Protein AF-0000000078893117 (afdb_homodimer)

Solvent-accessible surface area (backbone atoms only — not comparable to full-atom values): 39713 Å² total; per-residue (Å²): 134,71,80,71,75,86,76,83,83,86,81,86,89,81,84,89,87,86,83,80,83,82,78,81,80,90,79,86,73,85,78,77,82,78,74,74,70,73,69,75,73,70,72,72,69,75,71,67,78,70,70,56,52,67,62,50,58,70,43,56,35,76,59,37,57,45,46,50,56,68,67,44,76,65,79,71,65,85,61,61,82,71,67,78,71,82,68,74,80,67,83,83,64,66,74,69,67,71,74,74,75,51,49,40,45,60,51,73,94,39,52,41,64,65,26,36,34,94,89,58,30,35,45,46,14,27,31,71,68,57,50,51,51,44,53,51,50,32,40,75,46,43,50,45,69,54,31,37,31,43,32,42,11,51,35,48,39,54,49,48,44,56,73,66,65,36,60,70,46,41,38,69,91,36,67,90,52,51,49,33,37,37,33,33,23,24,80,39,70,33,9,48,23,34,38,39,21,48,33,55,39,28,45,46,68,30,47,36,37,38,33,39,66,50,87,45,79,87,44,43,46,51,48,48,38,27,53,30,40,69,45,46,78,23,69,48,70,87,66,46,79,84,61,63,46,67,30,33,38,41,8,59,42,35,84,82,55,68,86,76,75,51,69,56,52,54,52,43,40,53,48,51,62,69,42,69,32,55,25,37,30,43,50,58,31,76,55,42,70,70,64,68,64,74,41,47,31,33,37,23,56,77,56,40,40,43,88,40,74,89,53,59,50,44,28,42,24,60,48,72,76,29,48,43,46,39,43,73,69,58,24,50,66,63,71,77,46,48,76,45,51,59,42,64,48,39,123,130,83,80,85,84,83,86,84,82,86,82,85,82,82,90,81,89,79,84,86,85,80,79,84,83,84,78,80,76,84,62,82,75,75,78,73,80,76,75,72,76,73,73,73,71,75,73,68,78,73,71,57,52,67,63,48,57,70,41,54,36,78,60,37,56,47,46,47,57,68,67,45,77,65,80,69,66,86,64,58,83,68,68,77,71,84,68,74,80,67,83,80,65,67,76,69,68,72,74,74,74,50,50,40,45,59,50,73,94,39,52,41,63,66,26,37,35,92,87,58,30,35,46,46,15,28,30,72,67,57,50,50,50,44,53,52,50,32,40,74,48,42,50,44,71,54,30,38,30,43,34,43,10,51,36,49,38,56,48,47,44,57,72,66,64,37,58,71,48,41,37,71,92,37,67,89,53,53,50,34,37,39,35,34,22,25,81,40,70,34,9,49,22,35,39,40,21,47,34,54,38,26,46,46,67,30,48,34,38,39,32,39,67,48,89,45,80,85,45,44,45,51,47,47,37,28,53,32,37,68,42,45,77,24,68,47,70,86,66,46,79,85,62,63,46,67,31,33,37,40,8,60,42,35,85,82,55,67,83,76,75,50,70,56,54,54,50,44,39,52,50,52,62,69,42,69,32,55,25,38,30,41,50,57,32,75,54,42,69,69,64,70,63,75,45,47,31,33,38,24,55,78,56,41,40,45,87,36,75,87,56,58,50,43,28,40,24,59,49,72,74,30,48,43,46,38,42,74,69,57,24,50,66,62,70,77,47,46,76,45,53,60,43,64,48,40,124

Organism: Nematostella vectensis (NCBI:txid45351)

Radius of gyration: 36.84 Å; Cα contacts (8 Å, |Δi|>4): 1134; chains: 2; bounding box: 142×157×94 Å

Nearest PDB structures (foldseek):
  3d3k-assembly1_B  TM=9.195E-01  e=7.632E-29  Homo sapiens
  3d3j-assembly1_A-2  TM=9.378E-01  e=1.323E-27  Homo sapiens
  1jzt-assembly1_A  TM=7.863E-01  e=6.286E-12  Saccharomyces cerevisiae
  3rss-assembly1_A  TM=7.602E-01  e=2.123E-08  Thermotoga maritima MSB8
  5g1o-assembly1_F  TM=5.836E-01  e=2.597E-02  Homo sapiens

Sequence (694 aa):
MAASPARPEKKKKSGEKSATPKKQERQKPFKTKDKECFGQAVEEIVVANDFDFEKNLALFDKKAVFEEMESSGVVTGVRKGFRESNIKPDESVLQQQVATSRKIIVPEDQKGREYSTEIGITVPAISPELRMRLIQTSEQMGLTAEQRIEAAGLCAWQMTVQLLGGPQRFTRSNAHQTPSVVVMAGPHIQGLQGICTARHLANRNVQVTLFIPRKTQDLIPQLALYMHTGGALAASVRDLPRQPVDLVIDALAGHNQKKEVMEQTLNAVEWANQNMAPILSLDPCLQTSSLGLEVKWSLALGLPLANTPKSGRLYLGDIGIPKGVFSAVDINYISPFGDKFVIPLETMAASPARPEKKKKSGEKSATPKKQERQKPFKTKDKECFGQAVEEIVVANDFDFEKNLALFDKKAVFEEMESSGVVTGVRKGFRESNIKPDESVLQQQVATSRKIIVPEDQKGREYSTEIGITVPAISPELRMRLIQTSEQMGLTAEQRIEAAGLCAWQMTVQLLGGPQRFTRSNAHQTPSVVVMAGPHIQGLQGICTARHLANRNVQVTLFIPRKTQDLIPQLALYMHTGGALAASVRDLPRQPVDLVIDALAGHNQKKEVMEQTLNAVEWANQNMAPILSLDPCLQTSSLGLEVKWSLALGLPLANTPKSGRLYLGDIGIPKGVFSAVDINYISPFGDKFVIPLET

Structure (mmCIF, N/CA/C/O backbone):
data_AF-0000000078893117-model_v1
#
loop_
_entity.id
_entity.type
_entity.pdbx_description
1 polymer 'Enhancer of mRNA-decapping protein 3'
#
loop_
_atom_site.group_PDB
_atom_site.id
_atom_site.type_symbol
_atom_site.label_atom_id
_atom_site.label_alt_id
_atom_site.label_comp_id
_atom_site.label_asym_id
_atom_site.label_entity_id
_atom_site.label_seq_id
_atom_site.pdbx_PDB_ins_code
_atom_site.Cartn_x
_atom_site.Cartn_y
_atom_site.Cartn_z
_atom_site.occupancy
_atom_site.B_iso_or_equiv
_atom_site.auth_seq_id
_atom_site.auth_comp_id
_atom_site.auth_asym_id
_atom_site.auth_atom_id
_atom_site.pdbx_PDB_model_num
ATOM 1 N N . MET A 1 1 ? -19.078 -86.5 17.984 1 18.38 1 MET A N 1
ATOM 2 C CA . MET A 1 1 ? -20.109 -87.062 18.828 1 18.38 1 MET A CA 1
ATOM 3 C C . MET A 1 1 ? -20.781 -86 19.688 1 18.38 1 MET A C 1
ATOM 5 O O . MET A 1 1 ? -22 -86 19.859 1 18.38 1 MET A O 1
ATOM 9 N N . ALA A 1 2 ? -19.875 -85.188 20.344 1 16.8 2 ALA A N 1
ATOM 10 C CA . ALA A 1 2 ? -20.203 -85.188 21.766 1 16.8 2 ALA A CA 1
ATOM 11 C C . ALA A 1 2 ? -21.266 -84.125 22.078 1 16.8 2 ALA A C 1
ATOM 13 O O . ALA A 1 2 ? -21.578 -83.875 23.25 1 16.8 2 ALA A O 1
ATOM 14 N N . ALA A 1 3 ? -21.438 -83.312 21.156 1 20.95 3 ALA A N 1
ATOM 15 C CA . ALA A 1 3 ? -21.672 -82 21.688 1 20.95 3 ALA A CA 1
ATOM 16 C C . ALA A 1 3 ? -22.969 -81.938 22.484 1 20.95 3 ALA A C 1
ATOM 18 O O . ALA A 1 3 ? -24.031 -82.25 21.953 1 20.95 3 ALA A O 1
ATOM 19 N N . SER A 1 4 ? -22.516 -81.812 23.688 1 17.64 4 SER A N 1
ATOM 20 C CA . SER A 1 4 ? -23.375 -82.062 24.859 1 17.64 4 SER A CA 1
ATOM 21 C C . SER A 1 4 ? -24.641 -81.25 24.781 1 17.64 4 SER A C 1
ATOM 23 O O . SER A 1 4 ? -24.703 -80.25 24.031 1 17.64 4 SER A O 1
ATOM 25 N N . PRO A 1 5 ? -25.109 -81.188 25.922 1 19.45 5 PRO A N 1
ATOM 26 C CA . PRO A 1 5 ? -26.469 -81.312 26.438 1 19.45 5 PRO A CA 1
ATOM 27 C C . PRO A 1 5 ? -27.25 -80 26.406 1 19.45 5 PRO A C 1
ATOM 29 O O . PRO A 1 5 ? -26.641 -78.938 26.406 1 19.45 5 PRO A O 1
ATOM 32 N N . ALA A 1 6 ? -28.328 -79.938 25.797 1 22.17 6 ALA A N 1
ATOM 33 C CA . ALA A 1 6 ? -29.469 -79.125 25.484 1 22.17 6 ALA A CA 1
ATOM 34 C C . ALA A 1 6 ? -30.016 -78.438 26.734 1 22.17 6 ALA A C 1
ATOM 36 O O . ALA A 1 6 ? -31.062 -78.812 27.25 1 22.17 6 ALA A O 1
ATOM 37 N N . ARG A 1 7 ? -28.797 -77.812 27.422 1 16.52 7 ARG A N 1
ATOM 38 C CA . ARG A 1 7 ? -29.172 -77.562 28.812 1 16.52 7 ARG A CA 1
ATOM 39 C C . ARG A 1 7 ? -30.562 -76.938 28.922 1 16.52 7 ARG A C 1
ATOM 41 O O . ARG A 1 7 ? -31.016 -76.25 28 1 16.52 7 ARG A O 1
ATOM 48 N N . PRO A 1 8 ? -30.844 -76.688 30.266 1 16.12 8 PRO A N 1
ATOM 49 C CA . PRO A 1 8 ? -31.984 -77 31.125 1 16.12 8 PRO A CA 1
ATOM 50 C C . PRO A 1 8 ? -33.062 -75.875 31.062 1 16.12 8 PRO A C 1
ATOM 52 O O . PRO A 1 8 ? -34.219 -76.188 30.797 1 16.12 8 PRO A O 1
ATOM 55 N N . GLU A 1 9 ? -32.938 -74.938 31.984 1 15.38 9 GLU A N 1
ATOM 56 C CA . GLU A 1 9 ? -33.719 -75 33.219 1 15.38 9 GLU A CA 1
ATOM 57 C C . GLU A 1 9 ? -34.906 -74.062 33.156 1 15.38 9 GLU A C 1
ATOM 59 O O . GLU A 1 9 ? -35.062 -73.25 32.188 1 15.38 9 GLU A O 1
ATOM 64 N N . LYS A 1 10 ? -34.906 -73.188 34.188 1 14.83 10 LYS A N 1
ATOM 65 C CA . LYS A 1 10 ? -35.75 -73.125 35.344 1 14.83 10 LYS A CA 1
ATOM 66 C C . LYS A 1 10 ? -36.875 -72.125 35.156 1 14.83 10 LYS A C 1
ATOM 68 O O . LYS A 1 10 ? -36.875 -71.312 34.188 1 14.83 10 LYS A O 1
ATOM 73 N N . LYS A 1 11 ? -36.938 -71.188 36.188 1 15.14 11 LYS A N 1
ATOM 74 C CA . LYS A 1 11 ? -37.938 -71.125 37.281 1 15.14 11 LYS A CA 1
ATOM 75 C C . LYS A 1 11 ? -39.031 -70.125 36.969 1 15.14 11 LYS A C 1
ATOM 77 O O . LYS A 1 11 ? -40.219 -70.438 37.062 1 1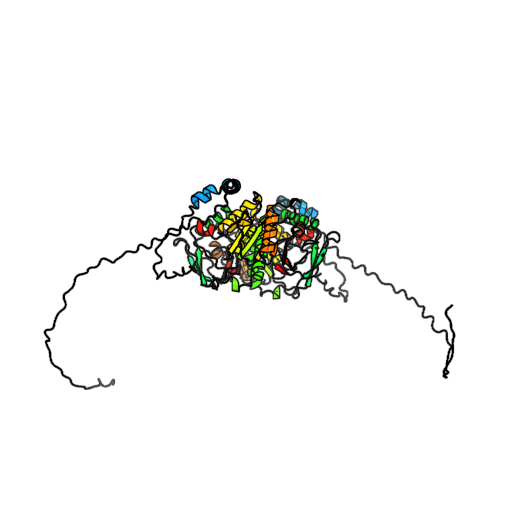5.14 11 LYS A O 1
ATOM 82 N N . LYS A 1 12 ? -38.719 -68.812 37.312 1 15 12 LYS A N 1
ATOM 83 C CA . LYS A 1 12 ? -39.312 -68.312 38.531 1 15 12 LYS A CA 1
ATOM 84 C C . LYS A 1 12 ? -40.719 -67.812 38.281 1 15 12 LYS A C 1
ATOM 86 O O . LYS A 1 12 ? -41.094 -67.5 37.125 1 15 12 LYS A O 1
ATOM 91 N N . LYS A 1 13 ? -41.062 -66.75 39.188 1 15.66 13 LYS A N 1
ATOM 92 C CA . LYS A 1 13 ? -41.969 -66.375 40.281 1 15.66 13 LYS A CA 1
ATOM 93 C C . LYS A 1 13 ? -43.219 -65.688 39.75 1 15.66 13 LYS A C 1
ATOM 95 O O . LYS A 1 13 ? -43.219 -65.188 38.625 1 15.66 13 LYS A O 1
ATOM 100 N N . SER A 1 14 ? -43.875 -65 40.688 1 14.86 14 SER A N 1
ATOM 101 C CA . SER A 1 14 ? -45.125 -64.938 41.438 1 14.86 14 SER A CA 1
ATOM 102 C C . SER A 1 14 ? -46.062 -63.906 40.875 1 14.86 14 SER A C 1
ATOM 104 O O . SER A 1 14 ? -47.219 -64.188 40.562 1 14.86 14 SER A O 1
ATOM 106 N N . GLY A 1 15 ? -46.062 -62.688 41.656 1 14.51 15 GLY A N 1
ATOM 107 C CA . GLY A 1 15 ? -47.219 -62.312 42.5 1 14.51 15 GLY A CA 1
ATOM 108 C C . GLY A 1 15 ? -48.25 -61.5 41.75 1 14.51 15 GLY A C 1
ATOM 109 O O . GLY A 1 15 ? -49.375 -62 41.531 1 14.51 15 GLY A O 1
ATOM 110 N N . GLU A 1 16 ? -48.25 -60.125 42.031 1 15.42 16 GLU A N 1
ATOM 111 C CA . GLU A 1 16 ? -49.219 -59.438 42.875 1 15.42 16 GLU A CA 1
ATOM 112 C C . GLU A 1 16 ? -50.375 -58.906 42.031 1 15.42 16 GLU A C 1
ATOM 114 O O . GLU A 1 16 ? -50.25 -58.75 40.812 1 15.42 16 GLU A O 1
ATOM 119 N N . LYS A 1 17 ? -51.156 -57.938 42.812 1 16.3 17 LYS A N 1
ATOM 120 C CA . LYS A 1 17 ? -52.531 -57.812 43.312 1 16.3 17 LYS A CA 1
ATOM 121 C C . LYS A 1 17 ? -53.406 -57.125 42.25 1 16.3 17 LYS A C 1
ATOM 123 O O . LYS A 1 17 ? -54.469 -57.656 41.906 1 16.3 17 LYS A O 1
ATOM 128 N N . SER A 1 18 ? -53.562 -55.812 42.469 1 15.27 18 SER A N 1
ATOM 129 C CA . SER A 1 18 ? -54.75 -55.156 43.031 1 15.27 18 SER A CA 1
ATOM 130 C C . SER A 1 18 ? -55.688 -54.688 41.906 1 15.27 18 SER A C 1
ATOM 132 O O . SER A 1 18 ? -55.25 -54.5 40.781 1 15.27 18 SER A O 1
ATOM 134 N N . ALA A 1 19 ? -56.812 -54.188 42.5 1 17.16 19 ALA A N 1
ATOM 135 C CA . ALA A 1 19 ? -58.281 -54.125 42.406 1 17.16 19 ALA A CA 1
ATOM 136 C C . ALA A 1 19 ? -58.688 -53.156 41.281 1 17.16 19 ALA A C 1
ATOM 138 O O . ALA A 1 19 ? -59.438 -53.531 40.375 1 17.16 19 ALA A O 1
ATOM 139 N N . THR A 1 20 ? -59.125 -52 41.812 1 16.17 20 THR A N 1
ATOM 140 C CA . THR A 1 20 ? -60.531 -51.625 41.875 1 16.17 20 THR A CA 1
ATOM 141 C C . THR A 1 20 ? -60.906 -50.719 40.719 1 16.17 20 THR A C 1
ATOM 143 O O . THR A 1 20 ? -61.875 -50.969 40 1 16.17 20 THR A O 1
ATOM 146 N N . PRO A 1 21 ? -61 -49.281 41.031 1 17.27 21 PRO A N 1
ATOM 147 C CA . PRO A 1 21 ? -62.25 -48.531 41.062 1 17.27 21 PRO A CA 1
ATOM 148 C C . PRO A 1 21 ? -62.562 -47.844 39.719 1 17.27 21 PRO A C 1
ATOM 150 O O . PRO A 1 21 ? -61.625 -47.375 39.062 1 17.27 21 PRO A O 1
ATOM 153 N N . LYS A 1 22 ? -63.625 -48.188 39.125 1 18.7 22 LYS A N 1
ATOM 154 C CA . LYS A 1 22 ? -64.375 -47.719 37.969 1 18.7 22 LYS A CA 1
ATOM 155 C C . LYS A 1 22 ? -64.625 -46.219 38.094 1 18.7 22 LYS A C 1
ATOM 157 O O . LYS A 1 22 ? -65.812 -45.812 38.281 1 18.7 22 LYS A O 1
ATOM 162 N N . LYS A 1 23 ? -63.812 -45.344 38.938 1 17.17 23 LYS A N 1
ATOM 163 C CA . LYS A 1 23 ? -64.375 -44.062 39.25 1 17.17 23 LYS A CA 1
ATOM 164 C C . LYS A 1 23 ? -64.938 -43.344 38 1 17.17 23 LYS A C 1
ATOM 166 O O . LYS A 1 23 ? -64.25 -43.375 36.969 1 17.17 23 LYS A O 1
ATOM 171 N N . GLN A 1 24 ? -66.062 -42.688 38.125 1 17.94 24 GLN A N 1
ATOM 172 C CA . GLN A 1 24 ? -67.25 -42 37.594 1 17.94 24 GLN A CA 1
ATOM 173 C C . GLN A 1 24 ? -66.812 -40.656 36.969 1 17.94 24 GLN A C 1
ATOM 175 O O . GLN A 1 24 ? -67.625 -40.031 36.312 1 17.94 24 GLN A O 1
ATOM 180 N N . GLU A 1 25 ? -65.562 -40.031 37.469 1 15.81 25 GLU A N 1
ATOM 181 C CA . GLU A 1 25 ? -65.688 -38.594 37.75 1 15.81 25 GLU A CA 1
ATOM 182 C C . GLU A 1 25 ? -66.062 -37.812 36.5 1 15.81 25 GLU A C 1
ATOM 184 O O . GLU A 1 25 ? -65.938 -38.312 35.375 1 15.81 25 GLU A O 1
ATOM 189 N N . ARG A 1 26 ? -65.688 -36.406 36.719 1 17.64 26 ARG A N 1
ATOM 190 C CA . ARG A 1 26 ? -66.25 -35.031 36.594 1 17.64 26 ARG A CA 1
ATOM 191 C C . ARG A 1 26 ? -66.188 -34.562 35.156 1 17.64 26 ARG A C 1
ATOM 193 O O . ARG A 1 26 ? -65.562 -35.188 34.312 1 17.64 26 ARG A O 1
ATOM 200 N N . GLN A 1 27 ? -65.688 -33.188 35.094 1 16.72 27 GLN A N 1
ATOM 201 C CA . GLN A 1 27 ? -66.25 -31.828 34.969 1 16.72 27 GLN A CA 1
ATOM 202 C C . GLN A 1 27 ? -66 -31.266 33.594 1 16.72 27 GLN A C 1
ATOM 204 O O . GLN A 1 27 ? -66.875 -30.75 32.938 1 16.72 27 GLN A O 1
ATOM 209 N N . LYS A 1 28 ? -64.812 -30.531 33.406 1 18.66 28 LYS A N 1
ATOM 210 C CA . LYS A 1 28 ? -64.875 -29.141 32.969 1 18.66 28 LYS A CA 1
ATOM 211 C C . LYS A 1 28 ? -65.062 -29.062 31.469 1 18.66 28 LYS A C 1
ATOM 213 O O . LYS A 1 28 ? -64.5 -29.875 30.719 1 18.66 28 LYS A O 1
ATOM 218 N N . PRO A 1 29 ? -66 -28.125 31.109 1 20.03 29 PRO A N 1
ATOM 219 C CA . PRO A 1 29 ? -66.5 -27.703 29.812 1 20.03 29 PRO A CA 1
ATOM 220 C C . PRO A 1 29 ? -65.438 -27.25 28.844 1 20.03 29 PRO A C 1
ATOM 222 O O . PRO A 1 29 ? -64.375 -26.812 29.266 1 20.03 29 PRO A O 1
ATOM 225 N N . PHE A 1 30 ? -65.375 -27.781 27.766 1 21.09 30 PHE A N 1
ATOM 226 C CA . PHE A 1 30 ? -64.562 -27.5 26.609 1 21.09 30 PHE A CA 1
ATOM 227 C C . PHE A 1 30 ? -64.688 -26.031 26.203 1 21.09 30 PHE A C 1
ATOM 229 O O . PHE A 1 30 ? -65.688 -25.641 25.578 1 21.09 30 PHE A O 1
ATOM 236 N N . LYS A 1 31 ? -64.438 -25.078 27.297 1 19.25 31 LYS A N 1
ATOM 237 C CA . LYS A 1 31 ? -64.562 -23.688 26.859 1 19.25 31 LYS A CA 1
ATOM 238 C C . LYS A 1 31 ? -64 -23.531 25.438 1 19.25 31 LYS A C 1
ATOM 240 O O . LYS A 1 31 ? -63.188 -24.344 25 1 19.25 31 LYS A O 1
ATOM 245 N N . THR A 1 32 ? -64.125 -22.172 25.047 1 18.39 32 THR A N 1
ATOM 246 C CA . THR A 1 32 ? -64.438 -21.188 24.016 1 18.39 32 THR A CA 1
ATOM 247 C C . THR A 1 32 ? -63.25 -20.922 23.141 1 18.39 32 THR A C 1
ATOM 249 O O . THR A 1 32 ? -63.344 -20.875 21.906 1 18.39 32 THR A O 1
ATOM 252 N N . LYS A 1 33 ? -62.25 -20.156 23.734 1 19.66 33 LYS A N 1
ATOM 253 C CA . LYS A 1 33 ? -61.75 -18.953 23.062 1 19.66 33 LYS A CA 1
ATOM 254 C C . LYS A 1 33 ? -60.719 -19.328 22 1 19.66 33 LYS A C 1
ATOM 256 O O . LYS A 1 33 ? -59.656 -19.859 22.312 1 19.66 33 LYS A O 1
ATOM 261 N N . ASP A 1 34 ? -61.125 -19.844 20.922 1 21.91 34 ASP A N 1
ATOM 262 C CA . ASP A 1 34 ? -60.344 -19.938 19.688 1 21.91 34 ASP A CA 1
ATOM 263 C C . ASP A 1 34 ? -59.531 -18.656 19.453 1 21.91 34 ASP A C 1
ATOM 265 O O . ASP A 1 34 ? -59.969 -17.781 18.688 1 21.91 34 ASP A O 1
ATOM 269 N N . LYS A 1 35 ? -59.219 -17.875 20.625 1 20.48 35 LYS A N 1
ATOM 270 C CA . LYS A 1 35 ? -58.625 -16.562 20.375 1 20.48 35 LYS A CA 1
ATOM 271 C C . LYS A 1 35 ? -57.625 -16.641 19.219 1 20.48 35 LYS A C 1
ATOM 273 O O . LYS A 1 35 ? -57 -17.672 18.984 1 20.48 35 LYS A O 1
ATOM 278 N N . GLU A 1 36 ? -57.531 -15.453 18.516 1 22.72 36 GLU A N 1
ATOM 279 C CA . GLU A 1 36 ? -57.188 -14.547 17.422 1 22.72 36 GLU A CA 1
ATOM 280 C C . GLU A 1 36 ? -55.688 -14.406 17.281 1 22.72 36 GLU A C 1
ATOM 282 O O . GLU A 1 36 ? -55.188 -13.852 16.281 1 22.72 36 GLU A O 1
ATOM 287 N N . CYS A 1 37 ? -55 -14.766 18.391 1 21.91 37 CYS A N 1
ATOM 288 C CA . CYS A 1 37 ? -53.906 -13.812 18.5 1 21.91 37 CYS A CA 1
ATOM 289 C C . CYS A 1 37 ? -52.844 -14.039 17.406 1 21.91 37 CYS A C 1
ATOM 291 O O . CYS A 1 37 ? -51.719 -14.375 17.703 1 21.91 37 CYS A O 1
ATOM 293 N N . PHE A 1 38 ? -53.094 -14.977 16.469 1 22.33 38 PHE A N 1
ATOM 294 C CA . PHE A 1 38 ? -51.844 -15.188 15.766 1 22.33 38 PHE A CA 1
ATOM 295 C C . PHE A 1 38 ? -51.281 -13.859 15.258 1 22.33 38 PHE A C 1
ATOM 297 O O . PHE A 1 38 ? -51.719 -13.344 14.234 1 22.33 38 PHE A O 1
ATOM 304 N N . GLY A 1 39 ? -51.312 -12.844 16.094 1 22.36 39 GLY A N 1
ATOM 305 C CA . GLY A 1 39 ? -50.812 -11.586 15.57 1 22.36 39 GLY A CA 1
ATOM 306 C C . GLY A 1 39 ? -49.531 -11.734 14.758 1 22.36 39 GLY A C 1
ATOM 307 O O . GLY A 1 39 ? -48.531 -12.242 15.258 1 22.36 39 GLY A O 1
ATOM 308 N N . GLN A 1 40 ? -49.688 -12.062 13.477 1 22.27 40 GLN A N 1
ATOM 309 C CA . GLN A 1 40 ? -48.625 -12.07 12.461 1 22.27 40 GLN A CA 1
ATOM 310 C C . GLN A 1 40 ? -47.781 -10.82 12.547 1 22.27 40 GLN A C 1
ATOM 312 O O . GLN A 1 40 ? -48.219 -9.727 12.188 1 22.27 40 GLN A O 1
ATOM 317 N N . ALA A 1 41 ? -47.156 -10.5 13.648 1 25.03 41 ALA A N 1
ATOM 318 C CA . ALA A 1 41 ? -46.312 -9.32 13.609 1 25.03 41 ALA A CA 1
ATOM 319 C C . ALA A 1 41 ? -45.375 -9.359 12.406 1 25.03 41 ALA A C 1
ATOM 321 O O . ALA A 1 41 ? -44.5 -10.242 12.297 1 25.03 41 ALA A O 1
ATOM 322 N N . VAL A 1 42 ? -45.875 -9.156 11.234 1 23.11 42 VAL A N 1
ATOM 323 C CA . VAL A 1 42 ? -45.062 -8.867 10.062 1 23.11 42 VAL A CA 1
ATOM 324 C C . VAL A 1 42 ? -43.969 -7.883 10.438 1 23.11 42 VAL A C 1
ATOM 326 O O . VAL A 1 42 ? -44.25 -6.754 10.844 1 23.11 42 VAL A O 1
ATOM 329 N N . GLU A 1 43 ? -42.906 -8.398 11.078 1 25.53 43 GLU A N 1
ATOM 330 C CA . GLU A 1 43 ? -41.688 -7.629 11.273 1 25.53 43 GLU A CA 1
ATOM 331 C C . GLU A 1 43 ? -41.375 -6.754 10.055 1 25.53 43 GLU A C 1
ATOM 333 O O . GLU A 1 43 ? -41.281 -7.258 8.938 1 25.53 43 GLU A O 1
ATOM 338 N N . GLU A 1 44 ? -42.062 -5.676 10 1 23.92 44 GLU A N 1
ATOM 339 C CA . GLU A 1 44 ? -41.688 -4.684 8.984 1 23.92 44 GLU A CA 1
ATOM 340 C C . GLU A 1 44 ? -40.188 -4.543 8.859 1 23.92 44 GLU A C 1
ATOM 342 O O . GLU A 1 44 ? -39.5 -4.176 9.82 1 23.92 44 GLU A O 1
ATOM 347 N N . ILE A 1 45 ? -39.594 -5.504 8.125 1 23.02 45 ILE A N 1
ATOM 348 C CA . ILE A 1 45 ? -38.25 -5.301 7.594 1 23.02 45 ILE A CA 1
ATOM 349 C C . ILE A 1 45 ? -38.062 -3.834 7.215 1 23.02 45 ILE A C 1
ATOM 351 O O . ILE A 1 45 ? -38.781 -3.303 6.375 1 23.02 45 ILE A O 1
ATOM 355 N N . VAL A 1 46 ? -37.875 -3.062 8.188 1 25.39 46 VAL A N 1
ATOM 356 C CA . VAL A 1 46 ? -37.406 -1.717 7.859 1 25.39 46 VAL A CA 1
ATOM 357 C C . VAL A 1 46 ? -36.531 -1.758 6.613 1 25.39 46 VAL A C 1
ATOM 359 O O . VAL A 1 46 ? -35.469 -2.402 6.609 1 25.39 46 VAL A O 1
ATOM 362 N N . VAL A 1 47 ? -37.125 -1.794 5.477 1 23.27 47 VAL A N 1
ATOM 363 C CA . VAL A 1 47 ? -36.531 -1.535 4.18 1 23.27 47 VAL A CA 1
ATOM 364 C C . VAL A 1 47 ? -35.531 -0.39 4.305 1 23.27 47 VAL A C 1
ATOM 366 O O . VAL A 1 47 ? -35.875 0.705 4.746 1 23.27 47 VAL A O 1
ATOM 369 N N . ALA A 1 48 ? -34.25 -0.731 4.469 1 26.16 48 ALA A N 1
ATOM 370 C CA . ALA A 1 48 ? -33.094 0.079 4.203 1 26.16 48 ALA A CA 1
ATOM 371 C C . ALA A 1 48 ? -33.312 1.051 3.053 1 26.16 48 ALA A C 1
ATOM 373 O O . ALA A 1 48 ? -33.969 0.702 2.068 1 26.16 48 ALA A O 1
ATOM 374 N N . ASN A 1 49 ? -33.594 2.268 3.363 1 29.41 49 ASN A N 1
ATOM 375 C CA . ASN A 1 49 ? -33.594 3.264 2.297 1 29.41 49 ASN A CA 1
ATOM 376 C C . ASN A 1 49 ? -32.656 2.854 1.149 1 29.41 49 ASN A C 1
ATOM 378 O O . ASN A 1 49 ? -31.484 2.562 1.363 1 29.41 49 ASN A O 1
ATOM 382 N N . ASP A 1 50 ? -33.25 2.152 0.193 1 29.7 50 ASP A N 1
ATOM 383 C CA . ASP A 1 50 ? -32.656 1.883 -1.112 1 29.7 50 ASP A CA 1
ATOM 384 C C . ASP A 1 50 ? -31.844 3.082 -1.608 1 29.7 50 ASP A C 1
ATOM 386 O O . ASP A 1 50 ? -32.406 4.125 -1.938 1 29.7 50 ASP A O 1
ATOM 390 N N . PHE A 1 51 ? -30.797 3.443 -0.971 1 30.19 51 PHE A N 1
ATOM 391 C CA . PHE A 1 51 ? -29.891 4.266 -1.763 1 30.19 51 PHE A CA 1
ATOM 392 C C . PHE A 1 51 ? -29.891 3.83 -3.223 1 30.19 51 PHE A C 1
ATOM 394 O O . PHE A 1 51 ? -29.438 2.736 -3.555 1 30.19 51 PHE A O 1
ATOM 401 N N . ASP A 1 52 ? -30.984 4.168 -3.891 1 33.31 52 ASP A N 1
ATOM 402 C CA . ASP A 1 52 ? -31.047 3.889 -5.32 1 33.31 52 ASP A CA 1
ATOM 403 C C . ASP A 1 52 ? -29.703 4.188 -6.004 1 33.31 52 ASP A C 1
ATOM 405 O O . ASP A 1 52 ? -29.438 5.328 -6.379 1 33.31 52 ASP A O 1
ATOM 409 N N . PHE A 1 53 ? -28.766 3.43 -5.629 1 32.72 53 PHE A N 1
ATOM 410 C CA . PHE A 1 53 ? -27.422 3.408 -6.195 1 32.72 53 PHE A CA 1
ATOM 411 C C . PHE A 1 53 ? -27.484 3.543 -7.715 1 32.72 53 PHE A C 1
ATOM 413 O O . PHE A 1 53 ? -26.594 4.145 -8.32 1 32.72 53 PHE A O 1
ATOM 420 N N . GLU A 1 54 ? -28.516 2.959 -8.328 1 35.41 54 GLU A N 1
ATOM 421 C CA . GLU A 1 54 ? -28.656 3.117 -9.773 1 35.41 54 GLU A CA 1
ATOM 422 C C . GLU A 1 54 ? -28.828 4.586 -10.156 1 35.41 54 GLU A C 1
ATOM 424 O O . GLU A 1 54 ? -28.219 5.059 -11.117 1 35.41 54 GLU A O 1
ATOM 429 N N . LYS A 1 55 ? -29.703 5.309 -9.516 1 35.81 55 LYS A N 1
ATOM 430 C CA . LYS A 1 55 ? -29.859 6.727 -9.828 1 35.81 55 LYS A CA 1
ATOM 431 C C . LYS A 1 55 ? -28.609 7.516 -9.445 1 35.81 55 LYS A C 1
ATOM 433 O O . LYS A 1 55 ? -28.219 8.445 -10.148 1 35.81 55 LYS A O 1
ATOM 438 N N . ASN A 1 56 ? -27.906 7.141 -8.336 1 37.09 56 ASN A N 1
ATOM 439 C CA . ASN A 1 56 ? -26.688 7.844 -7.973 1 37.09 56 ASN A CA 1
ATOM 440 C C . ASN A 1 56 ? -25.5 7.391 -8.828 1 37.09 56 ASN A C 1
ATOM 442 O O . ASN A 1 56 ? -24.594 8.172 -9.094 1 37.09 56 ASN A O 1
ATOM 446 N N . LEU A 1 57 ? -25.438 6.238 -9.234 1 37.69 57 LEU A N 1
ATOM 447 C CA . LEU A 1 57 ? -24.438 5.812 -10.211 1 37.69 57 LEU A CA 1
ATOM 448 C C . LEU A 1 57 ? -24.625 6.551 -11.531 1 37.69 57 LEU A C 1
ATOM 450 O O . LEU A 1 57 ? -23.641 6.934 -12.172 1 37.69 57 LEU A O 1
ATOM 454 N N . ALA A 1 58 ? -25.844 6.625 -12.125 1 36.97 58 ALA A N 1
ATOM 455 C CA . ALA A 1 58 ? -26.094 7.41 -13.328 1 36.97 58 ALA A CA 1
ATOM 456 C C . ALA A 1 58 ? -25.766 8.883 -13.109 1 36.97 58 ALA A C 1
ATOM 458 O O . ALA A 1 58 ? -25.391 9.586 -14.047 1 36.97 58 ALA A O 1
ATOM 459 N N . LEU A 1 59 ? -26 9.414 -11.953 1 36.53 59 LEU A N 1
ATOM 460 C CA . LEU A 1 59 ? -25.734 10.812 -11.641 1 36.53 59 LEU A CA 1
ATOM 461 C C . LEU A 1 59 ? -24.266 11.023 -11.305 1 36.53 59 LEU A C 1
ATOM 463 O O . LEU A 1 59 ? -23.828 12.156 -11.078 1 36.53 59 LEU A O 1
ATOM 467 N N . PHE A 1 60 ? -23.578 10.047 -10.945 1 38.47 60 PHE A N 1
ATOM 468 C CA . PHE A 1 60 ? -22.156 10.289 -10.719 1 38.47 60 PHE A CA 1
ATOM 469 C C . PHE A 1 60 ? -21.469 10.695 -12.016 1 38.47 60 PHE A C 1
ATOM 471 O O . PHE A 1 60 ? -20.609 9.977 -12.523 1 38.47 60 PHE A O 1
ATOM 478 N N . ASP A 1 61 ? -22.125 11.117 -12.844 1 37.91 61 ASP A N 1
ATOM 479 C CA . ASP A 1 61 ? -21.359 11.922 -13.797 1 37.91 61 ASP A CA 1
ATOM 480 C C . ASP A 1 61 ? -20.438 12.898 -13.078 1 37.91 61 ASP A C 1
ATOM 482 O O . ASP A 1 61 ? -20.828 13.547 -12.109 1 37.91 61 ASP A O 1
ATOM 486 N N . LYS A 1 62 ? -19.109 12.688 -13.375 1 42.28 62 LYS A N 1
ATOM 487 C CA . LYS A 1 62 ? -18.125 13.672 -12.945 1 42.28 62 LYS A CA 1
ATOM 488 C C . LYS A 1 62 ? -18.766 15.023 -12.688 1 42.28 62 LYS A C 1
ATOM 490 O O . LYS A 1 62 ? -18.453 15.695 -11.703 1 42.28 62 LYS A O 1
ATOM 495 N N . LYS A 1 63 ? -19.703 15.297 -13.523 1 42.91 63 LYS A N 1
ATOM 496 C CA . LYS A 1 63 ? -20.422 16.578 -13.492 1 42.91 63 LYS A CA 1
ATOM 497 C C . LYS A 1 63 ? -21.375 16.641 -12.297 1 42.91 63 LYS A C 1
ATOM 499 O O . LYS A 1 63 ? -21.516 17.688 -11.672 1 42.91 63 LYS A O 1
ATOM 504 N N . ALA A 1 64 ? -21.844 15.516 -11.898 1 42.47 64 ALA A N 1
ATOM 505 C CA . ALA A 1 64 ? -22.828 15.547 -10.82 1 42.47 64 ALA A CA 1
ATOM 506 C C . ALA A 1 64 ? -22.141 15.695 -9.461 1 42.47 64 ALA A C 1
ATOM 508 O O . ALA A 1 64 ? -22.625 16.438 -8.602 1 42.47 64 ALA A O 1
ATOM 509 N N . VAL A 1 65 ? -21.031 15.047 -9.289 1 44.78 65 VAL A N 1
ATOM 510 C CA . VAL A 1 65 ? -20.281 15.281 -8.062 1 44.78 65 VAL A CA 1
ATOM 511 C C . VAL A 1 65 ? -19.828 16.734 -8.008 1 44.78 65 VAL A C 1
ATOM 513 O O . VAL A 1 65 ? -19.938 17.391 -6.961 1 44.78 65 VAL A O 1
ATOM 516 N N . PHE A 1 66 ? -19.453 17.297 -9.133 1 44.66 66 PHE A N 1
ATOM 517 C CA . PHE A 1 66 ? -19.078 18.703 -9.203 1 44.66 66 PHE A CA 1
ATOM 518 C C . PHE A 1 66 ? -20.297 19.594 -9.008 1 44.66 66 PHE A C 1
ATOM 520 O O . PHE A 1 66 ? -20.219 20.625 -8.312 1 44.66 66 PHE A O 1
ATOM 527 N N . GLU A 1 67 ? -21.312 19.297 -9.68 1 46 67 GLU A N 1
ATOM 528 C CA . GLU A 1 67 ? -22.516 20.109 -9.547 1 46 67 GLU A CA 1
ATOM 529 C C . GLU A 1 67 ? -23.094 20.016 -8.133 1 46 67 GLU A C 1
ATOM 531 O O . GLU A 1 67 ? -23.578 21.016 -7.59 1 46 67 GLU A O 1
ATOM 536 N N . GLU A 1 68 ? -23.031 18.859 -7.57 1 44.88 68 GLU A N 1
ATOM 537 C CA . GLU A 1 68 ? -23.438 18.766 -6.172 1 44.88 68 GLU A CA 1
ATOM 538 C C . GLU A 1 68 ? -22.484 19.531 -5.258 1 44.88 68 GLU A C 1
ATOM 540 O O . GLU A 1 68 ? -22.922 20.156 -4.293 1 44.88 68 GLU A O 1
ATOM 545 N N . MET A 1 69 ? -21.266 19.5 -5.621 1 42.53 69 MET A N 1
ATOM 546 C CA . MET A 1 69 ? -20.281 20.25 -4.84 1 42.53 69 MET A CA 1
ATOM 547 C C . MET A 1 69 ? -20.453 21.75 -5.055 1 42.53 69 MET A C 1
ATOM 549 O O . MET A 1 69 ? -20.297 22.531 -4.117 1 42.53 69 MET A O 1
ATOM 553 N N . GLU A 1 70 ? -20.609 22.219 -6.254 1 44.06 70 GLU A N 1
ATOM 554 C CA . GLU A 1 70 ? -20.828 23.641 -6.496 1 44.06 70 GLU A CA 1
ATOM 555 C C . GLU A 1 70 ? -22.172 24.094 -5.938 1 44.06 70 GLU A C 1
ATOM 557 O O . GLU A 1 70 ? -22.312 25.219 -5.465 1 44.06 70 GLU A O 1
ATOM 562 N N . SER A 1 71 ? -23.25 23.406 -6.27 1 38.25 71 SER A N 1
ATOM 563 C CA . SER A 1 71 ? -24.562 23.828 -5.805 1 38.25 71 SER A CA 1
ATOM 564 C C . SER A 1 71 ? -24.703 23.656 -4.297 1 38.25 71 SER A C 1
ATOM 566 O O . SER A 1 71 ? -25.578 24.25 -3.674 1 38.25 71 SER A O 1
ATOM 568 N N . SER A 1 72 ? -24.203 22.547 -3.756 1 35.06 72 SER A N 1
ATOM 569 C CA . SER A 1 72 ? -24.469 22.328 -2.34 1 35.06 72 SER A CA 1
ATOM 570 C C . SER A 1 72 ? -23.734 23.328 -1.467 1 35.06 72 SER A C 1
ATOM 572 O O . SER A 1 72 ? -22.531 23.188 -1.244 1 35.06 72 SER A O 1
ATOM 574 N N . GLY A 1 73 ? -23.734 24.516 -1.633 1 31.81 73 GLY A N 1
ATOM 575 C CA . GLY A 1 73 ? -23.562 25.344 -0.447 1 31.81 73 GLY A CA 1
ATOM 576 C C . GLY A 1 73 ? -24.094 24.688 0.816 1 31.81 73 GLY A C 1
ATOM 577 O O . GLY A 1 73 ? -23.984 25.25 1.907 1 31.81 73 GLY A O 1
ATOM 578 N N . VAL A 1 74 ? -25.406 24.156 0.783 1 29.36 74 VAL A N 1
ATOM 579 C CA . VAL A 1 74 ? -26.188 23.609 1.887 1 29.36 74 VAL A CA 1
ATOM 580 C C . VAL A 1 74 ? -25.547 22.328 2.402 1 29.36 74 VAL A C 1
ATOM 582 O O . VAL A 1 74 ? -25.375 21.375 1.651 1 29.36 74 VAL A O 1
ATOM 585 N N . VAL A 1 75 ? -24.688 22.406 3.338 1 30.61 75 VAL A N 1
ATOM 586 C CA . VAL A 1 75 ? -24.25 21.344 4.246 1 30.61 75 VAL A CA 1
ATOM 587 C C . VAL A 1 75 ? -25.469 20.531 4.695 1 30.61 75 VAL A C 1
ATOM 589 O O . VAL A 1 75 ? -26.203 20.953 5.602 1 30.61 75 VAL A O 1
ATOM 592 N N . THR A 1 76 ? -26.562 20.312 3.975 1 28.61 76 THR A N 1
ATOM 593 C CA . THR A 1 76 ? -27.641 19.516 4.539 1 28.61 76 THR A CA 1
ATOM 594 C C . THR A 1 76 ? -27.094 18.25 5.18 1 28.61 76 THR A C 1
ATOM 596 O O . THR A 1 76 ? -26.234 17.562 4.602 1 28.61 76 THR A O 1
ATOM 599 N N . GLY A 1 77 ? -27 18.234 6.535 1 27.91 77 GLY A N 1
ATOM 600 C CA . GLY A 1 77 ? -26.891 17.109 7.461 1 27.91 77 GLY A CA 1
ATOM 601 C C . GLY A 1 77 ? -27.672 15.891 7.004 1 27.91 77 GLY A C 1
ATOM 602 O O . GLY A 1 77 ? -28.891 15.961 6.809 1 27.91 77 GLY A O 1
ATOM 603 N N . VAL A 1 78 ? -27.234 15.211 6.137 1 27.84 78 VAL A N 1
ATOM 604 C CA . VAL A 1 78 ? -27.859 13.922 5.848 1 27.84 78 VAL A CA 1
ATOM 605 C C . VAL A 1 78 ? -28.312 13.266 7.148 1 27.84 78 VAL A C 1
ATOM 607 O O . VAL A 1 78 ? -27.703 12.289 7.605 1 27.84 78 VAL A O 1
ATOM 610 N N . ARG A 1 79 ? -28.328 14.008 8.312 1 26.22 79 ARG A N 1
ATOM 611 C CA . ARG A 1 79 ? -29 13.367 9.445 1 26.22 79 ARG A CA 1
ATOM 612 C C . ARG A 1 79 ? -30.484 13.195 9.18 1 26.22 79 ARG A C 1
ATOM 614 O O . ARG A 1 79 ? -31.234 12.812 10.078 1 26.22 79 ARG A O 1
ATOM 621 N N . LYS A 1 80 ? -31.094 13.906 8.336 1 27.08 80 LYS A N 1
ATOM 622 C CA . LYS A 1 80 ? -32.531 14.078 8.586 1 27.08 80 LYS A CA 1
ATOM 623 C C . LYS A 1 80 ? -33.25 12.742 8.539 1 27.08 80 LYS A C 1
ATOM 625 O O . LYS A 1 80 ? -34.438 12.672 8.844 1 27.08 80 LYS A O 1
ATOM 630 N N . GLY A 1 81 ? -32.906 11.859 7.738 1 26.38 81 GLY A N 1
ATOM 631 C CA . GLY A 1 81 ? -34.062 10.992 7.48 1 26.38 81 GLY A CA 1
ATOM 632 C C . GLY A 1 81 ? -34.469 10.156 8.68 1 26.38 81 GLY A C 1
ATOM 633 O O . GLY A 1 81 ? -35.25 9.227 8.555 1 26.38 81 GLY A O 1
ATOM 634 N N . PHE A 1 82 ? -33.656 10.094 9.844 1 23.67 82 PHE A N 1
ATOM 635 C CA . PHE A 1 82 ? -34.25 9.227 10.859 1 23.67 82 PHE A CA 1
ATOM 636 C C . PHE A 1 82 ? -35.406 9.945 11.586 1 23.67 82 PHE A C 1
ATOM 638 O O . PHE A 1 82 ? -35.156 10.852 12.391 1 23.67 82 PHE A O 1
ATOM 645 N N . ARG A 1 83 ? -36.438 10.242 10.977 1 24.3 83 ARG A N 1
ATOM 646 C CA . ARG A 1 83 ? -37.594 10.672 11.758 1 24.3 83 ARG A CA 1
ATOM 647 C C . ARG A 1 83 ? -37.781 9.781 12.984 1 24.3 83 ARG A C 1
ATOM 649 O O . ARG A 1 83 ? -37.781 8.555 12.875 1 24.3 83 ARG A O 1
ATOM 656 N N . GLU A 1 84 ? -37.531 10.281 14.148 1 25.42 84 GLU A N 1
ATOM 657 C CA . GLU A 1 84 ? -37.969 9.727 15.43 1 25.42 84 GLU A CA 1
ATOM 658 C C . GLU A 1 84 ? -39.438 9.398 15.414 1 25.42 84 GLU A C 1
ATOM 660 O O . GLU A 1 84 ? -40.281 10.297 15.289 1 25.42 84 GLU A O 1
ATOM 665 N N . SER A 1 85 ? -39.906 8.344 14.758 1 24.98 85 SER A N 1
ATOM 666 C CA . SER A 1 85 ? -41.281 7.926 15.023 1 24.98 85 SER A CA 1
ATOM 667 C C . SER A 1 85 ? -41.562 7.945 16.516 1 24.98 85 SER A C 1
ATOM 669 O O . SER A 1 85 ? -40.688 7.645 17.344 1 24.98 85 SER A O 1
ATOM 671 N N . ASN A 1 86 ? -42.438 8.758 16.969 1 28.86 86 ASN A N 1
ATOM 672 C CA . ASN A 1 86 ? -43.094 8.852 18.266 1 28.86 86 ASN A CA 1
ATOM 673 C C . ASN A 1 86 ? -43.5 7.48 18.797 1 28.86 86 ASN A C 1
ATOM 675 O O . ASN A 1 86 ? -44.625 7.043 18.562 1 28.86 86 ASN A O 1
ATOM 679 N N . ILE A 1 87 ? -42.781 6.375 18.578 1 26.3 87 ILE A N 1
ATOM 680 C CA . ILE A 1 87 ? -43.281 5.168 19.234 1 26.3 87 ILE A CA 1
ATOM 681 C C . ILE A 1 87 ? -43.281 5.383 20.75 1 26.3 87 ILE A C 1
ATOM 683 O O . ILE A 1 87 ? -42.344 5.941 21.328 1 26.3 87 ILE A O 1
ATOM 687 N N . LYS A 1 88 ? -44.406 5.168 21.359 1 30.98 88 LYS A N 1
ATOM 688 C CA . LYS A 1 88 ? -44.719 5.164 22.781 1 30.98 88 LYS A CA 1
ATOM 689 C C . LYS A 1 88 ? -43.625 4.484 23.594 1 30.98 88 LYS A C 1
ATOM 691 O O . LYS A 1 88 ? -43.062 3.486 23.172 1 30.98 88 LYS A O 1
ATOM 696 N N . PRO A 1 89 ? -43.031 5.176 24.641 1 32.44 89 PRO A N 1
ATOM 697 C CA . PRO A 1 89 ? -42 4.664 25.562 1 32.44 89 PRO A CA 1
ATOM 698 C C . PRO A 1 89 ? -42.344 3.252 26.062 1 32.44 89 PRO A C 1
ATOM 700 O O . PRO A 1 89 ? -41.812 2.824 27.094 1 32.44 89 PRO A O 1
ATOM 703 N N . ASP A 1 90 ? -43.125 2.424 25.391 1 31.56 90 ASP A N 1
ATOM 704 C CA . ASP A 1 90 ? -43.344 1.203 26.156 1 31.56 90 ASP A CA 1
ATOM 705 C C . ASP A 1 90 ? -42.031 0.616 26.656 1 31.56 90 ASP A C 1
ATOM 707 O O . ASP A 1 90 ? -40.969 0.802 26.047 1 31.56 90 ASP A O 1
ATOM 711 N N . GLU A 1 91 ? -41.906 0.112 27.953 1 34.03 91 GLU A N 1
ATOM 712 C CA . GLU A 1 91 ? -40.875 -0.385 28.875 1 34.03 91 GLU A CA 1
ATOM 713 C C . GLU A 1 91 ? -39.844 -1.253 28.156 1 34.03 91 GLU A C 1
ATOM 715 O O . GLU A 1 91 ? -38.656 -1.186 28.438 1 34.03 91 GLU A O 1
ATOM 720 N N . SER A 1 92 ? -40.312 -2.445 27.641 1 32.34 92 SER A N 1
ATOM 721 C CA . SER A 1 92 ? -39.469 -3.566 27.281 1 32.34 92 SER A CA 1
ATOM 722 C C . SER A 1 92 ? -38.625 -3.266 26.031 1 32.34 92 SER A C 1
ATOM 724 O O . SER A 1 92 ? -38.844 -3.879 24.984 1 32.34 92 SER A O 1
ATOM 726 N N . VAL A 1 93 ? -38.375 -2.057 25.641 1 32.84 93 VAL A N 1
ATOM 727 C CA . VAL A 1 93 ? -37.5 -1.925 24.469 1 32.84 93 VAL A CA 1
ATOM 728 C C . VAL A 1 93 ? -36.219 -2.723 24.688 1 32.84 93 VAL A C 1
ATOM 730 O O . VAL A 1 93 ? -35.375 -2.359 25.516 1 32.84 93 VAL A O 1
ATOM 733 N N . LEU A 1 94 ? -36.344 -4.09 24.703 1 31.5 94 LEU A N 1
ATOM 734 C CA . LEU A 1 94 ? -35.125 -4.902 24.578 1 31.5 94 LEU A CA 1
ATOM 735 C C . LEU A 1 94 ? -34.125 -4.246 23.641 1 31.5 94 LEU A C 1
ATOM 737 O O . LEU A 1 94 ? -34.469 -3.895 22.5 1 31.5 94 LEU A O 1
ATOM 741 N N . GLN A 1 95 ? -33.312 -3.447 24.109 1 32.56 95 GLN A N 1
ATOM 742 C CA . GLN A 1 95 ? -32.094 -3.086 23.375 1 32.56 95 GLN A CA 1
ATOM 743 C C . GLN A 1 95 ? -31.703 -4.18 22.391 1 32.56 95 GLN A C 1
ATOM 745 O O . GLN A 1 95 ? -31.234 -5.246 22.781 1 32.56 95 GLN A O 1
ATOM 750 N N . GLN A 1 96 ? -32.625 -4.586 21.516 1 31.72 96 GLN A N 1
ATOM 751 C CA . GLN A 1 96 ? -32.125 -5.473 20.469 1 31.72 96 GLN A CA 1
ATOM 752 C C . GLN A 1 96 ? -30.656 -5.172 20.156 1 31.72 96 GLN A C 1
ATOM 754 O O . GLN A 1 96 ? -30.344 -4.086 19.672 1 31.72 96 GLN A O 1
ATOM 759 N N . GLN A 1 97 ? -29.734 -5.465 20.969 1 35.81 97 GLN A N 1
ATOM 760 C CA . GLN A 1 97 ? -28.344 -5.574 20.516 1 35.81 97 GLN A CA 1
ATOM 761 C C . GLN A 1 97 ? -28.266 -5.973 19.047 1 35.81 97 GLN A C 1
ATOM 763 O O . GLN A 1 97 ? -28.719 -7.059 18.672 1 35.81 97 GLN A O 1
ATOM 768 N N . VAL A 1 98 ? -28.656 -5.25 18.109 1 36.56 98 VAL A N 1
ATOM 769 C CA . VAL A 1 98 ? -28.359 -5.602 16.719 1 36.56 98 VAL A CA 1
ATOM 770 C C . VAL A 1 98 ? -27.141 -6.523 16.688 1 36.56 98 VAL A C 1
ATOM 772 O O . VAL A 1 98 ? -26.031 -6.109 17.031 1 36.56 98 VAL A O 1
ATOM 775 N N . ALA A 1 99 ? -27.203 -7.66 17.062 1 40.22 99 ALA A N 1
ATOM 776 C CA . ALA A 1 99 ? -26.125 -8.633 16.891 1 40.22 99 ALA A CA 1
ATOM 777 C C . ALA A 1 99 ? -25.344 -8.367 15.609 1 40.22 99 ALA A C 1
ATOM 779 O O . ALA A 1 99 ? -25.891 -8.477 14.508 1 40.22 99 ALA A O 1
ATOM 780 N N . THR A 1 100 ? -24.5 -7.297 15.516 1 55.31 100 THR A N 1
ATOM 781 C CA . THR A 1 100 ? -23.641 -6.973 14.383 1 55.31 100 THR A CA 1
ATOM 782 C C . THR A 1 100 ? -23.156 -8.242 13.695 1 55.31 100 THR A C 1
ATOM 784 O O . THR A 1 100 ? -22.641 -9.156 14.344 1 55.31 100 THR A O 1
ATOM 787 N N . SER A 1 101 ? -23.781 -8.656 12.57 1 66.62 101 SER A N 1
ATOM 788 C CA . SER A 1 101 ? -23.422 -9.836 11.781 1 66.62 101 SER A CA 1
ATOM 789 C C . SER A 1 101 ? -21.922 -9.961 11.625 1 66.62 101 SER A C 1
ATOM 791 O O . SER A 1 101 ? -21.219 -8.961 11.422 1 66.62 101 SER A O 1
ATOM 793 N N . ARG A 1 102 ? -21.328 -10.953 12.133 1 86.25 102 ARG A N 1
ATOM 794 C CA . ARG A 1 102 ? -19.922 -11.312 11.984 1 86.25 102 ARG A CA 1
ATOM 795 C C . ARG A 1 102 ? -19.688 -12.125 10.719 1 86.25 102 ARG A C 1
ATOM 797 O O . ARG A 1 102 ? -18.922 -13.094 10.727 1 86.25 102 ARG A O 1
ATOM 804 N N . LYS A 1 103 ? -20.625 -11.734 9.664 1 93.56 103 LYS A N 1
ATOM 805 C CA . LYS A 1 103 ? -20.516 -12.492 8.422 1 93.56 103 LYS A CA 1
ATOM 806 C C . LYS A 1 103 ? -20.625 -11.586 7.207 1 93.56 103 LYS A C 1
ATOM 808 O O . LYS A 1 103 ? -21.469 -10.688 7.168 1 93.56 103 LYS A O 1
ATOM 813 N N . ILE A 1 104 ? -19.781 -11.805 6.281 1 97.69 104 ILE A N 1
ATOM 814 C CA . ILE A 1 104 ? -19.969 -11.227 4.957 1 97.69 104 ILE A CA 1
ATOM 815 C C . ILE A 1 104 ? -21 -12.039 4.176 1 97.69 104 ILE A C 1
ATOM 817 O O . ILE A 1 104 ? -20.922 -13.266 4.113 1 97.69 104 ILE A O 1
ATOM 821 N N . ILE A 1 105 ? -21.984 -11.383 3.604 1 97.94 105 ILE A N 1
ATOM 822 C CA . ILE A 1 105 ? -23.078 -12.07 2.908 1 97.94 105 ILE A CA 1
ATOM 823 C C . ILE A 1 105 ? -22.984 -11.781 1.412 1 97.94 105 ILE A C 1
ATOM 825 O O . ILE A 1 105 ? -22.891 -10.617 1.002 1 97.94 105 ILE A O 1
ATOM 829 N N . VAL A 1 106 ? -23.047 -12.805 0.691 1 98.06 106 VAL A N 1
ATOM 830 C CA . VAL A 1 106 ? -23.016 -12.695 -0.764 1 98.06 106 VAL A CA 1
ATOM 831 C C . VAL A 1 106 ? -24.25 -13.375 -1.361 1 98.06 106 VAL A C 1
ATOM 833 O O . VAL A 1 106 ? -24.906 -14.18 -0.695 1 98.06 106 VAL A O 1
ATOM 836 N N . PRO A 1 107 ? -24.578 -12.961 -2.598 1 97.75 107 PRO A N 1
ATOM 837 C CA . PRO A 1 107 ? -25.703 -13.672 -3.229 1 97.75 107 PRO A CA 1
ATOM 838 C C . PRO A 1 107 ? -25.5 -15.18 -3.264 1 97.75 107 PRO A C 1
ATOM 840 O O . PRO A 1 107 ? -24.406 -15.656 -3.594 1 97.75 107 PRO A O 1
ATOM 843 N N . GLU A 1 108 ? -26.547 -15.938 -2.98 1 96.56 108 GLU A N 1
ATOM 844 C CA . GLU A 1 108 ? -26.453 -17.375 -2.781 1 96.56 108 GLU A CA 1
ATOM 845 C C . GLU A 1 108 ? -25.953 -18.078 -4.039 1 96.56 108 GLU A C 1
ATOM 847 O O . GLU A 1 108 ? -25.203 -19.062 -3.955 1 96.56 108 GLU A O 1
ATOM 852 N N . ASP A 1 109 ? -26.391 -17.625 -5.121 1 96.62 109 ASP A N 1
ATOM 853 C CA . ASP A 1 109 ? -26.016 -18.281 -6.375 1 96.62 109 ASP A CA 1
ATOM 854 C C . ASP A 1 109 ? -24.562 -17.984 -6.738 1 96.62 109 ASP A C 1
ATOM 856 O O . ASP A 1 109 ? -24.031 -18.578 -7.676 1 96.62 109 ASP A O 1
ATOM 860 N N . GLN A 1 110 ? -23.938 -17.109 -5.965 1 96.56 110 GLN A N 1
ATOM 861 C CA . GLN A 1 110 ? -22.562 -16.688 -6.23 1 96.56 110 GLN A CA 1
ATOM 862 C C . GLN A 1 110 ? -21.625 -17.094 -5.09 1 96.56 110 GLN A C 1
ATOM 864 O O . GLN A 1 110 ? -20.453 -16.703 -5.074 1 96.56 110 GLN A O 1
ATOM 869 N N . LYS A 1 111 ? -22.141 -17.797 -4.184 1 95.75 111 LYS A N 1
ATOM 870 C CA . LYS A 1 111 ? -21.438 -18.094 -2.939 1 95.75 111 LYS A CA 1
ATOM 871 C C . LYS A 1 111 ? -20.672 -19.422 -3.045 1 95.75 111 LYS A C 1
ATOM 873 O O . LYS A 1 111 ? -21.188 -20.391 -3.592 1 95.75 111 LYS A O 1
ATOM 878 N N . GLY A 1 112 ? -19.406 -19.359 -2.58 1 94.38 112 GLY A N 1
ATOM 879 C CA . GLY A 1 112 ? -18.625 -20.578 -2.416 1 94.38 112 GLY A CA 1
ATOM 880 C C . GLY A 1 112 ? -18.422 -20.969 -0.964 1 94.38 112 GLY A C 1
ATOM 881 O O . GLY A 1 112 ? -19.281 -20.703 -0.121 1 94.38 112 GLY A O 1
ATOM 882 N N . ARG A 1 113 ? -17.359 -21.672 -0.742 1 93.06 113 ARG A N 1
ATOM 883 C CA . ARG A 1 113 ? -17.016 -22.125 0.604 1 93.06 113 ARG A CA 1
ATOM 884 C C . ARG A 1 113 ? -16.859 -20.938 1.548 1 93.06 113 ARG A C 1
ATOM 886 O O . ARG A 1 113 ? -16.375 -19.875 1.142 1 93.06 113 ARG A O 1
ATOM 893 N N . GLU A 1 114 ? -17.172 -21.156 2.805 1 94.81 114 GLU A N 1
ATOM 894 C CA . GLU A 1 114 ? -17 -20.125 3.82 1 94.81 114 GLU A CA 1
ATOM 895 C C . GLU A 1 114 ? -15.75 -20.359 4.652 1 94.81 114 GLU A C 1
ATOM 897 O O . GLU A 1 114 ? -15.422 -21.5 4.977 1 94.81 114 GLU A O 1
ATOM 902 N N . TYR A 1 115 ? -15.109 -19.297 4.91 1 95.88 115 TYR A N 1
ATOM 903 C CA . TYR A 1 115 ? -13.922 -19.328 5.762 1 95.88 115 TYR A CA 1
ATOM 904 C C . TYR A 1 115 ? -14.148 -18.516 7.031 1 95.88 115 TYR A C 1
ATOM 906 O O . TYR A 1 115 ? -15.07 -17.688 7.094 1 95.88 115 TYR A O 1
ATOM 914 N N . SER A 1 116 ? -13.32 -18.781 8.008 1 95.12 116 SER A N 1
ATOM 915 C CA . SER A 1 116 ? -13.367 -18.016 9.25 1 95.12 116 SER A CA 1
ATOM 916 C C . SER A 1 116 ? -12.055 -17.281 9.5 1 95.12 116 SER A C 1
ATOM 918 O O . SER A 1 116 ? -10.992 -17.719 9.039 1 95.12 116 SER A O 1
ATOM 920 N N . THR A 1 117 ? -12.164 -16.141 10.117 1 94.38 117 THR A N 1
ATOM 921 C CA . THR A 1 117 ? -10.984 -15.367 10.484 1 94.38 117 THR A CA 1
ATOM 922 C C . THR A 1 117 ? -10.703 -15.477 11.977 1 94.38 117 THR A C 1
ATOM 924 O O . THR A 1 117 ? -11.531 -16 12.734 1 94.38 117 THR A O 1
ATOM 927 N N . GLU A 1 118 ? -9.562 -15.031 12.375 1 88.75 118 GLU A N 1
ATOM 928 C CA . GLU A 1 118 ? -9.148 -15.078 13.773 1 88.75 118 GLU A CA 1
ATOM 929 C C . GLU A 1 118 ? -10.086 -14.258 14.656 1 88.75 118 GLU A C 1
ATOM 931 O O . GLU A 1 118 ? -10.305 -14.594 15.82 1 88.75 118 GLU A O 1
ATOM 936 N N . ILE A 1 119 ? -10.664 -13.211 14.07 1 85.94 119 ILE A N 1
ATOM 937 C CA . ILE A 1 119 ? -11.516 -12.344 14.883 1 85.94 119 ILE A CA 1
ATOM 938 C C . ILE A 1 119 ? -12.969 -12.789 14.766 1 85.94 119 ILE A C 1
ATOM 940 O O . ILE A 1 119 ? -13.875 -12.078 15.203 1 85.94 119 ILE A O 1
ATOM 944 N N . GLY A 1 120 ? -13.25 -13.891 14.062 1 89.31 120 GLY A N 1
ATOM 945 C CA . GLY A 1 120 ? -14.555 -14.523 14.086 1 89.31 120 GLY A CA 1
ATOM 946 C C . GLY A 1 120 ? -15.469 -14.062 12.961 1 89.31 120 GLY A C 1
ATOM 947 O O . GLY A 1 120 ? -16.688 -14.234 13.039 1 89.31 120 GLY A O 1
ATOM 948 N N . ILE A 1 121 ? -14.938 -13.461 12.016 1 93.62 121 ILE A N 1
ATOM 949 C CA . ILE A 1 121 ? -15.742 -13.047 10.867 1 93.62 121 ILE A CA 1
ATOM 950 C C . ILE A 1 121 ? -15.75 -14.156 9.82 1 93.62 121 ILE A C 1
ATOM 952 O O . ILE A 1 121 ? -14.711 -14.75 9.531 1 93.62 121 ILE A O 1
ATOM 956 N N . THR A 1 122 ? -16.922 -14.461 9.312 1 97.12 122 THR A N 1
ATOM 957 C CA . THR A 1 122 ? -17.062 -15.445 8.25 1 97.12 122 THR A CA 1
ATOM 958 C C . THR A 1 122 ? -16.891 -14.789 6.883 1 97.12 122 THR A C 1
ATOM 960 O O . THR A 1 122 ? -17.562 -13.805 6.578 1 97.12 122 THR A O 1
ATOM 963 N N . VAL A 1 123 ? -16.031 -15.359 6.113 1 97.56 123 VAL A N 1
ATOM 964 C CA . VAL A 1 123 ? -15.695 -14.82 4.793 1 97.56 123 VAL A CA 1
ATOM 965 C C . VAL A 1 123 ? -16.047 -15.844 3.719 1 97.56 123 VAL A C 1
ATOM 967 O O . VAL A 1 123 ? -15.414 -16.891 3.621 1 97.56 123 VAL A O 1
ATOM 970 N N . PRO A 1 124 ? -17 -15.539 2.875 1 97.38 124 PRO A N 1
ATOM 971 C CA . PRO A 1 124 ? -17.344 -16.453 1.791 1 97.38 124 PRO A CA 1
ATOM 972 C C . PRO A 1 124 ? -16.453 -16.281 0.563 1 97.38 124 PRO A C 1
ATOM 974 O O . PRO A 1 124 ? -16.047 -15.164 0.244 1 97.38 124 PRO A O 1
ATOM 977 N N . ALA A 1 125 ? -16.172 -17.406 -0.045 1 96.75 125 ALA A N 1
ATOM 978 C CA . ALA A 1 125 ? -15.648 -17.312 -1.407 1 96.75 125 ALA A CA 1
ATOM 979 C C . ALA A 1 125 ? -16.734 -16.891 -2.383 1 96.75 125 ALA A C 1
ATOM 981 O O . ALA A 1 125 ? -17.938 -17.062 -2.105 1 96.75 125 ALA A O 1
ATOM 982 N N . ILE A 1 126 ? -16.328 -16.297 -3.473 1 97.19 126 ILE A N 1
ATOM 983 C CA . ILE A 1 126 ? -17.312 -15.82 -4.438 1 97.19 126 ILE A CA 1
ATOM 984 C C . ILE A 1 126 ? -16.984 -16.359 -5.824 1 97.19 126 ILE A C 1
ATOM 986 O O . ILE A 1 126 ? -15.859 -16.797 -6.078 1 97.19 126 ILE A O 1
ATOM 990 N N . SER A 1 127 ? -17.953 -16.359 -6.703 1 95.5 127 SER A N 1
ATOM 991 C CA . SER A 1 127 ? -17.766 -16.812 -8.078 1 95.5 127 SER A CA 1
ATOM 992 C C . SER A 1 127 ? -16.859 -15.867 -8.859 1 95.5 127 SER A C 1
ATOM 994 O O . SER A 1 127 ? -16.75 -14.688 -8.523 1 95.5 127 SER A O 1
ATOM 996 N N . PRO A 1 128 ? -16.219 -16.406 -9.922 1 93.25 128 PRO A N 1
ATOM 997 C CA . PRO A 1 128 ? -15.414 -15.531 -10.789 1 93.25 128 PRO A CA 1
ATOM 998 C C . PRO A 1 128 ? -16.234 -14.391 -11.383 1 93.25 128 PRO A C 1
ATOM 1000 O O . PRO A 1 128 ? -15.719 -13.289 -11.562 1 93.25 128 PRO A O 1
ATOM 1003 N N . GLU A 1 129 ? -17.484 -14.633 -11.672 1 94.06 129 GLU A N 1
ATOM 1004 C CA . GLU A 1 129 ? -18.344 -13.609 -12.25 1 94.06 129 GLU A CA 1
ATOM 1005 C C . GLU A 1 129 ? -18.578 -12.461 -11.273 1 94.06 129 GLU A C 1
ATOM 1007 O O . GLU A 1 129 ? -18.484 -11.289 -11.656 1 94.06 129 GLU A O 1
ATOM 1012 N N . LEU A 1 130 ? -18.859 -12.812 -10.047 1 97.25 130 LEU A N 1
ATOM 1013 C CA . LEU A 1 130 ? -19.078 -11.781 -9.039 1 97.25 130 LEU A CA 1
ATOM 1014 C C . LEU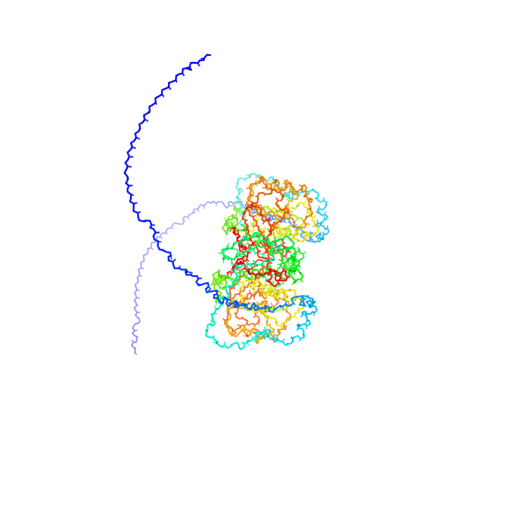 A 1 130 ? -17.797 -11.016 -8.758 1 97.25 130 LEU A C 1
ATOM 1016 O O . LEU A 1 130 ? -17.828 -9.797 -8.562 1 97.25 130 LEU A O 1
ATOM 1020 N N . ARG A 1 131 ? -16.703 -11.688 -8.75 1 95.88 131 ARG A N 1
ATOM 1021 C CA . ARG A 1 131 ? -15.406 -11.055 -8.562 1 95.88 131 ARG A CA 1
ATOM 1022 C C . ARG A 1 131 ? -15.125 -10.039 -9.664 1 95.88 131 ARG A C 1
ATOM 1024 O O . ARG A 1 131 ? -14.641 -8.938 -9.391 1 95.88 131 ARG A O 1
ATOM 1031 N N . MET A 1 132 ? -15.391 -10.438 -10.836 1 94.31 132 MET A N 1
ATOM 1032 C CA . MET A 1 132 ? -15.195 -9.531 -11.969 1 94.31 132 MET A CA 1
ATOM 1033 C C . MET A 1 132 ? -16.078 -8.289 -11.828 1 94.31 132 MET A C 1
ATOM 1035 O O . MET A 1 132 ? -15.602 -7.172 -12.047 1 94.31 132 MET A O 1
ATOM 1039 N N . ARG A 1 133 ? -17.266 -8.461 -11.453 1 97.31 133 ARG A N 1
ATOM 1040 C CA . ARG A 1 133 ? -18.188 -7.34 -11.258 1 97.31 133 ARG A CA 1
ATOM 1041 C C . ARG A 1 133 ? -17.688 -6.422 -10.141 1 97.31 133 ARG A C 1
ATOM 1043 O O . ARG A 1 133 ? -17.766 -5.199 -10.258 1 97.31 133 ARG A O 1
ATOM 1050 N N . LEU A 1 134 ? -17.234 -7.043 -9.086 1 97.75 134 LEU A N 1
ATOM 1051 C CA . LEU A 1 134 ? -16.719 -6.285 -7.945 1 97.75 134 LEU A CA 1
ATOM 1052 C C . LEU A 1 134 ? -15.555 -5.395 -8.367 1 97.75 134 LEU A C 1
ATOM 1054 O O . LEU A 1 134 ? -15.547 -4.199 -8.062 1 97.75 134 LEU A O 1
ATOM 1058 N N . ILE A 1 135 ? -14.625 -5.93 -9.141 1 96.38 135 ILE A N 1
ATOM 1059 C CA . ILE A 1 135 ? -13.43 -5.199 -9.555 1 96.38 135 ILE A CA 1
ATOM 1060 C C . ILE A 1 135 ? -13.805 -4.121 -10.562 1 96.38 135 ILE A C 1
ATOM 1062 O O . ILE A 1 135 ? -13.32 -2.988 -10.484 1 96.38 135 ILE A O 1
ATOM 1066 N N . GLN A 1 136 ? -14.664 -4.449 -11.461 1 96.19 136 GLN A N 1
ATOM 1067 C CA . GLN A 1 136 ? -15.109 -3.477 -12.453 1 96.19 136 GLN A CA 1
ATOM 1068 C C . GLN A 1 136 ? -15.82 -2.301 -11.789 1 96.19 136 GLN A C 1
ATOM 1070 O O . GLN A 1 136 ? -15.578 -1.144 -12.133 1 96.19 136 GLN A O 1
ATOM 1075 N N . THR A 1 137 ? -16.688 -2.607 -10.867 1 97.19 137 THR A N 1
ATOM 1076 C CA . THR A 1 137 ? -17.422 -1.573 -10.141 1 97.19 137 THR A CA 1
ATOM 1077 C C . THR A 1 137 ? -16.453 -0.691 -9.352 1 97.19 137 THR A C 1
ATOM 1079 O O . THR A 1 137 ? -16.625 0.529 -9.297 1 97.19 137 THR A O 1
ATOM 1082 N N . SER A 1 138 ? -15.453 -1.319 -8.727 1 96.25 138 SER A N 1
ATOM 1083 C CA . SER A 1 138 ? -14.461 -0.545 -7.988 1 96.25 138 SER A CA 1
ATOM 1084 C C . SER A 1 138 ? -13.742 0.446 -8.898 1 96.25 138 SER A C 1
ATOM 1086 O O . SER A 1 138 ? -13.508 1.592 -8.516 1 96.25 138 SER A O 1
ATOM 1088 N N . GLU A 1 139 ? -13.422 0.034 -10.086 1 93.75 139 GLU A N 1
ATOM 1089 C CA . GLU A 1 139 ? -12.758 0.913 -11.039 1 93.75 139 GLU A CA 1
ATOM 1090 C C . GLU A 1 139 ? -13.68 2.055 -11.469 1 93.75 139 GLU A C 1
ATOM 1092 O O . GLU A 1 139 ? -13.242 3.207 -11.555 1 93.75 139 GLU 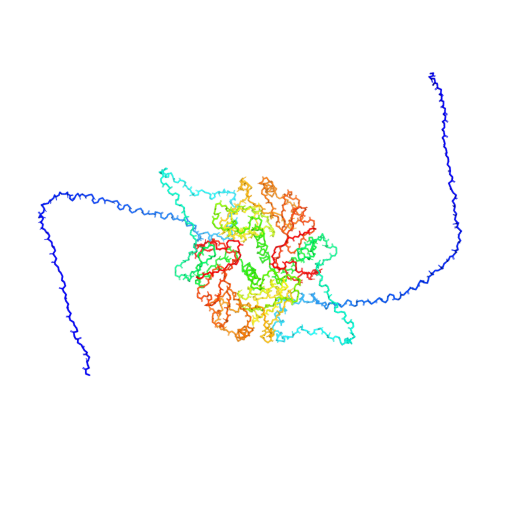A O 1
ATOM 1097 N N . GLN A 1 140 ? -14.875 1.719 -11.711 1 93.38 140 GLN A N 1
ATOM 1098 C CA . GLN A 1 140 ? -15.859 2.727 -12.109 1 93.38 140 GLN A CA 1
ATOM 1099 C C . GLN A 1 140 ? -16.047 3.771 -11.016 1 93.38 140 GLN A C 1
ATOM 1101 O O . GLN A 1 140 ? -16.328 4.938 -11.305 1 93.38 140 GLN A O 1
ATOM 1106 N N . MET A 1 141 ? -15.789 3.355 -9.844 1 92.81 141 MET A N 1
ATOM 1107 C CA . MET A 1 141 ? -16.016 4.246 -8.703 1 92.81 141 MET A CA 1
ATOM 1108 C C . MET A 1 141 ? -14.719 4.949 -8.297 1 92.81 141 MET A C 1
ATOM 1110 O O . MET A 1 141 ? -14.68 5.645 -7.285 1 92.81 141 MET A O 1
ATOM 1114 N N . GLY A 1 142 ? -13.672 4.676 -9 1 92.06 142 GLY A N 1
ATOM 1115 C CA . GLY A 1 142 ? -12.508 5.535 -8.836 1 92.06 142 GLY A CA 1
ATOM 1116 C C . GLY A 1 142 ? -11.273 4.781 -8.383 1 92.06 142 GLY A C 1
ATOM 1117 O O . GLY A 1 142 ? -10.18 5.344 -8.344 1 92.06 142 GLY A O 1
ATOM 1118 N N . LEU A 1 143 ? -11.398 3.52 -7.969 1 96.56 143 LEU A N 1
ATOM 1119 C CA . LEU A 1 143 ? -10.227 2.748 -7.559 1 96.56 143 LEU A CA 1
ATOM 1120 C C . LEU A 1 143 ? -9.461 2.234 -8.773 1 96.56 143 LEU A C 1
ATOM 1122 O O . LEU A 1 143 ? -9.844 1.229 -9.375 1 96.56 143 LEU A O 1
ATOM 1126 N N . THR A 1 144 ? -8.352 2.869 -9.062 1 96.06 144 THR A N 1
ATOM 1127 C CA . THR A 1 144 ? -7.637 2.58 -10.305 1 96.06 144 THR A CA 1
ATOM 1128 C C . THR A 1 144 ? -6.918 1.237 -10.211 1 96.06 144 THR A C 1
ATOM 1130 O O . THR A 1 144 ? -6.672 0.73 -9.117 1 96.06 144 THR A O 1
ATOM 1133 N N . ALA A 1 145 ? -6.609 0.699 -11.398 1 96.19 145 ALA A N 1
ATOM 1134 C CA . ALA A 1 145 ? -5.82 -0.527 -11.445 1 96.19 145 ALA A CA 1
ATOM 1135 C C . ALA A 1 145 ? -4.453 -0.326 -10.797 1 96.19 145 ALA A C 1
ATOM 1137 O O . ALA A 1 145 ? -3.947 -1.219 -10.109 1 96.19 145 ALA A O 1
ATOM 1138 N N . GLU A 1 146 ? -3.873 0.862 -10.961 1 96.31 146 GLU A N 1
ATOM 1139 C CA . GLU A 1 146 ? -2.566 1.168 -10.391 1 96.31 146 GLU A CA 1
ATOM 1140 C C . GLU A 1 146 ? -2.607 1.111 -8.867 1 96.31 146 GLU A C 1
ATOM 1142 O O . GLU A 1 146 ? -1.695 0.573 -8.234 1 96.31 146 GLU A O 1
ATOM 1147 N N . GLN A 1 147 ? -3.648 1.665 -8.289 1 97.62 147 GLN A N 1
ATOM 1148 C CA . GLN A 1 147 ? -3.807 1.622 -6.844 1 97.62 147 GLN A CA 1
ATOM 1149 C C . GLN A 1 147 ? -3.982 0.188 -6.352 1 97.62 147 GLN A C 1
ATOM 1151 O O . GLN A 1 147 ? -3.385 -0.208 -5.348 1 97.62 147 GLN A O 1
ATOM 1156 N N . ARG A 1 148 ? -4.75 -0.582 -7.098 1 97.5 148 ARG A N 1
ATOM 1157 C CA . ARG A 1 148 ? -4.977 -1.971 -6.711 1 97.5 148 ARG A CA 1
ATOM 1158 C C . ARG A 1 148 ? -3.695 -2.789 -6.828 1 97.5 148 ARG A C 1
ATOM 1160 O O . ARG A 1 148 ? -3.402 -3.621 -5.969 1 97.5 148 ARG A O 1
ATOM 1167 N N . ILE A 1 149 ? -2.938 -2.557 -7.871 1 97.88 149 ILE A N 1
ATOM 1168 C CA . ILE A 1 149 ? -1.678 -3.258 -8.094 1 97.88 149 ILE A CA 1
ATOM 1169 C C . ILE A 1 149 ? -0.704 -2.936 -6.961 1 97.88 149 ILE A C 1
ATOM 1171 O O . ILE A 1 149 ? -0.051 -3.83 -6.418 1 97.88 149 ILE A O 1
ATOM 1175 N N . GLU A 1 150 ? -0.682 -1.668 -6.617 1 98.31 150 GLU A N 1
ATOM 1176 C CA . GLU A 1 150 ? 0.226 -1.251 -5.555 1 98.31 150 GLU A CA 1
ATOM 1177 C C . GLU A 1 150 ? -0.166 -1.875 -4.219 1 98.31 150 GLU A C 1
ATOM 1179 O O . GLU A 1 150 ? 0.688 -2.391 -3.492 1 98.31 150 GLU A O 1
ATOM 1184 N N . ALA A 1 151 ? -1.445 -1.859 -3.9 1 98.06 151 ALA A N 1
ATOM 1185 C CA . ALA A 1 151 ? -1.927 -2.465 -2.662 1 98.06 151 ALA A CA 1
ATOM 1186 C C . ALA A 1 151 ? -1.651 -3.965 -2.641 1 98.06 151 ALA A C 1
ATOM 1188 O O . ALA A 1 151 ? -1.228 -4.512 -1.618 1 98.06 151 ALA A O 1
ATOM 1189 N N . ALA A 1 152 ? -1.866 -4.617 -3.756 1 98.31 152 ALA A N 1
ATOM 1190 C CA . ALA A 1 152 ? -1.608 -6.051 -3.869 1 98.31 152 ALA A CA 1
ATOM 1191 C C . ALA A 1 152 ? -0.131 -6.359 -3.641 1 98.31 152 ALA A C 1
ATOM 1193 O O . ALA A 1 152 ? 0.207 -7.312 -2.932 1 98.31 152 ALA A O 1
ATOM 1194 N N . GLY A 1 153 ? 0.719 -5.559 -4.285 1 98.06 153 GLY A N 1
ATOM 1195 C CA . GLY A 1 153 ? 2.15 -5.73 -4.098 1 98.06 153 GLY A CA 1
ATOM 1196 C C . GLY A 1 153 ? 2.586 -5.594 -2.652 1 98.06 153 GLY A C 1
ATOM 1197 O O . GLY A 1 153 ? 3.408 -6.371 -2.168 1 98.06 153 GLY A O 1
ATOM 1198 N N . LEU A 1 154 ? 2.012 -4.66 -1.958 1 96.94 154 LEU A N 1
ATOM 1199 C CA . LEU A 1 154 ? 2.357 -4.426 -0.561 1 96.94 154 LEU A CA 1
ATOM 1200 C C . LEU A 1 154 ? 1.828 -5.547 0.328 1 96.94 154 LEU A C 1
ATOM 1202 O O . LEU A 1 154 ? 2.502 -5.969 1.27 1 96.94 154 LEU A O 1
ATOM 1206 N N . CYS A 1 155 ? 0.625 -6.062 0.047 1 97.38 155 CYS A N 1
ATOM 1207 C CA . CYS A 1 155 ? 0.099 -7.215 0.766 1 97.38 155 CYS A CA 1
ATOM 1208 C C . CYS A 1 155 ? 1.008 -8.43 0.592 1 97.38 155 CYS A C 1
ATOM 1210 O O . CYS A 1 155 ? 1.354 -9.094 1.569 1 97.38 155 CYS A O 1
ATOM 1212 N N . ALA A 1 156 ? 1.389 -8.648 -0.641 1 98.12 156 ALA A N 1
ATOM 1213 C CA . ALA A 1 156 ? 2.234 -9.797 -0.943 1 98.12 156 ALA A CA 1
ATOM 1214 C C . ALA A 1 156 ? 3.609 -9.648 -0.301 1 98.12 156 ALA A C 1
ATOM 1216 O O . ALA A 1 156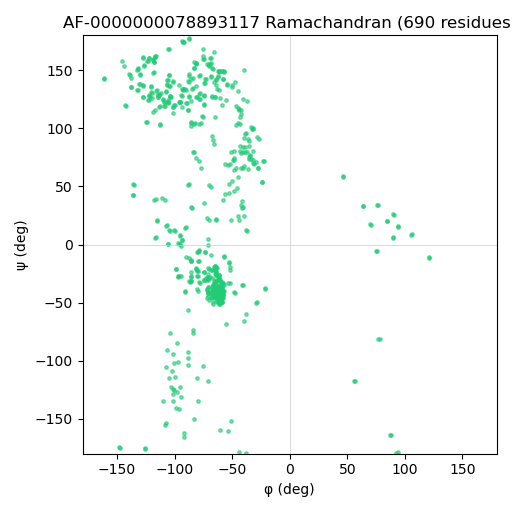 ? 4.18 -10.633 0.192 1 98.12 156 ALA A O 1
ATOM 1217 N N . TRP A 1 157 ? 4.145 -8.461 -0.329 1 96.19 157 TRP A N 1
ATOM 1218 C CA . TRP A 1 157 ? 5.418 -8.195 0.332 1 96.19 157 TRP A CA 1
ATOM 1219 C C . TRP A 1 157 ? 5.332 -8.5 1.823 1 96.19 157 TRP A C 1
ATOM 1221 O O . TRP A 1 157 ? 6.188 -9.195 2.373 1 96.19 157 TRP A O 1
ATOM 1231 N N . GLN A 1 158 ? 4.293 -7.977 2.461 1 93.19 158 GLN A N 1
ATOM 1232 C CA . GLN A 1 158 ? 4.113 -8.203 3.893 1 93.19 158 GLN A CA 1
ATOM 1233 C C . GLN A 1 158 ? 4.02 -9.688 4.211 1 93.19 158 GLN A C 1
ATOM 1235 O O . GLN A 1 158 ? 4.633 -10.164 5.168 1 93.19 158 GLN A O 1
ATOM 1240 N N . MET A 1 159 ? 3.301 -10.32 3.41 1 94.75 159 MET A N 1
ATOM 1241 C CA . MET A 1 159 ? 3.164 -11.766 3.609 1 94.75 159 MET A CA 1
ATOM 1242 C C . MET A 1 159 ? 4.504 -12.469 3.424 1 94.75 159 MET A C 1
ATOM 1244 O O . MET A 1 159 ? 4.863 -13.344 4.211 1 94.75 159 MET A O 1
ATOM 1248 N N . THR A 1 160 ? 5.234 -12.133 2.406 1 95.31 160 THR A N 1
ATOM 1249 C CA . THR A 1 160 ? 6.523 -12.742 2.107 1 95.31 160 THR A CA 1
ATOM 1250 C C . THR A 1 160 ? 7.5 -12.547 3.264 1 95.31 160 THR A C 1
ATOM 1252 O O . THR A 1 160 ? 8.227 -13.469 3.633 1 95.31 160 THR A O 1
ATOM 1255 N N . VAL A 1 161 ? 7.492 -11.367 3.869 1 90.06 161 VAL A N 1
ATOM 1256 C CA . VAL A 1 161 ? 8.359 -11.078 5.008 1 90.06 161 VAL A CA 1
ATOM 1257 C C . VAL A 1 161 ? 8.039 -12.031 6.156 1 90.06 161 VAL A C 1
ATOM 1259 O O . VAL A 1 161 ? 8.945 -12.57 6.793 1 90.06 161 VAL A O 1
ATOM 1262 N N . GLN A 1 162 ? 6.773 -12.266 6.328 1 88.69 162 GLN A N 1
ATOM 1263 C CA . GLN A 1 162 ? 6.348 -13.188 7.375 1 88.69 162 GLN A CA 1
ATOM 1264 C C . GLN A 1 162 ? 6.781 -14.617 7.062 1 88.69 162 GLN A C 1
ATOM 1266 O O . GLN A 1 162 ? 7.266 -15.328 7.945 1 88.69 162 GLN A O 1
ATOM 1271 N N . LEU A 1 163 ? 6.703 -14.977 5.828 1 91.5 163 LEU A N 1
ATOM 1272 C CA . LEU A 1 163 ? 6.996 -16.344 5.414 1 91.5 163 LEU A CA 1
ATOM 1273 C C . LEU A 1 163 ? 8.492 -16.625 5.48 1 91.5 163 LEU A C 1
ATOM 1275 O O . LEU A 1 163 ? 8.906 -17.766 5.711 1 91.5 163 LEU A O 1
ATOM 1279 N N . LEU A 1 164 ? 9.336 -15.633 5.277 1 90.12 164 LEU A N 1
ATOM 1280 C CA . LEU A 1 164 ? 10.773 -15.812 5.18 1 90.12 164 LEU A CA 1
ATOM 1281 C C . LEU A 1 164 ? 11.43 -15.68 6.551 1 90.12 164 LEU A C 1
ATOM 1283 O O . LEU A 1 164 ? 12.664 -15.625 6.652 1 90.12 164 LEU A O 1
ATOM 1287 N N . GLY A 1 165 ? 10.766 -15.719 7.605 1 80.56 165 GLY A N 1
ATOM 1288 C CA . GLY A 1 165 ? 11.336 -15.805 8.945 1 80.56 165 GLY A CA 1
ATOM 1289 C C . GLY A 1 165 ? 11.258 -14.492 9.703 1 80.56 165 GLY A C 1
ATOM 1290 O O . GLY A 1 165 ? 11.867 -14.352 10.766 1 80.56 165 GLY A O 1
ATOM 1291 N N . GLY A 1 166 ? 10.641 -13.578 9.242 1 73.31 166 GLY A N 1
ATOM 1292 C CA . GLY A 1 166 ? 10.352 -12.391 10.031 1 73.31 166 GLY A CA 1
ATOM 1293 C C . GLY A 1 166 ? 11.445 -11.344 9.945 1 73.31 166 GLY A C 1
ATOM 1294 O O . GLY A 1 166 ? 12.344 -11.438 9.109 1 73.31 166 GLY A O 1
ATOM 1295 N N . PRO A 1 167 ? 11.445 -10.383 10.852 1 70.5 167 PRO A N 1
ATOM 1296 C CA . PRO A 1 167 ? 12.305 -9.195 10.836 1 70.5 167 PRO A CA 1
ATOM 1297 C C . PRO A 1 167 ? 13.781 -9.539 10.961 1 70.5 167 PRO A C 1
ATOM 1299 O O . PRO A 1 167 ? 14.633 -8.828 10.414 1 70.5 167 PRO A O 1
ATOM 1302 N N . GLN A 1 168 ? 14.07 -10.633 11.5 1 72.75 168 GLN A N 1
ATOM 1303 C CA . GLN A 1 168 ? 15.469 -10.953 11.773 1 72.75 168 GLN A CA 1
ATOM 1304 C C . GLN A 1 168 ? 16.234 -11.227 10.484 1 72.75 168 GLN A C 1
ATOM 1306 O O . GLN A 1 168 ? 17.438 -10.953 10.398 1 72.75 168 GLN A O 1
ATOM 1311 N N . ARG A 1 169 ? 15.57 -11.719 9.547 1 76.06 169 ARG A N 1
ATOM 1312 C CA . ARG A 1 169 ? 16.219 -12.062 8.281 1 76.06 169 ARG A CA 1
ATOM 1313 C C . ARG A 1 169 ? 16.438 -10.82 7.422 1 76.06 169 ARG A C 1
ATOM 1315 O O . ARG A 1 169 ? 17.188 -10.852 6.453 1 76.06 169 ARG A O 1
ATOM 1322 N N . PHE A 1 170 ? 15.805 -9.797 7.777 1 73.38 170 PHE A N 1
ATOM 1323 C CA . PHE A 1 170 ? 15.844 -8.602 6.938 1 73.38 170 PHE A CA 1
ATOM 1324 C C . PHE A 1 170 ? 16.734 -7.535 7.551 1 73.38 170 PHE A C 1
ATOM 1326 O O . PHE A 1 170 ? 16.844 -6.43 7.016 1 73.38 170 PHE A O 1
ATOM 1333 N N . THR A 1 171 ? 17.266 -7.91 8.68 1 63.16 171 THR A N 1
ATOM 1334 C CA . THR A 1 171 ? 18.234 -6.984 9.266 1 63.16 171 THR A CA 1
ATOM 1335 C C . THR A 1 171 ? 19.625 -7.195 8.672 1 63.16 171 THR A C 1
ATOM 1337 O O . THR A 1 171 ? 19.984 -8.312 8.297 1 63.16 171 THR A O 1
ATOM 1340 N N . ARG A 1 172 ? 20.344 -6.125 8.305 1 59.84 172 ARG A N 1
ATOM 1341 C CA . ARG A 1 172 ? 21.594 -6.023 7.562 1 59.84 172 ARG A CA 1
ATOM 1342 C C . ARG A 1 172 ? 22.672 -6.891 8.195 1 59.84 172 ARG A C 1
ATOM 1344 O O . ARG A 1 172 ? 23.594 -7.355 7.512 1 59.84 172 ARG A O 1
ATOM 1351 N N . SER A 1 173 ? 22.562 -6.961 9.461 1 56.56 173 SER A N 1
ATOM 1352 C CA . SER A 1 173 ? 23.672 -7.672 10.094 1 56.56 173 SER A CA 1
ATOM 1353 C C . SER A 1 173 ? 23.812 -9.086 9.531 1 56.56 173 SER A C 1
ATOM 1355 O O . SER A 1 173 ? 24.844 -9.719 9.695 1 56.56 173 SER A O 1
ATOM 1357 N N . ASN A 1 174 ? 22.781 -9.438 8.758 1 54.72 174 ASN A N 1
ATOM 1358 C CA . ASN A 1 174 ? 22.828 -10.805 8.242 1 54.72 174 ASN A CA 1
ATOM 1359 C C . ASN A 1 174 ? 23.062 -10.828 6.734 1 54.72 174 ASN A C 1
ATOM 1361 O O . ASN A 1 174 ? 22.406 -11.57 6.004 1 54.72 174 ASN A O 1
ATOM 1365 N N . ALA A 1 175 ? 23.938 -9.938 6.285 1 55.25 175 ALA A N 1
ATOM 1366 C CA . ALA A 1 175 ? 24.188 -9.82 4.848 1 55.25 175 ALA A CA 1
ATOM 1367 C C . ALA A 1 175 ? 24.516 -11.18 4.234 1 55.25 175 ALA A C 1
ATOM 1369 O O . ALA A 1 175 ? 24.281 -11.398 3.045 1 55.25 175 ALA A O 1
ATOM 1370 N N . HIS A 1 176 ? 24.938 -12.039 5.082 1 57.88 176 HIS A N 1
ATOM 1371 C CA . HIS A 1 176 ? 25.344 -13.336 4.562 1 57.88 176 HIS A CA 1
ATOM 1372 C C . HIS A 1 176 ? 24.141 -14.227 4.293 1 57.88 176 HIS A C 1
ATOM 1374 O O . HIS A 1 176 ? 24.25 -15.242 3.596 1 57.88 176 HIS A O 1
ATOM 1380 N N . GLN A 1 177 ? 23 -13.672 4.719 1 76.19 177 GLN A N 1
ATOM 1381 C CA . GLN A 1 177 ? 21.875 -14.57 4.5 1 76.19 177 GLN A CA 1
ATOM 1382 C C . GLN A 1 177 ? 20.688 -13.82 3.916 1 76.19 177 GLN A C 1
ATOM 1384 O O . GLN A 1 177 ? 19.562 -13.977 4.387 1 76.19 177 GLN A O 1
ATOM 1389 N N . THR A 1 178 ? 20.938 -13.094 2.869 1 85.88 178 THR A N 1
ATOM 1390 C CA . THR A 1 178 ? 19.875 -12.383 2.184 1 85.88 178 THR A CA 1
ATOM 1391 C C . THR A 1 178 ? 18.875 -13.367 1.574 1 85.88 178 THR A C 1
ATOM 1393 O O . THR A 1 178 ? 19.266 -14.305 0.878 1 85.88 178 THR A O 1
ATOM 1396 N N . PRO A 1 179 ? 17.641 -13.188 1.871 1 92.56 179 PRO A N 1
ATOM 1397 C CA . PRO A 1 179 ? 16.656 -14.094 1.284 1 92.56 179 PRO A CA 1
ATOM 1398 C C . PRO A 1 179 ? 16.609 -14.016 -0.24 1 92.56 179 PRO A C 1
ATOM 1400 O O . PRO A 1 179 ? 16.828 -12.945 -0.812 1 92.56 179 PRO A O 1
ATOM 1403 N N . SER A 1 180 ? 16.375 -15.156 -0.852 1 95.62 180 SER A N 1
ATOM 1404 C CA . SER A 1 180 ? 16.25 -15.25 -2.303 1 95.62 180 SER A CA 1
ATOM 1405 C C . SER A 1 180 ? 14.844 -15.633 -2.725 1 95.62 180 SER A C 1
ATOM 1407 O O . SER A 1 180 ? 14.281 -16.609 -2.219 1 95.62 180 SER A O 1
ATOM 1409 N N . VAL A 1 181 ? 14.266 -14.82 -3.668 1 97.81 181 VAL A N 1
ATOM 1410 C CA . VAL A 1 181 ? 12.891 -15.031 -4.102 1 97.81 181 VAL A CA 1
ATOM 1411 C C . VAL A 1 181 ? 12.82 -15 -5.625 1 97.81 181 VAL A C 1
ATOM 1413 O O . VAL A 1 181 ? 13.438 -14.156 -6.266 1 97.81 181 VAL A O 1
ATOM 1416 N N . VAL A 1 182 ? 12.133 -15.977 -6.223 1 98.69 182 VAL A N 1
ATOM 1417 C CA . VAL A 1 182 ? 11.789 -15.93 -7.641 1 98.69 182 VAL A CA 1
ATOM 1418 C C . VAL A 1 182 ? 10.32 -15.57 -7.801 1 98.69 182 VAL A C 1
ATOM 1420 O O . VAL A 1 182 ? 9.453 -16.172 -7.16 1 98.69 182 VAL A O 1
ATOM 1423 N N . VAL A 1 183 ? 10.055 -14.57 -8.586 1 98.81 183 VAL A N 1
ATOM 1424 C CA . VAL A 1 183 ? 8.695 -14.172 -8.922 1 98.81 183 VAL A CA 1
ATOM 1425 C C . VAL A 1 183 ? 8.406 -14.5 -10.383 1 98.81 183 VAL A C 1
ATOM 1427 O O . VAL A 1 183 ? 9.148 -14.102 -11.273 1 98.81 183 VAL A O 1
ATOM 1430 N N . MET A 1 184 ? 7.355 -15.258 -10.633 1 98.06 184 MET A N 1
ATOM 1431 C CA . MET A 1 184 ? 6.953 -15.617 -11.984 1 98.06 184 MET A CA 1
ATOM 1432 C C . MET A 1 184 ? 5.672 -14.883 -12.383 1 98.06 184 MET A C 1
ATOM 1434 O O . MET A 1 184 ? 4.625 -15.086 -11.766 1 98.06 184 MET A O 1
ATOM 1438 N N . ALA A 1 185 ? 5.777 -14.07 -13.438 1 96.75 185 ALA A N 1
ATOM 1439 C CA . ALA A 1 185 ? 4.691 -13.141 -13.75 1 96.75 185 ALA A CA 1
ATOM 1440 C C . ALA A 1 185 ? 4.184 -13.359 -15.172 1 96.75 185 ALA A C 1
ATOM 1442 O O . ALA A 1 185 ? 4.961 -13.32 -16.125 1 96.75 185 ALA A O 1
ATOM 1443 N N . GLY A 1 186 ? 2.854 -13.602 -15.32 1 93.88 186 GLY A N 1
ATOM 1444 C CA . GLY A 1 186 ? 2.209 -13.711 -16.609 1 93.88 186 GLY A CA 1
ATOM 1445 C C . GLY A 1 186 ? 1.734 -12.375 -17.156 1 93.88 186 GLY A C 1
ATOM 1446 O O . GLY A 1 186 ? 1.865 -11.352 -16.5 1 93.88 186 GLY A O 1
ATOM 1447 N N . PRO A 1 187 ? 1.162 -12.344 -18.375 1 92.31 187 PRO A N 1
ATOM 1448 C CA . PRO A 1 187 ? 0.794 -11.102 -19.078 1 92.31 187 PRO A CA 1
ATOM 1449 C C . PRO A 1 187 ? -0.619 -10.633 -18.734 1 92.31 187 PRO A C 1
ATOM 1451 O O . PRO A 1 187 ? -1.435 -10.422 -19.641 1 92.31 187 PRO A O 1
ATOM 1454 N N . HIS A 1 188 ? -0.957 -10.523 -17.531 1 93.06 188 HIS A N 1
ATOM 1455 C CA . HIS A 1 188 ? -2.256 -10.109 -17.016 1 93.06 188 HIS A CA 1
ATOM 1456 C C . HIS A 1 188 ? -2.113 -9.352 -15.703 1 93.06 188 HIS A C 1
ATOM 1458 O O . HIS A 1 188 ? -0.997 -9.062 -15.266 1 93.06 188 HIS A O 1
ATOM 1464 N N . ILE A 1 189 ? -3.211 -9.016 -15.078 1 94.5 189 ILE A N 1
ATOM 1465 C CA . ILE A 1 189 ? -3.215 -8.18 -13.883 1 94.5 189 ILE A CA 1
ATOM 1466 C C . ILE A 1 189 ? -2.459 -8.883 -12.758 1 94.5 189 ILE A C 1
ATOM 1468 O O . ILE A 1 189 ? -1.773 -8.234 -11.961 1 94.5 189 ILE A O 1
ATOM 1472 N N . GLN A 1 190 ? -2.6 -10.234 -12.648 1 95.12 190 GLN A N 1
ATOM 1473 C CA . GLN A 1 190 ? -1.849 -10.969 -11.641 1 95.12 190 GLN A CA 1
ATOM 1474 C C . GLN A 1 190 ? -0.345 -10.828 -11.867 1 95.12 190 GLN A C 1
ATOM 1476 O O . GLN A 1 190 ? 0.42 -10.719 -10.906 1 95.12 190 GLN A O 1
ATOM 1481 N N . GLY A 1 191 ? -0.005 -10.875 -13.117 1 96.38 191 GLY A N 1
ATOM 1482 C CA . GLY A 1 191 ? 1.394 -10.633 -13.43 1 96.38 191 GLY A CA 1
ATOM 1483 C C . GLY A 1 191 ? 1.872 -9.258 -13 1 96.38 191 GLY A C 1
ATOM 1484 O O . GLY A 1 191 ? 2.971 -9.125 -12.453 1 96.38 191 GLY A O 1
ATOM 1485 N N . LEU A 1 192 ? 1.062 -8.227 -13.242 1 97.25 192 LEU A N 1
ATOM 1486 C CA . LEU A 1 192 ? 1.392 -6.871 -12.812 1 97.25 192 LEU A CA 1
ATOM 1487 C C . LEU A 1 192 ? 1.539 -6.805 -11.289 1 97.25 192 LEU A C 1
ATOM 1489 O O . LEU A 1 192 ? 2.449 -6.148 -10.781 1 97.25 192 LEU A O 1
ATOM 1493 N N . GLN A 1 193 ? 0.695 -7.52 -10.578 1 98.12 193 GLN A N 1
ATOM 1494 C CA . GLN A 1 193 ? 0.803 -7.621 -9.125 1 98.12 193 GLN A CA 1
ATOM 1495 C C . GLN A 1 193 ? 2.113 -8.289 -8.719 1 98.12 193 GLN A C 1
ATOM 1497 O O . GLN A 1 193 ? 2.77 -7.852 -7.77 1 98.12 193 GLN A O 1
ATOM 1502 N N . GLY A 1 194 ? 2.447 -9.328 -9.414 1 98.56 194 GLY A N 1
ATOM 1503 C CA . GLY A 1 194 ? 3.713 -10 -9.172 1 98.56 194 GLY A CA 1
ATOM 1504 C C . GLY A 1 194 ? 4.918 -9.102 -9.375 1 98.56 194 GLY A C 1
ATOM 1505 O O . GLY A 1 194 ? 5.84 -9.094 -8.562 1 98.56 194 GLY A O 1
ATOM 1506 N N . ILE A 1 195 ? 4.938 -8.367 -10.453 1 98.56 195 ILE A N 1
ATOM 1507 C CA . ILE A 1 195 ? 6.043 -7.465 -10.75 1 98.56 195 ILE A CA 1
ATOM 1508 C C . ILE A 1 195 ? 6.141 -6.395 -9.664 1 98.56 195 ILE A C 1
ATOM 1510 O O . ILE A 1 195 ? 7.238 -6.055 -9.219 1 98.56 195 ILE A O 1
ATOM 1514 N N . CYS A 1 196 ? 5.004 -5.875 -9.289 1 98.44 196 CYS A N 1
ATOM 1515 C CA . CYS A 1 196 ? 4.969 -4.898 -8.203 1 98.44 196 CYS A CA 1
ATOM 1516 C C . CYS A 1 196 ? 5.539 -5.484 -6.922 1 98.44 196 CYS A C 1
ATOM 1518 O O . CYS A 1 196 ? 6.316 -4.832 -6.223 1 98.44 196 CYS A O 1
ATOM 1520 N N . THR A 1 197 ? 5.16 -6.715 -6.617 1 98.56 197 THR A N 1
ATOM 1521 C CA . THR A 1 197 ? 5.695 -7.418 -5.457 1 98.56 197 THR A CA 1
ATOM 1522 C C . THR A 1 197 ? 7.211 -7.551 -5.559 1 98.56 197 THR A C 1
ATOM 1524 O O . THR A 1 197 ? 7.926 -7.266 -4.594 1 98.56 197 THR A O 1
ATOM 1527 N N . ALA A 1 198 ? 7.688 -7.949 -6.727 1 98.56 198 ALA A N 1
ATOM 1528 C CA . ALA A 1 198 ? 9.125 -8.094 -6.965 1 98.56 198 ALA A CA 1
ATOM 1529 C C . ALA A 1 198 ? 9.859 -6.785 -6.707 1 98.56 198 ALA A C 1
ATOM 1531 O O . ALA A 1 198 ? 10.938 -6.777 -6.113 1 98.56 198 ALA A O 1
ATOM 1532 N N . ARG A 1 199 ? 9.258 -5.695 -7.121 1 97.94 199 ARG A N 1
ATOM 1533 C CA . ARG A 1 199 ? 9.859 -4.383 -6.902 1 97.94 199 ARG A CA 1
ATOM 1534 C C . ARG A 1 199 ? 10.023 -4.094 -5.414 1 97.94 199 ARG A C 1
ATOM 1536 O O . ARG A 1 199 ? 11.102 -3.709 -4.969 1 97.94 199 ARG A O 1
ATOM 1543 N N . HIS A 1 200 ? 8.969 -4.285 -4.676 1 97.5 200 HIS A N 1
ATOM 1544 C CA . HIS A 1 200 ? 9 -4 -3.244 1 97.5 200 HIS A CA 1
ATOM 1545 C C . HIS A 1 200 ? 10.016 -4.895 -2.531 1 97.5 200 HIS A C 1
ATOM 1547 O O . HIS A 1 200 ? 10.703 -4.449 -1.611 1 97.5 200 HIS A O 1
ATOM 1553 N N . LEU A 1 201 ? 10.109 -6.121 -2.941 1 96.44 201 LEU A N 1
ATOM 1554 C CA . LEU A 1 201 ? 11.07 -7.043 -2.338 1 96.44 201 LEU A CA 1
ATOM 1555 C C . LEU A 1 201 ? 12.5 -6.629 -2.666 1 96.44 201 LEU A C 1
ATOM 1557 O O . LEU A 1 201 ? 13.352 -6.578 -1.778 1 96.44 201 LEU A O 1
ATOM 1561 N N . ALA A 1 202 ? 12.711 -6.305 -3.914 1 96.06 202 ALA A N 1
ATOM 1562 C CA . ALA A 1 202 ? 14.047 -5.918 -4.359 1 96.06 202 ALA A CA 1
ATOM 1563 C C . ALA A 1 202 ? 14.492 -4.617 -3.695 1 96.06 202 ALA A C 1
ATOM 1565 O O . ALA A 1 202 ? 15.68 -4.434 -3.412 1 96.06 202 ALA A O 1
ATOM 1566 N N . ASN A 1 203 ? 13.562 -3.77 -3.441 1 94.5 203 ASN A N 1
ATOM 1567 C CA . ASN A 1 203 ? 13.852 -2.506 -2.771 1 94.5 203 ASN A CA 1
ATOM 1568 C C . ASN A 1 203 ? 14.359 -2.729 -1.351 1 94.5 203 ASN A C 1
ATOM 1570 O O . ASN A 1 203 ? 14.977 -1.837 -0.761 1 94.5 203 ASN A O 1
ATOM 1574 N N . ARG A 1 204 ? 14.141 -3.832 -0.737 1 88.69 204 ARG A N 1
ATOM 1575 C CA . ARG A 1 204 ? 14.438 -4.066 0.671 1 88.69 204 ARG A CA 1
ATOM 1576 C C . ARG A 1 204 ? 15.469 -5.18 0.832 1 88.69 204 ARG A C 1
ATOM 1578 O O . ARG A 1 204 ? 15.328 -6.039 1.703 1 88.69 204 ARG A O 1
ATOM 1585 N N . ASN A 1 205 ? 16.359 -5.25 0.062 1 80.75 205 ASN A N 1
ATOM 1586 C CA . ASN A 1 205 ? 17.547 -6.094 0.1 1 80.75 205 ASN A CA 1
ATOM 1587 C C . ASN A 1 205 ? 17.188 -7.574 0.026 1 80.75 205 ASN A C 1
ATOM 1589 O O . ASN A 1 205 ? 17.734 -8.383 0.782 1 80.75 205 ASN A O 1
ATOM 1593 N N . VAL A 1 206 ? 16.219 -7.941 -0.619 1 92.12 206 VAL A N 1
ATOM 1594 C CA . VAL A 1 206 ? 15.914 -9.312 -1.021 1 92.12 206 VAL A CA 1
ATOM 1595 C C . VAL A 1 206 ? 16.484 -9.578 -2.412 1 92.12 206 VAL A C 1
ATOM 1597 O O . VAL A 1 206 ? 16.375 -8.734 -3.305 1 92.12 206 VAL A O 1
ATOM 1600 N N . GLN A 1 207 ? 17.141 -10.688 -2.547 1 94.69 207 GLN A N 1
ATOM 1601 C CA . GLN A 1 207 ? 17.578 -11.094 -3.875 1 94.69 207 GLN A CA 1
ATOM 1602 C C . GLN A 1 207 ? 16.422 -11.625 -4.707 1 94.69 207 GLN A C 1
ATOM 1604 O O . GLN A 1 207 ? 15.922 -12.727 -4.465 1 94.69 207 GLN A O 1
ATOM 1609 N N . VAL A 1 208 ? 16.047 -10.836 -5.719 1 97.62 208 VAL A N 1
ATOM 1610 C CA . VAL A 1 208 ? 14.859 -11.188 -6.484 1 97.62 208 VAL A CA 1
ATOM 1611 C C . VAL A 1 208 ? 15.25 -11.508 -7.93 1 97.62 208 VAL A C 1
ATOM 1613 O O . VAL A 1 208 ? 16.047 -10.789 -8.539 1 97.62 208 VAL A O 1
ATOM 1616 N N . THR A 1 209 ? 14.734 -12.617 -8.438 1 98.5 209 THR A N 1
ATOM 1617 C CA . THR A 1 209 ? 14.719 -12.891 -9.875 1 98.5 209 THR A CA 1
ATOM 1618 C C . THR A 1 209 ? 13.289 -12.898 -10.406 1 98.5 209 THR A C 1
ATOM 1620 O O . THR A 1 209 ? 12.445 -13.664 -9.938 1 98.5 209 THR A O 1
ATOM 1623 N N . LEU A 1 210 ? 13.062 -11.984 -11.305 1 98.62 210 LEU A N 1
ATOM 1624 C CA . LEU A 1 210 ? 11.758 -11.898 -11.945 1 98.62 210 LEU A CA 1
ATOM 1625 C C . LEU A 1 210 ? 11.742 -12.648 -13.266 1 98.62 210 LEU A C 1
ATOM 1627 O O . LEU A 1 210 ? 12.562 -12.391 -14.148 1 98.62 210 LEU A O 1
ATOM 1631 N N . PHE A 1 211 ? 10.82 -13.617 -13.406 1 98.06 211 PHE A N 1
ATOM 1632 C CA . PHE A 1 211 ? 10.625 -14.383 -14.633 1 98.06 211 PHE A CA 1
ATOM 1633 C C . PHE A 1 211 ? 9.352 -13.938 -15.352 1 98.06 211 PHE A C 1
ATOM 1635 O O . PHE A 1 211 ? 8.273 -13.93 -14.766 1 98.06 211 PHE A O 1
ATOM 1642 N N . ILE A 1 212 ? 9.492 -13.562 -16.562 1 94.81 212 ILE A N 1
ATOM 1643 C CA . ILE A 1 212 ? 8.383 -13.148 -17.406 1 94.81 212 ILE A CA 1
ATOM 1644 C C . ILE A 1 212 ? 8.375 -13.977 -18.688 1 94.81 212 ILE A C 1
ATOM 1646 O O . ILE A 1 212 ? 9.141 -13.695 -19.625 1 94.81 212 ILE A O 1
ATOM 1650 N N . PRO A 1 213 ? 7.465 -14.898 -18.797 1 91.19 213 PRO A N 1
ATOM 1651 C CA . PRO A 1 213 ? 7.457 -15.758 -19.984 1 91.19 213 PRO A CA 1
ATOM 1652 C C . PRO A 1 213 ? 7.02 -15.023 -21.25 1 91.19 213 PRO A C 1
ATOM 1654 O O . PRO A 1 213 ? 7.387 -15.422 -22.359 1 91.19 213 PRO A O 1
ATOM 1657 N N . ARG A 1 214 ? 6.191 -13.992 -21.078 1 88.56 214 ARG A N 1
ATOM 1658 C CA . ARG A 1 214 ? 5.703 -13.203 -22.203 1 88.56 214 ARG A CA 1
AT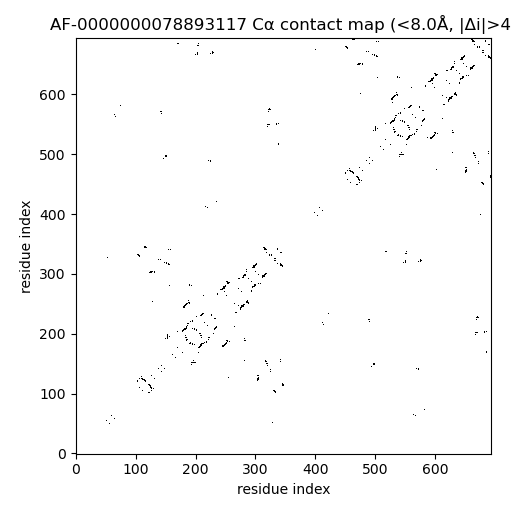OM 1659 C C . ARG A 1 214 ? 5.59 -11.727 -21.828 1 88.56 214 ARG A C 1
ATOM 1661 O O . ARG A 1 214 ? 4.797 -11.359 -20.969 1 88.56 214 ARG A O 1
ATOM 1668 N N . LYS A 1 215 ? 6.309 -10.992 -22.547 1 86.69 215 LYS A N 1
ATOM 1669 C CA . LYS A 1 215 ? 6.266 -9.547 -22.328 1 86.69 215 LYS A CA 1
ATOM 1670 C C . LYS A 1 215 ? 5.195 -8.891 -23.188 1 86.69 215 LYS A C 1
ATOM 1672 O O . LYS A 1 215 ? 5.152 -9.102 -24.406 1 86.69 215 LYS A O 1
ATOM 1677 N N . THR A 1 216 ? 4.312 -8.258 -22.562 1 89.31 216 THR A N 1
ATOM 1678 C CA . THR A 1 216 ? 3.305 -7.48 -23.266 1 89.31 216 THR A CA 1
ATOM 1679 C C . THR A 1 216 ? 3.434 -5.996 -22.922 1 89.31 216 THR A C 1
ATOM 1681 O O . THR A 1 216 ? 4.074 -5.633 -21.938 1 89.31 216 THR A O 1
ATOM 1684 N N . GLN A 1 217 ? 2.838 -5.117 -23.734 1 89.94 217 GLN A N 1
ATOM 1685 C CA . GLN A 1 217 ? 2.92 -3.672 -23.547 1 89.94 217 GLN A CA 1
ATOM 1686 C C . GLN A 1 217 ? 2.377 -3.252 -22.188 1 89.94 217 GLN A C 1
ATOM 1688 O O . GLN A 1 217 ? 2.893 -2.318 -21.578 1 89.94 217 GLN A O 1
ATOM 1693 N N . ASP A 1 218 ? 1.398 -3.955 -21.688 1 90 218 ASP A N 1
ATOM 1694 C CA . ASP A 1 218 ? 0.741 -3.607 -20.438 1 90 218 ASP A CA 1
ATOM 1695 C C . ASP A 1 218 ? 1.686 -3.795 -19.25 1 90 218 ASP A C 1
ATOM 1697 O O . ASP A 1 218 ? 1.502 -3.178 -18.203 1 90 218 ASP A O 1
ATOM 1701 N N . LEU A 1 219 ? 2.699 -4.625 -19.469 1 93.19 219 LEU A N 1
ATOM 1702 C CA . LEU A 1 219 ? 3.602 -4.941 -18.359 1 93.19 219 LEU A CA 1
ATOM 1703 C C . LEU A 1 219 ? 4.711 -3.9 -18.25 1 93.19 219 LEU A C 1
ATOM 1705 O O . LEU A 1 219 ? 5.395 -3.818 -17.234 1 93.19 219 LEU A O 1
ATOM 1709 N N . ILE A 1 220 ? 4.898 -3.096 -19.219 1 90.88 220 ILE A N 1
ATOM 1710 C CA . ILE A 1 220 ? 6.098 -2.293 -19.422 1 90.88 220 ILE A CA 1
ATOM 1711 C C . ILE A 1 220 ? 6.27 -1.312 -18.266 1 90.88 220 ILE A C 1
ATOM 1713 O O . ILE A 1 220 ? 7.352 -1.208 -17.688 1 90.88 220 ILE A O 1
ATOM 1717 N N . PRO A 1 221 ? 5.242 -0.641 -17.859 1 89.12 221 PRO A N 1
ATOM 1718 C CA . PRO A 1 221 ? 5.461 0.344 -16.797 1 89.12 221 PRO A CA 1
ATOM 1719 C C . PRO A 1 221 ? 5.945 -0.291 -15.5 1 89.12 221 PRO A C 1
ATOM 1721 O O . PRO A 1 221 ? 6.895 0.201 -14.883 1 89.12 221 PRO A O 1
ATOM 1724 N N . GLN A 1 222 ? 5.344 -1.393 -15.109 1 95.06 222 GLN A N 1
ATOM 1725 C CA . GLN A 1 222 ? 5.77 -2.072 -13.891 1 95.06 222 GLN A CA 1
ATOM 1726 C C . GLN A 1 222 ? 7.133 -2.732 -14.07 1 95.06 222 GLN A C 1
ATOM 1728 O O . GLN A 1 222 ? 7.945 -2.762 -13.148 1 95.06 222 GLN A O 1
ATOM 1733 N N . LEU A 1 223 ? 7.324 -3.236 -15.25 1 95.12 223 LEU A N 1
ATOM 1734 C CA . LEU A 1 223 ? 8.602 -3.877 -15.555 1 95.12 223 LEU A CA 1
ATOM 1735 C C . LEU A 1 223 ? 9.742 -2.867 -15.508 1 95.12 223 LEU A C 1
ATOM 1737 O O . LEU A 1 223 ? 10.805 -3.15 -14.953 1 95.12 223 LEU A O 1
ATOM 1741 N N . ALA A 1 224 ? 9.523 -1.723 -16.047 1 92.88 224 ALA A N 1
ATOM 1742 C CA . ALA A 1 224 ? 10.523 -0.662 -16.031 1 92.88 224 ALA A CA 1
ATOM 1743 C C . ALA A 1 224 ? 10.898 -0.292 -14.602 1 92.88 224 ALA A C 1
ATOM 1745 O O . ALA A 1 224 ? 12.086 -0.156 -14.281 1 92.88 224 ALA A O 1
ATOM 1746 N N . LEU A 1 225 ? 9.938 -0.166 -13.805 1 95.06 225 LEU A N 1
ATOM 1747 C CA . LEU A 1 225 ? 10.18 0.156 -12.398 1 95.06 225 LEU A CA 1
ATOM 1748 C C . LEU A 1 225 ? 11.023 -0.923 -11.734 1 95.06 225 LEU A C 1
ATOM 1750 O O . LEU A 1 225 ? 11.977 -0.614 -11.016 1 95.06 225 LEU A O 1
ATOM 1754 N N . TYR A 1 226 ? 10.648 -2.139 -11.992 1 97.31 226 TYR A N 1
ATOM 1755 C CA . TYR A 1 226 ? 11.398 -3.244 -11.414 1 97.31 226 TYR A CA 1
ATOM 1756 C C . TYR A 1 226 ? 12.859 -3.201 -11.859 1 97.31 226 TYR A C 1
ATOM 1758 O O . TYR A 1 226 ? 13.766 -3.42 -11.055 1 97.31 226 TYR A O 1
ATOM 1766 N N . MET A 1 227 ? 13.039 -2.924 -13.039 1 95.69 227 MET A N 1
ATOM 1767 C CA . MET A 1 227 ? 14.398 -2.906 -13.578 1 95.69 227 MET A CA 1
ATOM 1768 C C . MET A 1 227 ? 15.25 -1.862 -12.867 1 95.69 227 MET A C 1
ATOM 1770 O O . MET A 1 227 ? 16.453 -2.061 -12.68 1 95.69 227 MET A O 1
ATOM 1774 N N . HIS A 1 228 ? 14.641 -0.847 -12.391 1 96.19 228 HIS A N 1
ATOM 1775 C CA . HIS A 1 228 ? 15.367 0.221 -11.711 1 96.19 228 HIS A CA 1
ATOM 1776 C C . HIS A 1 228 ? 15.719 -0.173 -10.281 1 96.19 228 HIS A C 1
ATOM 1778 O O . HIS A 1 228 ? 16.422 0.558 -9.586 1 96.19 228 HIS A O 1
ATOM 1784 N N . THR A 1 229 ? 15.289 -1.284 -9.805 1 96.06 229 THR A N 1
ATOM 1785 C CA . THR A 1 229 ? 15.711 -1.788 -8.5 1 96.06 229 THR A CA 1
ATOM 1786 C C . THR A 1 229 ? 17.078 -2.471 -8.602 1 96.06 229 THR A C 1
ATOM 1788 O O . THR A 1 229 ? 17.75 -2.674 -7.59 1 96.06 229 THR A O 1
ATOM 1791 N N . GLY A 1 230 ? 17.438 -2.926 -9.797 1 93.88 230 GLY A N 1
ATOM 1792 C CA . GLY A 1 230 ? 18.656 -3.701 -9.984 1 93.88 230 GLY A CA 1
ATOM 1793 C C . GLY A 1 230 ? 18.453 -5.195 -9.82 1 93.88 230 GLY A C 1
ATOM 1794 O O . GLY A 1 230 ? 19.406 -5.973 -9.852 1 93.88 230 GLY A O 1
ATOM 1795 N N . GLY A 1 231 ? 17.156 -5.629 -9.648 1 95.56 231 GLY A N 1
ATOM 1796 C CA . GLY A 1 231 ? 16.875 -7.051 -9.555 1 95.56 231 GLY A CA 1
ATOM 1797 C C . GLY A 1 231 ? 17.094 -7.797 -10.859 1 95.56 231 GLY A C 1
ATOM 1798 O O . GLY A 1 231 ? 17.125 -7.191 -11.93 1 95.56 231 GLY A O 1
ATOM 1799 N N . ALA A 1 232 ? 17.234 -9.055 -10.719 1 97 232 ALA A N 1
ATOM 1800 C CA . ALA A 1 232 ? 17.516 -9.898 -11.883 1 97 232 ALA A CA 1
ATOM 1801 C C . ALA A 1 232 ? 16.25 -10.164 -12.68 1 97 232 ALA A C 1
ATOM 1803 O O . ALA A 1 232 ? 15.156 -10.25 -12.109 1 97 232 ALA A O 1
ATOM 1804 N N . LEU A 1 233 ? 16.422 -10.234 -13.953 1 96.81 233 LEU A N 1
ATOM 1805 C CA . LEU A 1 233 ? 15.336 -10.562 -14.875 1 96.81 233 LEU A CA 1
ATOM 1806 C C . LEU A 1 233 ? 15.656 -11.828 -15.664 1 96.81 233 LEU A C 1
ATOM 1808 O O . LEU A 1 233 ? 16.766 -11.984 -16.172 1 96.81 233 LEU A O 1
ATOM 1812 N N . ALA A 1 234 ? 14.711 -12.773 -15.703 1 95.38 234 ALA A N 1
ATOM 1813 C CA . ALA A 1 234 ? 14.852 -14.016 -16.453 1 95.38 234 ALA A CA 1
ATOM 1814 C C . ALA A 1 234 ? 13.758 -14.141 -17.516 1 95.38 234 ALA A C 1
ATOM 1816 O O . ALA A 1 234 ? 12.57 -14.055 -17.203 1 95.38 234 ALA A O 1
ATOM 1817 N N . ALA A 1 235 ? 14.117 -14.352 -18.719 1 87.5 235 ALA A N 1
ATOM 1818 C CA . ALA A 1 235 ? 13.156 -14.539 -19.797 1 87.5 235 ALA A CA 1
ATOM 1819 C C . ALA A 1 235 ? 12.961 -16.016 -20.109 1 87.5 235 ALA A C 1
ATOM 1821 O O . ALA A 1 235 ? 11.992 -16.406 -20.766 1 87.5 235 ALA A O 1
ATOM 1822 N N . SER A 1 236 ? 13.969 -16.812 -19.703 1 91.06 236 SER A N 1
ATOM 1823 C CA . SER A 1 236 ? 13.891 -18.25 -19.875 1 91.06 236 SER A CA 1
ATOM 1824 C C . SER A 1 236 ? 14.141 -18.984 -18.562 1 91.06 236 SER A C 1
ATOM 1826 O O . SER A 1 236 ? 14.797 -18.453 -17.672 1 91.06 236 SER A O 1
ATOM 1828 N N . VAL A 1 237 ? 13.609 -20.156 -18.469 1 93.88 237 VAL A N 1
ATOM 1829 C CA . VAL A 1 237 ? 13.766 -20.953 -17.25 1 93.88 237 VAL A CA 1
ATOM 1830 C C . VAL A 1 237 ? 15.234 -21.312 -17.062 1 93.88 237 VAL A C 1
ATOM 1832 O O . VAL A 1 237 ? 15.688 -21.516 -15.93 1 93.88 237 VAL A O 1
ATOM 1835 N N . ARG A 1 238 ? 16.016 -21.359 -18.109 1 93.06 238 ARG A N 1
ATOM 1836 C CA . ARG A 1 238 ? 17.438 -21.688 -18.047 1 93.06 238 ARG A CA 1
ATOM 1837 C C . ARG A 1 238 ? 18.219 -20.625 -17.266 1 93.06 238 ARG A C 1
ATOM 1839 O O . ARG A 1 238 ? 19.297 -20.906 -16.734 1 93.06 238 ARG A O 1
ATOM 1846 N N . ASP A 1 239 ? 17.578 -19.406 -17.125 1 94.5 239 ASP A N 1
ATOM 1847 C CA . ASP A 1 239 ? 18.234 -18.297 -16.453 1 94.5 239 ASP A CA 1
ATOM 1848 C C . ASP A 1 239 ? 17.828 -18.219 -14.977 1 94.5 239 ASP A C 1
ATOM 1850 O O . ASP A 1 239 ? 18.312 -17.359 -14.234 1 94.5 239 ASP A O 1
ATOM 1854 N N . LEU A 1 240 ? 16.984 -19.141 -14.586 1 97 240 LEU A N 1
ATOM 1855 C CA . LEU A 1 240 ? 16.562 -19.188 -13.188 1 97 240 LEU A CA 1
ATOM 1856 C C . LEU A 1 240 ? 17.594 -19.891 -12.32 1 97 240 LEU A C 1
ATOM 1858 O O . LEU A 1 240 ? 18.391 -20.688 -12.82 1 97 240 LEU A O 1
ATOM 1862 N N . PRO A 1 241 ? 17.547 -19.547 -11.047 1 96 241 PRO A N 1
ATOM 1863 C CA . PRO A 1 241 ? 18.516 -20.188 -10.148 1 96 241 PRO A CA 1
ATOM 1864 C C . PRO A 1 241 ? 18.406 -21.719 -10.156 1 96 241 PRO A C 1
ATOM 1866 O O . PRO A 1 241 ? 17.297 -22.25 -10.211 1 96 241 PRO A O 1
ATOM 1869 N N . ARG A 1 242 ? 19.562 -22.391 -10.07 1 92.56 242 ARG A N 1
ATOM 1870 C CA . ARG A 1 242 ? 19.594 -23.844 -10.031 1 92.56 242 ARG A CA 1
ATOM 1871 C C . ARG A 1 242 ? 19.453 -24.359 -8.602 1 92.56 242 ARG A C 1
ATOM 1873 O O . ARG A 1 242 ? 18.906 -25.438 -8.375 1 92.56 242 ARG A O 1
ATOM 1880 N N . GLN A 1 243 ? 19.984 -23.531 -7.746 1 93.94 243 GLN A N 1
ATOM 1881 C CA . GLN A 1 243 ? 19.859 -23.875 -6.332 1 93.94 243 GLN A CA 1
ATOM 1882 C C . GLN A 1 243 ? 18.5 -23.484 -5.781 1 93.94 243 GLN A C 1
ATOM 1884 O O . GLN A 1 243 ? 17.859 -22.562 -6.301 1 93.94 243 GLN A O 1
ATOM 1889 N N . PRO A 1 244 ? 18.125 -24.141 -4.766 1 95.5 244 PRO A N 1
ATOM 1890 C CA . PRO A 1 244 ? 16.844 -23.781 -4.16 1 95.5 244 PRO A CA 1
ATOM 1891 C C . PRO A 1 244 ? 16.828 -22.344 -3.633 1 95.5 244 PRO A C 1
ATOM 1893 O O . PRO A 1 244 ? 17.812 -21.891 -3.029 1 95.5 244 PRO A O 1
ATOM 1896 N N . VAL A 1 245 ? 15.805 -21.656 -3.945 1 97.25 245 VAL A N 1
ATOM 1897 C CA . VAL A 1 245 ? 15.578 -20.328 -3.393 1 97.25 245 VAL A CA 1
ATOM 1898 C C . VAL A 1 245 ? 14.734 -20.422 -2.127 1 97.25 245 VAL A C 1
ATOM 1900 O O . VAL A 1 245 ? 14.281 -21.516 -1.757 1 97.25 245 VAL A O 1
ATOM 1903 N N . ASP A 1 246 ? 14.531 -19.312 -1.439 1 96.38 246 ASP A N 1
ATOM 1904 C CA . ASP A 1 246 ? 13.789 -19.344 -0.181 1 96.38 246 ASP A CA 1
ATOM 1905 C C . ASP A 1 246 ? 12.281 -19.375 -0.43 1 96.38 246 ASP A C 1
ATOM 1907 O O . ASP A 1 246 ? 11.523 -19.875 0.398 1 96.38 246 ASP A O 1
ATOM 1911 N N . LEU A 1 247 ? 11.867 -18.828 -1.566 1 97.81 247 LEU A N 1
ATOM 1912 C CA . LEU A 1 247 ? 10.445 -18.734 -1.877 1 97.81 247 LEU A CA 1
ATOM 1913 C C . LEU A 1 247 ? 10.227 -18.5 -3.371 1 97.81 247 LEU A C 1
ATOM 1915 O O . LEU A 1 247 ? 11 -17.781 -4.012 1 97.81 247 LEU A O 1
ATOM 1919 N N . VAL A 1 248 ? 9.195 -19.094 -3.904 1 98.31 248 VAL A N 1
ATOM 1920 C CA . VAL A 1 248 ? 8.711 -18.797 -5.25 1 98.31 248 VAL A CA 1
ATOM 1921 C C . VAL A 1 248 ? 7.324 -18.172 -5.172 1 98.31 248 VAL A C 1
ATOM 1923 O O . VAL A 1 248 ? 6.438 -18.672 -4.48 1 98.31 248 VAL A O 1
ATOM 1926 N N . ILE A 1 249 ? 7.172 -17.047 -5.84 1 98.44 249 ILE A N 1
ATOM 1927 C CA . ILE A 1 249 ? 5.867 -16.391 -5.941 1 98.44 249 ILE A CA 1
ATOM 1928 C C . ILE A 1 249 ? 5.301 -16.609 -7.344 1 98.44 249 ILE A C 1
ATOM 1930 O O . ILE A 1 249 ? 5.926 -16.219 -8.336 1 98.44 249 ILE A O 1
ATOM 1934 N N . ASP A 1 250 ? 4.113 -17.203 -7.352 1 96.62 250 ASP A N 1
ATOM 1935 C CA . ASP A 1 250 ? 3.461 -17.531 -8.617 1 96.62 250 ASP A CA 1
ATOM 1936 C C . ASP A 1 250 ? 2.393 -16.5 -8.969 1 96.62 250 ASP A C 1
ATOM 1938 O O . ASP A 1 250 ? 1.45 -16.281 -8.203 1 96.62 250 ASP A O 1
ATOM 1942 N N . ALA A 1 251 ? 2.543 -15.883 -10.047 1 96.5 251 ALA A N 1
ATOM 1943 C CA . ALA A 1 251 ? 1.557 -15.008 -10.688 1 96.5 251 ALA A CA 1
ATOM 1944 C C . ALA A 1 251 ? 1.482 -15.273 -12.188 1 96.5 251 ALA A C 1
ATOM 1946 O O . ALA A 1 251 ? 1.355 -14.336 -12.977 1 96.5 251 ALA A O 1
ATOM 1947 N N . LEU A 1 252 ? 1.489 -16.516 -12.625 1 94.56 252 LEU A N 1
ATOM 1948 C CA . LEU A 1 252 ? 1.599 -16.922 -14.023 1 94.56 252 LEU A CA 1
ATOM 1949 C C . LEU A 1 252 ? 0.229 -16.938 -14.695 1 94.56 252 LEU A C 1
ATOM 1951 O O . LEU A 1 252 ? 0.12 -16.703 -15.898 1 94.56 252 LEU A O 1
ATOM 1955 N N . ALA A 1 253 ? -0.769 -17.25 -13.875 1 90.06 253 ALA A N 1
ATOM 1956 C CA . ALA A 1 253 ? -2.104 -17.375 -14.453 1 90.06 253 ALA A CA 1
ATOM 1957 C C . ALA A 1 253 ? -2.971 -16.172 -14.102 1 90.06 253 ALA A C 1
ATOM 1959 O O . ALA A 1 253 ? -2.869 -15.633 -13 1 90.06 253 ALA A O 1
ATOM 1960 N N . GLY A 1 254 ? -3.859 -15.805 -15.078 1 88.12 254 GLY A N 1
ATOM 1961 C CA . GLY A 1 254 ? -4.762 -14.68 -14.883 1 88.12 254 GLY A CA 1
ATOM 1962 C C . GLY A 1 254 ? -6.223 -15.055 -15.023 1 88.12 254 GLY A C 1
ATOM 1963 O O . GLY A 1 254 ? -6.551 -16.062 -15.656 1 88.12 254 GLY A O 1
ATOM 1964 N N . HIS A 1 255 ? -7.051 -14.258 -14.508 1 77.5 255 HIS A N 1
ATOM 1965 C CA . HIS A 1 255 ? -8.492 -14.477 -14.5 1 77.5 255 HIS A CA 1
ATOM 1966 C C . HIS A 1 255 ? -9.047 -14.5 -15.922 1 77.5 255 HIS A C 1
ATOM 1968 O O . HIS A 1 255 ? -10 -15.234 -16.203 1 77.5 255 HIS A O 1
ATOM 1974 N N . ASN A 1 256 ? -8.484 -13.664 -16.812 1 70.25 256 ASN A N 1
ATOM 1975 C CA . ASN A 1 256 ? -9.062 -13.547 -18.156 1 70.25 256 ASN A CA 1
ATOM 1976 C C . ASN A 1 256 ? -8.195 -14.227 -19.203 1 70.25 256 ASN A C 1
ATOM 1978 O O . ASN A 1 256 ? -8.312 -13.945 -20.391 1 70.25 256 ASN A O 1
ATOM 1982 N N . GLN A 1 257 ? -7.367 -15.023 -18.641 1 65.44 257 GLN A N 1
ATOM 1983 C CA . GLN A 1 257 ? -6.449 -15.633 -19.594 1 65.44 257 GLN A CA 1
ATOM 1984 C C . GLN A 1 257 ? -7.148 -16.703 -20.422 1 65.44 257 GLN A C 1
ATOM 1986 O O . GLN A 1 257 ? -7.969 -17.469 -19.906 1 65.44 257 GLN A O 1
ATOM 1991 N N . LYS A 1 258 ? -6.914 -16.422 -21.734 1 60.16 258 LYS A N 1
ATOM 1992 C CA . LYS A 1 258 ? -7.379 -17.484 -22.609 1 60.16 258 LYS A CA 1
ATOM 1993 C C . LYS A 1 258 ? -6.656 -18.797 -22.328 1 60.16 258 LYS A C 1
ATOM 1995 O O . LYS A 1 258 ? -5.562 -18.797 -21.766 1 60.16 258 LYS A O 1
ATOM 2000 N N . LYS A 1 259 ? -7.285 -19.969 -22.516 1 61.19 259 LYS A N 1
ATOM 2001 C CA . LYS A 1 259 ? -6.945 -21.344 -22.188 1 61.19 259 LYS A CA 1
ATOM 2002 C C . LYS A 1 259 ? -5.566 -21.719 -22.719 1 61.19 259 LYS A C 1
ATOM 2004 O O . LYS A 1 259 ? -4.914 -22.625 -22.203 1 61.19 259 LYS A O 1
ATOM 2009 N N . GLU A 1 260 ? -5.074 -20.953 -23.562 1 61.44 260 GLU A N 1
ATOM 2010 C CA . GLU A 1 260 ? -3.844 -21.531 -24.109 1 61.44 260 GLU A CA 1
ATOM 2011 C C . GLU A 1 260 ? -2.645 -21.188 -23.219 1 61.44 260 GLU A C 1
ATOM 2013 O O . GLU A 1 260 ? -2.316 -20 -23.047 1 61.44 260 GLU A O 1
ATOM 2018 N N . VAL A 1 261 ? -2.262 -22.25 -22.484 1 63.59 261 VAL A N 1
ATOM 2019 C CA . VAL A 1 261 ? -1.068 -22.141 -21.656 1 63.59 261 VAL A CA 1
ATOM 2020 C C . VAL A 1 261 ? 0.18 -22.188 -22.531 1 63.59 261 VAL A C 1
ATOM 2022 O O . VAL A 1 261 ? 0.38 -23.156 -23.266 1 63.59 261 VAL A O 1
ATOM 2025 N N . MET A 1 262 ? 0.908 -21.172 -22.453 1 71.75 262 MET A N 1
ATOM 2026 C CA . MET A 1 262 ? 2.135 -21.078 -23.234 1 71.75 262 MET A CA 1
ATOM 2027 C C . MET A 1 262 ? 3.176 -22.078 -22.734 1 71.75 262 MET A C 1
ATOM 2029 O O . MET A 1 262 ? 3.168 -22.438 -21.547 1 71.75 262 MET A O 1
ATOM 2033 N N . GLU A 1 263 ? 3.969 -22.641 -23.719 1 79.06 263 GLU A N 1
ATOM 2034 C CA . GLU A 1 263 ? 5.066 -23.547 -23.406 1 79.06 263 GLU A CA 1
ATOM 2035 C C . GLU A 1 263 ? 5.949 -22.984 -22.297 1 79.06 263 GLU A C 1
ATOM 2037 O O . GLU A 1 263 ? 6.34 -23.703 -21.375 1 79.06 263 GLU A O 1
ATOM 2042 N N . GLN A 1 264 ? 6.219 -21.734 -22.344 1 82.56 264 GLN A N 1
ATOM 2043 C CA . GLN A 1 264 ? 7.09 -21.094 -21.359 1 82.56 264 GLN A CA 1
ATOM 2044 C C . GLN A 1 264 ? 6.465 -21.141 -19.953 1 82.56 264 GLN A C 1
ATOM 2046 O O . GLN A 1 264 ? 7.176 -21.266 -18.953 1 82.56 264 GLN A O 1
ATOM 2051 N N . THR A 1 265 ? 5.25 -21.109 -19.938 1 87.81 265 THR A N 1
ATOM 2052 C CA . THR A 1 265 ? 4.543 -21.219 -18.656 1 87.81 265 THR A CA 1
ATOM 2053 C C . THR A 1 265 ? 4.684 -22.609 -18.078 1 87.81 265 THR A C 1
ATOM 2055 O O . THR A 1 265 ? 4.941 -22.766 -16.875 1 87.81 265 THR A O 1
ATOM 2058 N N . LEU A 1 266 ? 4.574 -23.609 -18.953 1 88.94 266 LEU A N 1
ATOM 2059 C CA . LEU A 1 266 ? 4.699 -24.984 -18.5 1 88.94 266 LEU A CA 1
ATOM 2060 C C . LEU A 1 266 ? 6.117 -25.266 -18 1 88.94 266 LEU A C 1
ATOM 2062 O O . LEU A 1 266 ? 6.301 -25.953 -17 1 88.94 266 LEU A O 1
ATOM 2066 N N . ASN A 1 267 ? 7.082 -24.75 -18.703 1 92.81 267 ASN A N 1
ATOM 2067 C CA . ASN A 1 267 ? 8.469 -24.891 -18.281 1 92.81 267 ASN A CA 1
ATOM 2068 C C . ASN A 1 267 ? 8.711 -24.234 -16.922 1 92.81 267 ASN A C 1
ATOM 2070 O O . ASN A 1 267 ? 9.453 -24.766 -16.094 1 92.81 267 ASN A O 1
ATOM 2074 N N . ALA A 1 268 ? 8.109 -23.109 -16.719 1 94.69 268 ALA A N 1
ATOM 2075 C CA . ALA A 1 268 ? 8.242 -22.406 -15.453 1 94.69 268 ALA A CA 1
ATOM 2076 C C . ALA A 1 268 ? 7.633 -23.203 -14.305 1 94.69 268 ALA A C 1
ATOM 2078 O O . ALA A 1 268 ? 8.195 -23.266 -13.211 1 94.69 268 ALA A O 1
ATOM 2079 N N . VAL A 1 269 ? 6.512 -23.812 -14.617 1 94.25 269 VAL A N 1
ATOM 2080 C CA . VAL A 1 269 ? 5.828 -24.625 -13.625 1 94.25 269 VAL A CA 1
ATOM 2081 C C . VAL A 1 269 ? 6.719 -25.812 -13.227 1 94.25 269 VAL A C 1
ATOM 2083 O O . VAL A 1 269 ? 6.867 -26.109 -12.039 1 94.25 269 VAL A O 1
ATOM 2086 N N . GLU A 1 270 ? 7.285 -26.453 -14.211 1 95.12 270 GLU A N 1
ATOM 2087 C CA . GLU A 1 270 ? 8.188 -27.562 -13.945 1 95.12 270 GLU A CA 1
ATOM 2088 C C . GLU A 1 270 ? 9.391 -27.125 -13.109 1 95.12 270 GLU A C 1
ATOM 2090 O O . GLU A 1 270 ? 9.758 -27.781 -12.141 1 95.12 270 GLU A O 1
ATOM 2095 N N . TRP A 1 271 ? 9.938 -26.031 -13.438 1 97.19 271 TRP A N 1
ATOM 2096 C CA . TRP A 1 271 ? 11.07 -25.5 -12.688 1 97.19 271 TRP A CA 1
ATOM 2097 C C . TRP A 1 271 ? 10.68 -25.266 -11.227 1 97.19 271 TRP A C 1
ATOM 2099 O O . TRP A 1 271 ? 11.414 -25.641 -10.312 1 97.19 271 TRP A O 1
ATOM 2109 N N . ALA A 1 272 ? 9.57 -24.594 -11.023 1 96.81 272 ALA A N 1
ATOM 2110 C CA . ALA A 1 272 ? 9.117 -24.25 -9.68 1 96.81 272 ALA A CA 1
ATOM 2111 C C . ALA A 1 272 ? 8.922 -25.484 -8.82 1 96.81 272 ALA A C 1
ATOM 2113 O O . ALA A 1 272 ? 9.328 -25.516 -7.656 1 96.81 272 ALA A O 1
ATOM 2114 N N . ASN A 1 273 ? 8.328 -26.531 -9.422 1 94.81 273 ASN A N 1
ATOM 2115 C CA . ASN A 1 273 ? 8.086 -27.766 -8.688 1 94.81 273 ASN A CA 1
ATOM 2116 C C . ASN A 1 273 ? 9.383 -28.5 -8.375 1 94.81 273 ASN A C 1
ATOM 2118 O O . ASN A 1 273 ? 9.5 -29.156 -7.336 1 94.81 273 ASN A O 1
ATOM 2122 N N . GLN A 1 274 ? 10.398 -28.359 -9.156 1 95.5 274 GLN A N 1
ATOM 2123 C CA . GLN A 1 274 ? 11.672 -29.047 -8.984 1 95.5 274 GLN A CA 1
ATOM 2124 C C . GLN A 1 274 ? 12.586 -28.281 -8.031 1 95.5 274 GLN A C 1
ATOM 2126 O O . GLN A 1 274 ? 13.469 -28.875 -7.41 1 95.5 274 GLN A O 1
ATOM 2131 N N . ASN A 1 275 ? 12.453 -26.938 -7.906 1 94.88 275 ASN A N 1
ATOM 2132 C CA . ASN A 1 275 ? 13.281 -26.109 -7.055 1 94.88 275 ASN A CA 1
ATOM 2133 C C . ASN A 1 275 ? 13.109 -26.453 -5.578 1 94.88 275 ASN A C 1
ATOM 2135 O O . ASN A 1 275 ? 14.023 -26.25 -4.777 1 94.88 275 ASN A O 1
ATOM 2139 N N . MET A 1 276 ? 11.992 -27 -5.121 1 91.44 276 MET A N 1
ATOM 2140 C CA . MET A 1 276 ? 11.648 -27.469 -3.785 1 91.44 276 MET A CA 1
ATOM 2141 C C . MET A 1 276 ? 11.367 -26.297 -2.848 1 91.44 276 MET A C 1
ATOM 2143 O O . MET A 1 276 ? 11.039 -26.5 -1.678 1 91.44 276 MET A O 1
ATOM 2147 N N . ALA A 1 277 ? 11.562 -25.047 -3.256 1 96.38 277 ALA A N 1
ATOM 2148 C CA . ALA A 1 277 ? 11.133 -23.906 -2.459 1 96.38 277 ALA A CA 1
ATOM 2149 C C . ALA A 1 277 ? 9.617 -23.875 -2.305 1 96.38 277 ALA A C 1
ATOM 2151 O O . ALA A 1 277 ? 8.891 -24.281 -3.211 1 96.38 277 ALA A O 1
ATOM 2152 N N . PRO A 1 278 ? 9.141 -23.469 -1.092 1 96.69 278 PRO A N 1
ATOM 2153 C CA . PRO A 1 278 ? 7.688 -23.281 -0.996 1 96.69 278 PRO A CA 1
ATOM 2154 C C . PRO A 1 278 ? 7.16 -22.25 -1.992 1 96.69 278 PRO A C 1
ATOM 2156 O O . PRO A 1 278 ? 7.871 -21.297 -2.34 1 96.69 278 PRO A O 1
ATOM 2159 N N . ILE A 1 279 ? 5.926 -22.453 -2.418 1 96.75 279 ILE A N 1
ATOM 2160 C CA . ILE A 1 279 ? 5.332 -21.594 -3.441 1 96.75 279 ILE A CA 1
ATOM 2161 C C . ILE A 1 279 ? 4.168 -20.812 -2.846 1 96.75 279 ILE A C 1
ATOM 2163 O O . ILE A 1 279 ? 3.287 -21.391 -2.201 1 96.75 279 ILE A O 1
ATOM 2167 N N . LEU A 1 280 ? 4.195 -19.5 -3.008 1 97.12 280 LEU A N 1
ATOM 2168 C CA . LEU A 1 280 ? 3.082 -18.594 -2.736 1 97.12 280 LEU A CA 1
ATOM 2169 C C . LEU A 1 280 ? 2.379 -18.188 -4.027 1 97.12 280 LEU A C 1
ATOM 2171 O O . LEU A 1 280 ? 2.994 -17.594 -4.914 1 97.12 280 LEU A O 1
ATOM 2175 N N . SER A 1 281 ? 1.137 -18.516 -4.137 1 96.44 281 SER A N 1
ATOM 2176 C CA . SER A 1 281 ? 0.361 -18.125 -5.309 1 96.44 281 SER A CA 1
ATOM 2177 C C . SER A 1 281 ? -0.39 -16.812 -5.055 1 96.44 281 SER A C 1
ATOM 2179 O O . SER A 1 281 ? -1.124 -16.703 -4.07 1 96.44 281 SER A O 1
ATOM 2181 N N . LEU A 1 282 ? -0.213 -15.875 -5.984 1 96.56 282 LEU A N 1
ATOM 2182 C CA . LEU A 1 282 ? -0.823 -14.555 -5.84 1 96.56 282 LEU A CA 1
ATOM 2183 C C . LEU A 1 282 ? -2.139 -14.477 -6.609 1 96.56 282 LEU A C 1
ATOM 2185 O O . LEU A 1 282 ? -2.162 -14.664 -7.828 1 96.56 282 LEU A O 1
ATOM 2189 N N . ASP A 1 283 ? -3.207 -14.164 -5.902 1 95.25 283 ASP A N 1
ATOM 2190 C CA . ASP A 1 283 ? -4.551 -13.984 -6.441 1 95.25 283 ASP A CA 1
ATOM 2191 C C . ASP A 1 283 ? -4.914 -15.117 -7.398 1 95.25 283 ASP A C 1
ATOM 2193 O O . ASP A 1 283 ? -5.305 -14.867 -8.539 1 95.25 283 ASP A O 1
ATOM 2197 N N . PRO A 1 284 ? -4.867 -16.312 -6.898 1 93.31 284 PRO A N 1
ATOM 2198 C CA . PRO A 1 284 ? -5.105 -17.453 -7.777 1 93.31 284 PRO A CA 1
ATOM 2199 C C . PRO A 1 284 ? -6.5 -17.438 -8.398 1 93.31 284 PRO A C 1
ATOM 2201 O O . PRO A 1 284 ? -7.445 -16.938 -7.793 1 93.31 284 PRO A O 1
ATOM 2204 N N . CYS A 1 285 ? -6.551 -17.969 -9.547 1 88.81 285 CYS A N 1
ATOM 2205 C CA . CYS A 1 285 ? -7.797 -18.109 -10.289 1 88.81 285 CYS A CA 1
ATOM 2206 C C . CYS A 1 285 ? -8.023 -19.562 -10.711 1 88.81 285 CYS A C 1
ATOM 2208 O O . CYS A 1 285 ? -7.312 -20.453 -10.258 1 88.81 285 CYS A O 1
ATOM 2210 N N . LEU A 1 286 ? -9.086 -19.828 -11.484 1 83.19 286 LEU A N 1
ATOM 2211 C CA . LEU A 1 286 ? -9.422 -21.172 -11.914 1 83.19 286 LEU A CA 1
ATOM 2212 C C . LEU A 1 286 ? -8.297 -21.781 -12.734 1 83.19 286 LEU A C 1
ATOM 2214 O O . LEU A 1 286 ? -8.008 -22.984 -12.617 1 83.19 286 LEU A O 1
ATOM 2218 N N . GLN A 1 287 ? -7.605 -20.984 -13.422 1 84.31 287 GLN A N 1
ATOM 2219 C CA . GLN A 1 287 ? -6.516 -21.438 -14.281 1 84.31 287 GLN A CA 1
ATOM 2220 C C . GLN A 1 287 ? -5.293 -21.828 -13.453 1 84.31 287 GLN A C 1
ATOM 2222 O O . GLN A 1 287 ? -4.523 -22.703 -13.852 1 84.31 287 GLN A O 1
ATOM 2227 N N . THR A 1 288 ? -5.094 -21.219 -12.336 1 85.56 288 THR A N 1
ATOM 2228 C CA . THR A 1 288 ? -3.961 -21.516 -11.461 1 85.56 288 THR A CA 1
ATOM 2229 C C . THR A 1 288 ? -3.975 -22.969 -11.031 1 85.56 288 THR A C 1
ATOM 2231 O O . THR A 1 288 ? -2.93 -23.625 -11 1 85.56 288 THR A O 1
ATOM 2234 N N . SER A 1 289 ? -5.133 -23.469 -10.797 1 81 289 SER A N 1
ATOM 2235 C CA . SER A 1 289 ? -5.273 -24.844 -10.32 1 81 289 SER A CA 1
ATOM 2236 C C . SER A 1 289 ? -4.922 -25.844 -11.414 1 81 289 SER A C 1
ATOM 2238 O O . SER A 1 289 ? -4.543 -26.984 -11.125 1 81 289 SER A O 1
ATOM 2240 N N . SER A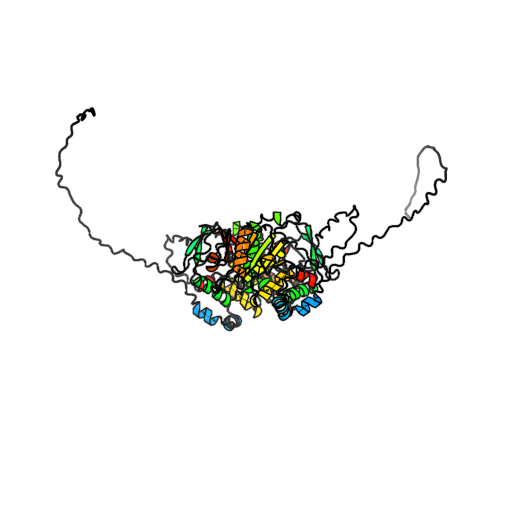 1 290 ? -4.992 -25.391 -12.602 1 82.5 290 SER A N 1
ATOM 2241 C CA . SER A 1 290 ? -4.746 -26.297 -13.719 1 82.5 290 SER A CA 1
ATOM 2242 C C . SER A 1 290 ? -3.262 -26.359 -14.07 1 82.5 290 SER A C 1
ATOM 2244 O O . SER A 1 290 ? -2.824 -27.234 -14.812 1 82.5 290 SER A O 1
ATOM 2246 N N . LEU A 1 291 ? -2.49 -25.484 -13.539 1 86.81 291 LEU A N 1
ATOM 2247 C CA . LEU A 1 291 ? -1.081 -25.391 -13.898 1 86.81 291 LEU A CA 1
ATOM 2248 C C . LEU A 1 291 ? -0.288 -26.531 -13.281 1 86.81 291 LEU A C 1
ATOM 2250 O O . LEU A 1 291 ? 0.79 -26.891 -13.773 1 86.81 291 LEU A O 1
ATOM 2254 N N . GLY A 1 292 ? -0.808 -27.109 -12.172 1 87.69 292 GLY A N 1
ATOM 2255 C CA . GLY A 1 292 ? -0.118 -28.219 -11.539 1 87.69 292 GLY A CA 1
ATOM 2256 C C . GLY A 1 292 ? 0.971 -27.781 -10.578 1 87.69 292 GLY A C 1
ATOM 2257 O O . GLY A 1 292 ? 1.897 -28.531 -10.289 1 87.69 292 GLY A O 1
ATOM 2258 N N . LEU A 1 293 ? 0.928 -26.531 -10.086 1 91.88 293 LEU A N 1
ATOM 2259 C CA . LEU A 1 293 ? 1.89 -26.031 -9.102 1 91.88 293 LEU A CA 1
ATOM 2260 C C . LEU A 1 293 ? 1.613 -26.609 -7.723 1 91.88 293 LEU A C 1
ATOM 2262 O O . LEU A 1 293 ? 0.455 -26.75 -7.324 1 91.88 293 LEU A O 1
ATOM 2266 N N . GLU A 1 294 ? 2.625 -26.984 -6.996 1 92.12 294 GLU A N 1
ATOM 2267 C CA . GLU A 1 294 ? 2.498 -27.406 -5.605 1 92.12 294 GLU A CA 1
ATOM 2268 C C . GLU A 1 294 ? 2.477 -26.203 -4.664 1 92.12 294 GLU A C 1
ATOM 2270 O O . GLU A 1 294 ? 3.424 -25.984 -3.904 1 92.12 294 GLU A O 1
ATOM 2275 N N . VAL A 1 295 ? 1.372 -25.625 -4.586 1 94.38 295 VAL A N 1
ATOM 2276 C CA . VAL A 1 295 ? 1.22 -24.359 -3.877 1 94.38 295 VAL A CA 1
ATOM 2277 C C . VAL A 1 295 ? 1.096 -24.609 -2.377 1 94.38 295 VAL A C 1
ATOM 2279 O O . VAL A 1 295 ? 0.277 -25.438 -1.948 1 94.38 295 VAL A O 1
ATOM 2282 N N . LYS A 1 296 ? 1.916 -23.953 -1.62 1 95.19 296 LYS A N 1
ATOM 2283 C CA . LYS A 1 296 ? 1.864 -24.078 -0.165 1 95.19 296 LYS A CA 1
ATOM 2284 C C . LYS A 1 296 ? 0.939 -23.016 0.438 1 95.19 296 LYS A C 1
ATOM 2286 O O . LYS A 1 296 ? 0.238 -23.297 1.416 1 95.19 296 LYS A O 1
ATOM 2291 N N . TRP A 1 297 ? 1.018 -21.797 -0.116 1 95.88 297 TRP A N 1
ATOM 2292 C CA . TRP A 1 297 ? 0.182 -20.688 0.34 1 95.88 297 TRP A CA 1
ATOM 2293 C C . TRP A 1 297 ? -0.481 -19.984 -0.84 1 95.88 297 TRP A C 1
ATOM 2295 O O . TRP A 1 297 ? 0.077 -19.938 -1.938 1 95.88 297 TRP A O 1
ATOM 2305 N N . SER A 1 298 ? -1.61 -19.422 -0.583 1 96.25 298 SER A N 1
ATOM 2306 C CA . SER A 1 298 ? -2.307 -18.562 -1.54 1 96.25 298 SER A CA 1
ATOM 2307 C C . SER A 1 298 ? -2.736 -17.25 -0.898 1 96.25 298 SER A C 1
ATOM 2309 O O . SER A 1 298 ? -3.166 -17.234 0.257 1 96.25 298 SER A O 1
ATOM 2311 N N . LEU A 1 299 ? -2.555 -16.203 -1.638 1 96.88 299 LEU A N 1
ATOM 2312 C CA . LEU A 1 299 ? -3.039 -14.898 -1.224 1 96.88 299 LEU A CA 1
ATOM 2313 C C . LEU A 1 299 ? -4.16 -14.422 -2.139 1 96.88 299 LEU A C 1
ATOM 2315 O O . LEU A 1 299 ? -3.912 -14.039 -3.285 1 96.88 299 LEU A O 1
ATOM 2319 N N . ALA A 1 300 ? -5.344 -14.523 -1.625 1 96.38 300 ALA A N 1
ATOM 2320 C CA . ALA A 1 300 ? -6.488 -13.961 -2.342 1 96.38 300 ALA A CA 1
ATOM 2321 C C . ALA A 1 300 ? -6.633 -12.469 -2.057 1 96.38 300 ALA A C 1
ATOM 2323 O O . ALA A 1 300 ? -6.223 -11.992 -0.997 1 96.38 300 ALA A O 1
ATOM 2324 N N . LEU A 1 301 ? -7.195 -11.758 -2.99 1 96.56 301 LEU A N 1
ATOM 2325 C CA . LEU A 1 301 ? -7.359 -10.312 -2.855 1 96.56 301 LEU A CA 1
ATOM 2326 C C . LEU A 1 301 ? -8.828 -9.922 -2.93 1 96.56 301 LEU A C 1
ATOM 2328 O O . LEU A 1 301 ? -9.555 -10.391 -3.809 1 96.56 301 LEU A O 1
ATOM 2332 N N . GLY A 1 302 ? -9.242 -9.023 -2.037 1 94.81 302 GLY A N 1
ATOM 2333 C CA . GLY A 1 302 ? -10.648 -8.656 -1.962 1 94.81 302 GLY A CA 1
ATOM 2334 C C . GLY A 1 302 ? -11.508 -9.695 -1.27 1 94.81 302 GLY A C 1
ATOM 2335 O O . GLY A 1 302 ? -11.758 -9.602 -0.066 1 94.81 302 GLY A O 1
ATOM 2336 N N . LEU A 1 303 ? -11.906 -10.734 -1.952 1 96.94 303 LEU A N 1
ATOM 2337 C CA . LEU A 1 303 ? -12.555 -11.953 -1.474 1 96.94 303 LEU A CA 1
ATOM 2338 C C . LEU A 1 303 ? -12.008 -13.18 -2.193 1 96.94 303 LEU A C 1
ATOM 2340 O O . LEU A 1 303 ? -11.586 -13.094 -3.35 1 96.94 303 LEU A O 1
ATOM 2344 N N . PRO A 1 304 ? -11.953 -14.266 -1.467 1 95.81 304 PRO A N 1
ATOM 2345 C CA . PRO A 1 304 ? -11.438 -15.461 -2.135 1 95.81 304 PRO A CA 1
ATOM 2346 C C . PRO A 1 304 ? -12.367 -15.969 -3.238 1 95.81 304 PRO A C 1
ATOM 2348 O O . PRO A 1 304 ? -13.578 -15.758 -3.172 1 95.81 304 PRO A O 1
ATOM 2351 N N . LEU A 1 305 ? -11.773 -16.594 -4.188 1 93.94 305 LEU A N 1
ATOM 2352 C CA . LEU A 1 305 ? -12.539 -17.172 -5.281 1 93.94 305 LEU A CA 1
ATOM 2353 C C . LEU A 1 305 ? -13 -18.578 -4.941 1 93.94 305 LEU A C 1
ATOM 2355 O O . LEU A 1 305 ? -12.242 -19.359 -4.348 1 93.94 305 LEU A O 1
ATOM 2359 N N . ALA A 1 306 ? -14.172 -18.844 -5.484 1 91.06 306 ALA A N 1
ATOM 2360 C CA . ALA A 1 306 ? -14.68 -20.203 -5.34 1 91.06 306 ALA A CA 1
ATOM 2361 C C . ALA A 1 306 ? -13.812 -21.188 -6.098 1 91.06 306 ALA A C 1
ATOM 2363 O O . ALA A 1 306 ? -13.32 -20.891 -7.188 1 91.06 306 ALA A O 1
ATOM 2364 N N . ASN A 1 307 ? -13.539 -22.344 -5.574 1 77.94 307 ASN A N 1
ATOM 2365 C CA . ASN A 1 307 ? -12.828 -23.469 -6.164 1 77.94 307 ASN A CA 1
ATOM 2366 C C . ASN A 1 307 ? -11.344 -23.188 -6.328 1 77.94 307 ASN A C 1
ATOM 2368 O O . ASN A 1 307 ? -10.688 -23.75 -7.211 1 77.94 307 ASN A O 1
ATOM 2372 N N . THR A 1 308 ? -10.82 -22.031 -5.531 1 73.81 308 THR A N 1
ATOM 2373 C CA . THR A 1 308 ? -9.391 -21.734 -5.484 1 73.81 308 THR A CA 1
ATOM 2374 C C . THR A 1 308 ? -8.938 -21.5 -4.047 1 73.81 308 THR A C 1
ATOM 2376 O O . THR A 1 308 ? -9.695 -20.984 -3.225 1 73.81 308 THR A O 1
ATOM 2379 N N . PRO A 1 309 ? -7.73 -21.75 -3.555 1 61.97 309 PRO A N 1
ATOM 2380 C CA . PRO A 1 309 ? -6.891 -22.828 -4.109 1 61.97 309 PRO A CA 1
ATOM 2381 C C . PRO A 1 309 ? -7.34 -24.219 -3.678 1 61.97 309 PRO A C 1
ATOM 2383 O O . PRO A 1 309 ? -8.047 -24.359 -2.676 1 61.97 309 PRO A O 1
ATOM 2386 N N . LYS A 1 310 ? -6.914 -25.188 -4.355 1 65.38 310 LYS A N 1
ATOM 2387 C CA . LYS A 1 310 ? -7.289 -26.547 -3.977 1 65.38 310 LYS A CA 1
ATOM 2388 C C . LYS A 1 310 ? -6.406 -27.062 -2.846 1 65.38 310 LYS A C 1
ATOM 2390 O O . LYS A 1 310 ? -6.816 -27.938 -2.082 1 65.38 310 LYS A O 1
ATOM 2395 N N . SER A 1 311 ? -5.227 -26.422 -2.688 1 73.88 311 SER A N 1
ATOM 2396 C CA . SER A 1 311 ? -4.293 -26.906 -1.678 1 73.88 311 SER A CA 1
ATOM 2397 C C . SER A 1 311 ? -3.541 -25.766 -1.018 1 73.88 311 SER A C 1
ATOM 2399 O O . SER A 1 311 ? -3.523 -24.641 -1.538 1 73.88 311 SER A O 1
ATOM 2401 N N . GLY A 1 312 ? -3.143 -26.047 0.182 1 88.19 312 GLY A N 1
ATOM 2402 C CA . GLY A 1 312 ? -2.338 -25.078 0.922 1 88.19 312 GLY A CA 1
ATOM 2403 C C . GLY A 1 312 ? -3.164 -24.172 1.811 1 88.19 312 GLY A C 1
ATOM 2404 O O . GLY A 1 312 ? -4.383 -24.312 1.894 1 88.19 312 GLY A O 1
ATOM 2405 N N . ARG A 1 313 ? -2.488 -23.281 2.467 1 93.75 313 ARG A N 1
ATOM 2406 C CA . ARG A 1 313 ? -3.141 -22.312 3.344 1 93.75 313 ARG A CA 1
ATOM 2407 C C . ARG A 1 313 ? -3.557 -21.062 2.57 1 93.75 313 ARG A C 1
ATOM 2409 O O . ARG A 1 313 ? -2.814 -20.594 1.712 1 93.75 313 ARG A O 1
ATOM 2416 N N . LEU A 1 314 ? -4.723 -20.578 2.932 1 95.75 314 LEU A N 1
ATOM 2417 C CA . LEU A 1 314 ? -5.277 -19.422 2.223 1 95.75 314 LEU A CA 1
ATOM 2418 C C . LEU A 1 314 ? -5.215 -18.172 3.086 1 95.75 314 LEU A C 1
ATOM 2420 O O . LEU A 1 314 ? -5.566 -18.203 4.266 1 95.75 314 LEU A O 1
ATOM 2424 N N . TYR A 1 315 ? -4.727 -17.141 2.492 1 96.88 315 TYR A N 1
ATOM 2425 C CA . TYR A 1 315 ? -4.711 -15.812 3.094 1 96.88 315 TYR A CA 1
ATOM 2426 C C . TYR A 1 315 ? -5.535 -14.828 2.27 1 96.88 315 TYR A C 1
ATOM 2428 O O . TYR A 1 315 ? -5.805 -15.07 1.09 1 96.88 315 TYR A O 1
ATOM 2436 N N . LEU A 1 316 ? -5.965 -13.797 2.943 1 97.12 316 LEU A N 1
ATOM 2437 C CA . LEU A 1 316 ? -6.723 -12.727 2.299 1 97.12 316 LEU A CA 1
ATOM 2438 C C . LEU A 1 316 ? -6.027 -11.383 2.48 1 97.12 316 LEU A C 1
ATOM 2440 O O . LEU A 1 316 ? -5.625 -11.031 3.592 1 97.12 316 LEU A O 1
ATOM 2444 N N . GLY A 1 317 ? -5.82 -10.68 1.382 1 97.69 317 GLY A N 1
ATOM 2445 C CA . GLY A 1 317 ? -5.238 -9.344 1.413 1 97.69 317 GLY A CA 1
ATOM 2446 C C . GLY A 1 317 ? -6.254 -8.242 1.144 1 97.69 317 GLY A C 1
ATOM 2447 O O . GLY A 1 317 ? -7.133 -8.398 0.295 1 97.69 317 GLY A O 1
ATOM 2448 N N . ASP A 1 318 ? -6.113 -7.145 1.843 1 97.06 318 ASP A N 1
ATOM 2449 C CA . ASP A 1 318 ? -6.973 -5.977 1.684 1 97.06 318 ASP A CA 1
ATOM 2450 C C . ASP A 1 318 ? -6.43 -5.039 0.605 1 97.06 318 ASP A C 1
ATOM 2452 O O . ASP A 1 318 ? -5.371 -4.43 0.78 1 97.06 318 ASP A O 1
ATOM 2456 N N . ILE A 1 319 ? -7.156 -4.855 -0.466 1 96.94 319 ILE A N 1
ATOM 2457 C CA . ILE A 1 319 ? -6.668 -3.984 -1.532 1 96.94 319 ILE A CA 1
ATOM 2458 C C . ILE A 1 319 ? -7.422 -2.656 -1.497 1 96.94 319 ILE A C 1
ATOM 2460 O O . ILE A 1 319 ? -7.426 -1.914 -2.482 1 96.94 319 ILE A O 1
ATOM 2464 N N . GLY A 1 320 ? -8.148 -2.389 -0.449 1 96.62 320 GLY A N 1
ATOM 2465 C CA . GLY A 1 320 ? -8.641 -1.051 -0.165 1 96.62 320 GLY A CA 1
ATOM 2466 C C . GLY A 1 320 ? -10 -0.771 -0.787 1 96.62 320 GLY A C 1
ATOM 2467 O O . GLY A 1 320 ? -10.344 0.384 -1.042 1 96.62 320 GLY A O 1
ATOM 2468 N N . ILE A 1 321 ? -10.844 -1.76 -1.035 1 97.81 321 ILE A N 1
ATOM 2469 C CA . ILE A 1 321 ? -12.164 -1.582 -1.632 1 97.81 321 ILE A CA 1
ATOM 2470 C C . ILE A 1 321 ? -13.148 -1.084 -0.574 1 97.81 321 ILE A C 1
ATOM 2472 O O . ILE A 1 321 ? -13.32 -1.72 0.469 1 97.81 321 ILE A O 1
ATOM 2476 N N . PRO A 1 322 ? -13.789 0.004 -0.836 1 97.69 322 PRO A N 1
ATOM 2477 C CA . PRO A 1 322 ? -14.766 0.505 0.132 1 97.69 322 PRO A CA 1
ATOM 2478 C C . PRO A 1 322 ? -16.016 -0.368 0.214 1 97.69 322 PRO A C 1
ATOM 2480 O O . PRO A 1 322 ? -16.391 -1 -0.774 1 97.69 322 PRO A O 1
ATOM 2483 N N . LYS A 1 323 ? -16.688 -0.358 1.344 1 96.62 323 LYS A N 1
ATOM 2484 C CA . LYS A 1 323 ? -17.859 -1.195 1.592 1 96.62 323 LYS A CA 1
ATOM 2485 C C . LYS A 1 323 ? -18.984 -0.862 0.622 1 96.62 323 LYS A C 1
ATOM 2487 O O . LYS A 1 323 ? -19.766 -1.736 0.253 1 96.62 323 LYS A O 1
ATOM 2492 N N . GLY A 1 324 ? -19.062 0.402 0.192 1 97.19 324 GLY A N 1
ATOM 2493 C CA . GLY A 1 324 ? -20.078 0.794 -0.762 1 97.19 324 GLY A CA 1
ATOM 2494 C C . GLY A 1 324 ? -19.922 0.119 -2.113 1 97.19 324 GLY A C 1
ATOM 2495 O O . GLY A 1 324 ? -20.906 -0.099 -2.818 1 97.19 324 GLY A O 1
ATOM 2496 N N . VAL A 1 325 ? -18.703 -0.161 -2.52 1 97.81 325 VAL A N 1
ATOM 2497 C CA . VAL A 1 325 ? -18.453 -0.883 -3.762 1 97.81 325 VAL A CA 1
ATOM 2498 C C . VAL A 1 325 ? -19 -2.305 -3.656 1 97.81 325 VAL A C 1
ATOM 2500 O O . VAL A 1 325 ? -19.609 -2.812 -4.598 1 97.81 325 VAL A O 1
ATOM 2503 N N . PHE A 1 326 ? -18.781 -2.977 -2.488 1 98.25 326 PHE A N 1
ATOM 2504 C CA . PHE A 1 326 ? -19.344 -4.301 -2.242 1 98.25 326 PHE A CA 1
ATOM 2505 C C . PHE A 1 326 ? -20.875 -4.266 -2.309 1 98.25 326 PHE A C 1
ATOM 2507 O O . PHE A 1 326 ? -21.484 -5.117 -2.945 1 98.25 326 PHE A O 1
ATOM 2514 N N . SER A 1 327 ? -21.438 -3.271 -1.701 1 97.88 327 SER A N 1
ATOM 2515 C CA . SER A 1 327 ? -22.891 -3.133 -1.675 1 97.88 327 SER A CA 1
ATOM 2516 C C . SER A 1 327 ? -23.469 -2.979 -3.082 1 97.88 327 SER A C 1
ATOM 2518 O O . SER A 1 327 ? -24.531 -3.514 -3.391 1 97.88 327 SER A O 1
ATOM 2520 N N . ALA A 1 328 ? -22.75 -2.293 -3.895 1 97.69 328 ALA A N 1
ATOM 2521 C CA . ALA A 1 328 ? -23.188 -2.027 -5.262 1 97.69 328 ALA A CA 1
ATOM 2522 C C . ALA A 1 328 ? -23.297 -3.32 -6.062 1 97.69 328 ALA A C 1
ATOM 2524 O O . ALA A 1 328 ? -23.969 -3.359 -7.098 1 97.69 328 ALA A O 1
ATOM 2525 N N . VAL A 1 329 ? -22.656 -4.367 -5.605 1 98.12 329 VAL A N 1
ATOM 2526 C CA . VAL A 1 329 ? -22.75 -5.648 -6.297 1 98.12 329 VAL A CA 1
ATOM 2527 C C . VAL A 1 329 ? -23.453 -6.668 -5.402 1 98.12 329 VAL A C 1
ATOM 2529 O O . VAL A 1 329 ? -23.172 -7.867 -5.48 1 98.12 329 VAL A O 1
ATOM 2532 N N . ASP A 1 330 ? -24.172 -6.246 -4.453 1 97.88 330 ASP A N 1
ATOM 2533 C CA . ASP A 1 330 ? -25.094 -7.016 -3.619 1 97.88 330 ASP A CA 1
ATOM 2534 C C . ASP A 1 330 ? -24.328 -7.844 -2.584 1 97.88 330 ASP A C 1
ATOM 2536 O O . ASP A 1 330 ? -24.719 -8.969 -2.271 1 97.88 330 ASP A O 1
ATOM 2540 N N . ILE A 1 331 ? -23.234 -7.336 -2.09 1 98.25 331 ILE A N 1
ATOM 2541 C CA . ILE A 1 331 ? -22.5 -7.949 -0.998 1 98.25 331 ILE A CA 1
ATOM 2542 C C . ILE A 1 331 ? -22.656 -7.113 0.27 1 98.25 331 ILE A C 1
ATOM 2544 O O . ILE A 1 331 ? -22.406 -5.906 0.26 1 98.25 331 ILE A O 1
ATOM 2548 N N . ASN A 1 332 ? -23.156 -7.707 1.319 1 97.5 332 ASN A N 1
ATOM 2549 C CA . ASN A 1 332 ? -23.078 -7.078 2.633 1 97.5 332 ASN A CA 1
ATOM 2550 C C . ASN A 1 332 ? -21.734 -7.332 3.295 1 97.5 332 ASN A C 1
ATOM 2552 O O . ASN A 1 332 ? -21.5 -8.406 3.846 1 97.5 332 ASN A O 1
ATOM 2556 N N . TYR A 1 333 ? -20.969 -6.332 3.256 1 96.75 333 TYR A N 1
ATOM 2557 C CA . TYR A 1 333 ? -19.562 -6.496 3.602 1 96.75 333 TYR A CA 1
ATOM 2558 C C . TYR A 1 333 ? -19.281 -5.934 4.992 1 96.75 333 TYR A C 1
ATOM 2560 O O . TYR A 1 333 ? -19.797 -4.879 5.359 1 96.75 333 TYR A O 1
ATOM 2568 N N . ILE A 1 334 ? -18.516 -6.66 5.762 1 93.56 334 ILE A N 1
ATOM 2569 C CA . ILE A 1 334 ? -17.859 -6.199 6.98 1 93.56 334 ILE A CA 1
ATOM 2570 C C . ILE A 1 334 ? -16.359 -6.527 6.914 1 93.56 334 ILE A C 1
ATOM 2572 O O . ILE A 1 334 ? -15.977 -7.609 6.461 1 93.56 334 ILE A O 1
ATOM 2576 N N . SER A 1 335 ? -15.57 -5.621 7.301 1 93.88 335 SER A N 1
ATOM 2577 C CA . SER A 1 335 ? -14.125 -5.824 7.172 1 93.88 335 SER A CA 1
ATOM 2578 C C . SER A 1 335 ? -13.641 -6.93 8.094 1 93.88 335 SER A C 1
ATOM 2580 O O . SER A 1 335 ? -13.859 -6.875 9.305 1 93.88 335 SER A O 1
ATOM 2582 N N . PRO A 1 336 ? -12.953 -7.875 7.574 1 94.69 336 PRO A N 1
ATOM 2583 C CA . PRO A 1 336 ? -12.414 -8.953 8.414 1 94.69 336 PRO A CA 1
ATOM 2584 C C . PRO A 1 336 ? -10.969 -8.695 8.844 1 94.69 336 PRO A C 1
ATOM 2586 O O . PRO A 1 336 ? -10.367 -9.539 9.516 1 94.69 336 PRO A O 1
ATOM 2589 N N . PHE A 1 337 ? -10.391 -7.559 8.594 1 93.25 337 PHE A N 1
ATOM 2590 C CA . PHE A 1 337 ? -8.945 -7.379 8.633 1 93.25 337 PHE A CA 1
ATOM 2591 C C . PHE A 1 337 ? -8.5 -6.855 9.992 1 93.25 337 PHE A C 1
ATOM 2593 O O . PHE A 1 337 ? -7.363 -7.086 10.414 1 93.25 337 PHE A O 1
ATOM 2600 N N . GLY A 1 338 ? -9.367 -6.141 10.695 1 87.56 338 GLY A N 1
ATOM 2601 C CA . GLY A 1 338 ? -8.914 -5.5 11.914 1 87.56 338 GLY A CA 1
ATOM 2602 C C . GLY A 1 338 ? -7.73 -4.574 11.703 1 87.56 338 GLY A C 1
ATOM 2603 O O . GLY A 1 338 ? -7.797 -3.652 10.891 1 87.56 338 GLY A O 1
ATOM 2604 N N . ASP A 1 339 ? -6.559 -4.875 12.336 1 87.81 339 ASP A N 1
ATOM 2605 C CA . ASP A 1 339 ? -5.375 -4.023 12.266 1 87.81 339 ASP A CA 1
ATOM 2606 C C . ASP A 1 339 ? -4.371 -4.559 11.242 1 87.81 339 ASP A C 1
ATOM 2608 O O . ASP A 1 339 ? -3.242 -4.07 11.164 1 87.81 339 ASP A O 1
ATOM 2612 N N . LYS A 1 340 ? -4.812 -5.516 10.43 1 90.19 340 LYS A N 1
ATOM 2613 C CA . LYS A 1 340 ? -3.875 -6.16 9.516 1 90.19 340 LYS A CA 1
ATOM 2614 C C . LYS A 1 340 ? -4.289 -5.941 8.062 1 90.19 340 LYS A C 1
ATOM 2616 O O . LYS A 1 340 ? -5.465 -5.707 7.777 1 90.19 340 LYS A O 1
ATOM 2621 N N . PHE A 1 341 ? -3.318 -6.082 7.164 1 91.62 341 PHE A N 1
ATOM 2622 C CA . PHE A 1 341 ? -3.6 -6.012 5.738 1 91.62 341 PHE A CA 1
ATOM 2623 C C . PHE A 1 341 ? -3.77 -7.406 5.148 1 91.62 341 PHE A C 1
ATOM 2625 O O . PHE A 1 341 ? -4.352 -7.566 4.074 1 91.62 341 PHE A O 1
ATOM 2632 N N . VAL A 1 342 ? -3.131 -8.352 5.777 1 96.19 342 VAL A N 1
ATOM 2633 C CA . VAL A 1 342 ? -3.182 -9.742 5.34 1 96.19 342 VAL A CA 1
ATOM 2634 C C . VAL A 1 342 ? -3.586 -10.633 6.512 1 96.19 342 VAL A C 1
ATOM 2636 O O . VAL A 1 342 ? -3.01 -10.547 7.598 1 96.19 342 VAL A O 1
ATOM 2639 N N . ILE A 1 343 ? -4.609 -11.438 6.285 1 95.75 343 ILE A N 1
ATOM 2640 C CA . ILE A 1 343 ? -5.082 -12.305 7.359 1 95.75 343 ILE A CA 1
ATOM 2641 C C . ILE A 1 343 ? -5.211 -13.734 6.848 1 95.75 343 ILE A C 1
ATOM 2643 O O . ILE A 1 343 ? -5.531 -13.961 5.68 1 95.75 343 ILE A O 1
ATOM 2647 N N . PRO A 1 344 ? -4.949 -14.695 7.719 1 95.75 344 PRO A N 1
ATOM 2648 C CA . PRO A 1 344 ? -5.211 -16.078 7.332 1 95.75 344 PRO A CA 1
ATOM 2649 C C . PRO A 1 344 ? -6.703 -16.422 7.305 1 95.75 344 PRO A C 1
ATOM 2651 O O . PRO A 1 344 ? -7.477 -15.867 8.094 1 95.75 344 PRO A O 1
ATOM 2654 N N . LEU A 1 345 ? -7.066 -17.188 6.391 1 95.69 345 LEU A N 1
ATOM 2655 C CA . LEU A 1 345 ? -8.414 -17.75 6.348 1 95.69 345 LEU A CA 1
ATOM 2656 C C . LEU A 1 345 ? -8.406 -19.219 6.785 1 95.69 345 LEU A C 1
ATOM 2658 O O . LEU A 1 345 ? -7.609 -20.016 6.285 1 95.69 345 LEU A O 1
ATOM 2662 N N . GLU A 1 346 ? -9.258 -19.484 7.727 1 92.44 346 GLU A N 1
ATOM 2663 C CA . GLU A 1 346 ? -9.32 -20.844 8.242 1 92.44 346 GLU A CA 1
ATOM 2664 C C . GLU A 1 346 ? -10.578 -21.562 7.754 1 92.44 346 GLU A C 1
ATOM 2666 O O . GLU A 1 346 ? -11.633 -20.938 7.598 1 92.44 346 GLU A O 1
ATOM 2671 N N . THR A 1 347 ? -10.445 -22.812 7.355 1 83 347 THR A N 1
ATOM 2672 C CA . THR A 1 347 ? -11.57 -23.641 6.926 1 83 347 THR A CA 1
ATOM 2673 C C . THR A 1 347 ? -12.289 -24.234 8.125 1 83 347 THR A C 1
ATOM 2675 O O . THR A 1 347 ? -11.672 -24.516 9.156 1 83 347 THR A O 1
ATOM 2678 N N . MET B 1 1 ? 36.75 70.375 58 1 18.38 1 MET B N 1
ATOM 2679 C CA . MET B 1 1 ? 37.906 70.25 58.844 1 18.38 1 MET B CA 1
ATOM 2680 C C . MET B 1 1 ? 38.375 68.812 58.906 1 18.38 1 MET B C 1
ATOM 2682 O O . MET B 1 1 ? 39.406 68.5 59.531 1 18.38 1 MET B O 1
ATOM 2686 N N . ALA B 1 2 ? 37.5 67.812 58.75 1 17.61 2 ALA B N 1
ATOM 2687 C CA . ALA B 1 2 ? 37.688 66.812 59.812 1 17.61 2 ALA B CA 1
ATOM 2688 C C . ALA B 1 2 ? 39.031 66.125 59.688 1 17.61 2 ALA B C 1
ATOM 2690 O O . ALA B 1 2 ? 39.531 65.938 58.562 1 17.61 2 ALA B O 1
ATOM 2691 N N . ALA B 1 3 ? 39.25 65.5 60.812 1 16.55 3 ALA B N 1
ATOM 2692 C CA . ALA B 1 3 ? 40.469 65.188 61.562 1 16.55 3 ALA B CA 1
ATOM 2693 C C . ALA B 1 3 ? 41.312 64.125 60.875 1 16.55 3 ALA B C 1
ATOM 2695 O O . ALA B 1 3 ? 40.844 63.438 59.969 1 16.55 3 ALA B O 1
ATOM 2696 N N . SER B 1 4 ? 41.406 63.062 61.656 1 16.52 4 SER B N 1
ATOM 2697 C CA . SER B 1 4 ? 42.656 62.656 62.312 1 16.52 4 SER B CA 1
ATOM 2698 C C . SER B 1 4 ? 43.375 61.594 61.5 1 16.52 4 SER B C 1
ATOM 2700 O O . SER B 1 4 ? 42.781 60.969 60.625 1 16.52 4 SER B O 1
ATOM 2702 N N . PRO B 1 5 ? 43.938 60.656 62.25 1 17.16 5 PRO B N 1
ATOM 2703 C CA . PRO B 1 5 ? 45.344 60.344 62.5 1 17.16 5 PRO B CA 1
ATOM 2704 C C . PRO B 1 5 ? 45.812 59.156 61.688 1 17.16 5 PRO B C 1
ATOM 2706 O O . PRO B 1 5 ? 46.812 59.25 60.938 1 17.16 5 PRO B O 1
ATOM 2709 N N . ALA B 1 6 ? 45.75 57.906 62.344 1 16.62 6 ALA B N 1
ATOM 2710 C CA . ALA B 1 6 ? 46.906 57.281 63 1 16.62 6 ALA B CA 1
ATOM 2711 C C . ALA B 1 6 ? 47.5 56.188 62.125 1 16.62 6 ALA B C 1
ATOM 2713 O O . ALA B 1 6 ? 46.875 55.719 61.188 1 16.62 6 ALA B O 1
ATOM 2714 N N . ARG B 1 7 ? 47.656 55 62.781 1 15.88 7 ARG B N 1
ATOM 2715 C CA . ARG B 1 7 ? 48.938 54.438 63.281 1 15.88 7 ARG B CA 1
ATOM 2716 C C . ARG B 1 7 ? 49.438 53.344 62.375 1 15.88 7 ARG B C 1
ATOM 2718 O O . ARG B 1 7 ? 48.719 52.844 61.531 1 15.88 7 ARG B O 1
ATOM 2725 N N . PRO B 1 8 ? 49.656 52.031 62.969 1 16.77 8 PRO B N 1
ATOM 2726 C CA . PRO B 1 8 ? 50.938 51.438 63.312 1 16.77 8 PRO B CA 1
ATOM 2727 C C . PRO B 1 8 ? 51.406 50.406 62.312 1 16.77 8 PRO B C 1
ATOM 2729 O O . PRO B 1 8 ? 52.344 50.625 61.562 1 16.77 8 PRO B O 1
ATOM 2732 N N . GLU B 1 9 ? 51.375 49.094 62.719 1 15.4 9 GLU B N 1
ATOM 2733 C CA . GLU B 1 9 ? 52.531 48.281 63.188 1 15.4 9 GLU B CA 1
ATOM 2734 C C . GLU B 1 9 ? 52.938 47.25 62.156 1 15.4 9 GLU B C 1
ATOM 2736 O O . GLU B 1 9 ? 54.094 47.219 61.719 1 15.4 9 GLU B O 1
ATOM 2741 N N . LYS B 1 10 ? 52.594 45.844 62.406 1 15.43 10 LYS B N 1
ATOM 2742 C CA . LYS B 1 10 ? 53.594 44.938 62.906 1 15.43 10 LYS B CA 1
ATOM 2743 C C . LYS B 1 10 ? 54.188 44.094 61.781 1 15.43 10 LYS B C 1
ATOM 2745 O O . LYS B 1 10 ? 53.75 44.219 60.625 1 15.43 10 LYS B O 1
ATOM 2750 N N . LYS B 1 11 ? 53.969 42.719 61.781 1 16.31 11 LYS B N 1
ATOM 2751 C CA . LYS B 1 11 ? 54.969 41.781 62.281 1 16.31 11 LYS B CA 1
ATOM 2752 C C . LYS B 1 11 ? 55.656 41.062 61.125 1 16.31 11 LYS B C 1
ATOM 2754 O O . LYS B 1 11 ? 56.906 41.031 61.062 1 16.31 11 LYS B O 1
ATOM 2759 N N . LYS B 1 12 ? 55.469 39.75 61.031 1 16.33 12 LYS B N 1
ATOM 2760 C CA . LYS B 1 12 ? 56.406 38.719 61.469 1 16.33 12 LYS B CA 1
ATOM 2761 C C . LYS B 1 12 ? 57.219 38.188 60.281 1 16.33 12 LYS B C 1
ATOM 2763 O O . LYS B 1 12 ? 56.844 38.406 59.125 1 16.33 12 LYS B O 1
ATOM 2768 N N . LYS B 1 13 ? 57.5 36.875 60.188 1 15.86 13 LYS B N 1
ATOM 2769 C CA . LYS B 1 13 ? 58.594 36 60.531 1 15.86 13 LYS B CA 1
ATOM 2770 C C . LYS B 1 13 ? 59.312 35.469 59.281 1 15.86 13 LYS B C 1
ATOM 2772 O O . LYS B 1 13 ? 58.781 35.625 58.188 1 15.86 13 LYS B O 1
ATOM 2777 N N . SER B 1 14 ? 59.594 34.188 59.25 1 15.21 14 SER B N 1
ATOM 2778 C CA . SER B 1 14 ? 60.781 33.406 59.344 1 15.21 14 SER B CA 1
ATOM 2779 C C . SER B 1 14 ? 61.281 32.938 58 1 15.21 14 SER B C 1
ATOM 2781 O O . SER B 1 14 ? 60.844 33.469 56.969 1 15.21 14 SER B O 1
ATOM 2783 N N . GLY B 1 15 ? 61.5 31.609 57.781 1 15.46 15 GLY B N 1
ATOM 2784 C CA . GLY B 1 15 ? 62.781 30.891 57.719 1 15.46 15 GLY B CA 1
ATOM 2785 C C . GLY B 1 15 ? 63.219 30.594 56.281 1 15.46 15 GLY B C 1
ATOM 2786 O O . GLY B 1 15 ? 62.469 30.891 55.344 1 15.46 15 GLY B O 1
ATOM 2787 N N . GLU B 1 16 ? 63.688 29.328 56 1 15.45 16 GLU B N 1
ATOM 2788 C CA . GLU B 1 16 ? 65 28.797 55.688 1 15.45 16 GLU B CA 1
ATOM 2789 C C . GLU B 1 16 ? 65.125 28.484 54.188 1 15.45 16 GLU B C 1
ATOM 2791 O O . GLU B 1 16 ? 66.062 28.891 53.531 1 15.45 16 GLU B O 1
ATOM 2796 N N . LYS B 1 17 ? 64.5 27.297 53.562 1 16.36 17 LYS B N 1
ATOM 2797 C CA . LYS B 1 17 ? 65.562 26.312 53.25 1 16.36 17 LYS B CA 1
ATOM 2798 C C . LYS B 1 17 ? 66.062 26.5 51.844 1 16.36 17 LYS B C 1
ATOM 2800 O O . LYS B 1 17 ? 65.375 27.078 51 1 16.36 17 LYS B O 1
ATOM 2805 N N . SER B 1 18 ? 67.125 25.734 51.469 1 15.32 18 SER B N 1
ATOM 2806 C CA . SER B 1 18 ? 68.375 25.719 50.781 1 15.32 18 SER B CA 1
ATOM 2807 C C . SER B 1 18 ? 68.188 25.531 49.281 1 15.32 18 SER B C 1
ATOM 2809 O O . SER B 1 18 ? 68.75 26.297 48.469 1 15.32 18 SER B O 1
ATOM 2811 N N . ALA B 1 19 ? 67.875 24.266 48.688 1 15.83 19 ALA B N 1
ATOM 2812 C CA . ALA B 1 19 ? 69.062 23.641 48.125 1 15.83 19 ALA B CA 1
ATOM 2813 C C . ALA B 1 19 ? 69.188 23.969 46.625 1 15.83 19 ALA B C 1
ATOM 2815 O O . ALA B 1 19 ? 68.25 24.469 46 1 15.83 19 ALA B O 1
ATOM 2816 N N . THR B 1 20 ? 69.438 22.766 45.844 1 16.36 20 THR B N 1
ATOM 2817 C CA . THR B 1 20 ? 70.625 22.453 45.062 1 16.36 20 THR B CA 1
ATOM 2818 C C . THR B 1 20 ? 70.438 22.828 43.594 1 16.36 20 THR B C 1
ATOM 2820 O O . THR B 1 20 ? 69.312 23.094 43.156 1 16.36 20 THR B O 1
ATOM 2823 N N . PRO B 1 21 ? 70.625 21.703 42.594 1 18.8 21 PRO B N 1
ATOM 2824 C CA . PRO B 1 21 ? 71.75 21.656 41.625 1 18.8 21 PRO B CA 1
ATOM 2825 C C . PRO B 1 21 ? 71.312 22.094 40.25 1 18.8 21 PRO B C 1
ATOM 2827 O O . PRO B 1 21 ? 70.25 21.688 39.75 1 18.8 21 PRO B O 1
ATOM 2830 N N . LYS B 1 22 ? 71.75 23.109 39.781 1 18.48 22 LYS B N 1
ATOM 2831 C CA . LYS B 1 22 ? 71.438 23.922 38.594 1 18.48 22 LYS B CA 1
ATOM 2832 C C . LYS B 1 22 ? 71.5 23.078 37.312 1 18.48 22 LYS B C 1
ATOM 2834 O O . LYS B 1 22 ? 70.625 23.188 36.469 1 18.48 22 LYS B O 1
ATOM 2839 N N . LYS B 1 23 ? 72.812 22.672 37 1 17.81 23 LYS B N 1
ATOM 2840 C CA . LYS B 1 23 ? 73.25 23.328 35.781 1 17.81 23 LYS B CA 1
ATOM 2841 C C . LYS B 1 23 ? 72.875 22.531 34.562 1 17.81 23 LYS B C 1
ATOM 2843 O O . LYS B 1 23 ? 72.375 23.109 33.562 1 17.81 23 LYS B O 1
ATOM 2848 N N . GLN B 1 24 ? 73.312 21.141 34.438 1 17.36 24 GLN B N 1
ATOM 2849 C CA . GLN B 1 24 ? 74.312 20.953 33.375 1 17.36 24 GLN B CA 1
ATOM 2850 C C . GLN B 1 24 ? 73.625 20.875 32 1 17.36 24 GLN B C 1
ATOM 2852 O O . GLN B 1 24 ? 73.938 21.609 31.078 1 17.36 24 GLN B O 1
ATOM 2857 N N . GLU B 1 25 ? 73.75 19.578 31.328 1 18.61 25 GLU B N 1
ATOM 2858 C CA . GLU B 1 25 ? 74.438 19.156 30.109 1 18.61 25 GLU B CA 1
ATOM 2859 C C . GLU B 1 25 ? 73.438 19.141 28.922 1 18.61 25 GLU B C 1
ATOM 2861 O O . GLU B 1 25 ? 72.25 18.797 29.078 1 18.61 25 GLU B O 1
ATOM 2866 N N . ARG B 1 26 ? 73.875 19.641 27.781 1 20.92 26 ARG B N 1
ATOM 2867 C CA . ARG B 1 26 ? 73.375 20.125 26.5 1 20.92 26 ARG B CA 1
ATOM 2868 C C . ARG B 1 26 ? 72.938 18.953 25.625 1 20.92 26 ARG B C 1
ATOM 2870 O O . ARG B 1 26 ? 73.688 18.484 24.781 1 20.92 26 ARG B O 1
ATOM 2877 N N . GLN B 1 27 ? 72.312 17.797 26.234 1 16.55 27 GLN B N 1
ATOM 2878 C CA . GLN B 1 27 ? 72.312 16.609 25.391 1 16.55 27 GLN B CA 1
ATOM 2879 C C . GLN B 1 27 ? 71.75 16.938 24.016 1 16.55 27 GLN B C 1
ATOM 2881 O O . GLN B 1 27 ? 71.188 18 23.812 1 16.55 27 GLN B O 1
ATOM 2886 N N . LYS B 1 28 ? 71.125 15.781 23.406 1 20.48 28 LYS B N 1
ATOM 2887 C CA . LYS B 1 28 ? 71.125 14.914 22.219 1 20.48 28 LYS B CA 1
ATOM 2888 C C . LYS B 1 28 ? 70.25 15.477 21.094 1 20.48 28 LYS B C 1
ATOM 2890 O O . LYS B 1 28 ? 69.125 15.781 21.297 1 20.48 28 LYS B O 1
ATOM 2895 N N . PRO B 1 29 ? 70.812 16.109 20.016 1 21.56 29 PRO B N 1
ATOM 2896 C CA . PRO B 1 29 ? 70.188 16.781 18.875 1 21.56 29 PRO B CA 1
ATOM 2897 C C . PRO B 1 29 ? 69.25 15.852 18.078 1 21.56 29 PRO B C 1
ATOM 2899 O O . PRO B 1 29 ? 68.812 16.219 17 1 21.56 29 PRO B O 1
ATOM 2902 N N . PHE B 1 30 ? 68.438 14.922 18.703 1 20.39 30 PHE B N 1
ATOM 2903 C CA . PHE B 1 30 ? 67.938 13.836 17.859 1 20.39 30 PHE B CA 1
ATOM 2904 C C . PHE B 1 30 ? 67.188 14.391 16.672 1 20.39 30 PHE B C 1
ATOM 2906 O O . PHE B 1 30 ? 66.062 14.898 16.828 1 20.39 30 PHE B O 1
ATOM 2913 N N . LYS B 1 31 ? 67.875 15.023 15.742 1 21.09 31 LYS B N 1
ATOM 2914 C CA . LYS B 1 31 ? 67.25 15.688 14.602 1 21.09 31 LYS B CA 1
ATOM 2915 C C . LYS B 1 31 ? 66.438 14.703 13.766 1 21.09 31 LYS B C 1
ATOM 2917 O O . LYS B 1 31 ? 65.625 15.109 12.938 1 21.09 31 LYS B O 1
ATOM 2922 N N . THR B 1 32 ? 66.812 13.352 13.641 1 19.81 32 THR B N 1
ATOM 2923 C CA . THR B 1 32 ? 66.812 12.82 12.281 1 19.81 32 THR B CA 1
ATOM 2924 C C . THR B 1 32 ? 65.375 12.742 11.742 1 19.81 32 THR B C 1
ATOM 2926 O O . THR B 1 32 ? 64.5 12.086 12.336 1 19.81 32 THR B O 1
ATOM 2929 N N . LYS B 1 33 ? 64.938 13.805 11.031 1 22.38 33 LYS B N 1
ATOM 2930 C CA . LYS B 1 33 ? 63.625 13.992 10.352 1 22.38 33 LYS B CA 1
ATOM 2931 C C . LYS B 1 33 ? 63.375 12.867 9.359 1 22.38 33 LYS B C 1
ATOM 2933 O O . LYS B 1 33 ? 63.906 12.883 8.242 1 22.38 33 LYS B O 1
ATOM 2938 N N . ASP B 1 34 ? 63.625 11.555 9.648 1 20.41 34 ASP B N 1
ATOM 2939 C CA . ASP B 1 34 ? 63.406 10.578 8.586 1 20.41 34 ASP B CA 1
ATOM 2940 C C . ASP B 1 34 ? 62.031 10.734 7.977 1 20.41 34 ASP B C 1
ATOM 2942 O O . ASP B 1 34 ? 61 10.547 8.656 1 20.41 34 ASP B O 1
ATOM 2946 N N . LYS B 1 35 ? 61.844 11.719 7.062 1 23.17 35 LYS B N 1
ATOM 2947 C CA . LYS B 1 35 ? 60.688 11.969 6.199 1 23.17 35 LYS B CA 1
ATOM 2948 C C . LYS B 1 35 ? 60.25 10.688 5.492 1 23.17 35 LYS B C 1
ATOM 2950 O O . LYS B 1 35 ? 60.875 10.266 4.516 1 23.17 35 LYS B O 1
ATOM 2955 N N . GLU B 1 36 ? 60.125 9.5 6.133 1 22.34 36 GLU B N 1
ATOM 2956 C CA . GLU B 1 36 ? 59.719 8.266 5.469 1 22.34 36 GLU B CA 1
ATOM 2957 C C . GLU B 1 36 ? 58.531 8.508 4.539 1 22.34 36 GLU B C 1
ATOM 2959 O O . GLU B 1 36 ? 57.688 9.367 4.801 1 22.34 36 GLU B O 1
ATOM 2964 N N . CYS B 1 37 ? 58.625 7.965 3.219 1 22.39 37 CYS B N 1
ATOM 2965 C CA . CYS B 1 37 ? 58 7.785 1.915 1 22.39 37 CYS B CA 1
ATOM 2966 C C . CYS B 1 37 ? 56.562 7.336 2.064 1 22.39 37 CYS B C 1
ATOM 2968 O O . CYS B 1 37 ? 56.281 6.203 2.473 1 22.39 37 CYS B O 1
ATOM 2970 N N . PHE B 1 38 ? 55.688 8.227 2.633 1 23.45 38 PHE B N 1
ATOM 2971 C CA . PHE B 1 38 ? 54.25 7.941 2.711 1 23.45 38 PHE B CA 1
ATOM 2972 C C . PHE B 1 38 ? 53.719 7.469 1.363 1 23.45 38 PHE B C 1
ATOM 2974 O O . PHE B 1 38 ? 53.625 8.258 0.42 1 23.45 38 PHE B O 1
ATOM 2981 N N . GLY B 1 39 ? 54.219 6.293 0.901 1 22.09 39 GLY B N 1
ATOM 2982 C CA . GLY B 1 39 ? 53.688 5.719 -0.322 1 22.09 39 GLY B CA 1
ATOM 2983 C C . GLY B 1 39 ? 52.156 5.875 -0.441 1 22.09 39 GLY B C 1
ATOM 2984 O O . GLY B 1 39 ? 51.438 5.5 0.47 1 22.09 39 GLY B O 1
ATOM 2985 N N . GLN B 1 40 ? 51.688 6.953 -1.062 1 21.94 40 GLN B N 1
ATOM 2986 C CA . GLN B 1 40 ? 50.344 7.332 -1.459 1 21.94 40 GLN B CA 1
ATOM 2987 C C . GLN B 1 40 ? 49.656 6.207 -2.236 1 21.94 40 GLN B C 1
ATOM 2989 O O . GLN B 1 40 ? 49.969 5.98 -3.408 1 21.94 40 GLN B O 1
ATOM 2994 N N . ALA B 1 41 ? 49.531 4.957 -1.767 1 25.83 41 ALA B N 1
ATOM 2995 C CA . ALA B 1 41 ? 48.719 4.066 -2.572 1 25.83 41 ALA B CA 1
ATOM 2996 C C . ALA B 1 41 ? 47.375 4.738 -2.943 1 25.83 41 ALA B C 1
ATOM 2998 O O . ALA B 1 41 ? 46.594 5.086 -2.068 1 25.83 41 ALA B O 1
ATOM 2999 N N . VAL B 1 42 ? 47.375 5.566 -3.922 1 23.44 42 VAL B N 1
ATOM 3000 C CA . VAL B 1 42 ? 46.188 6.074 -4.598 1 23.44 42 VAL B CA 1
ATOM 3001 C C . VAL B 1 42 ? 45.188 4.93 -4.832 1 23.44 42 VAL B C 1
ATOM 3003 O O . VAL B 1 42 ? 45.5 3.965 -5.531 1 23.44 42 VAL B O 1
ATOM 3006 N N . GLU B 1 43 ? 44.438 4.594 -3.82 1 25.06 43 GLU B N 1
ATOM 3007 C CA . GLU B 1 43 ? 43.312 3.672 -3.943 1 25.06 43 GLU B CA 1
ATOM 3008 C C . GLU B 1 43 ? 42.531 3.928 -5.227 1 25.06 43 GLU B C 1
ATOM 3010 O O . GLU B 1 43 ? 42.094 5.051 -5.473 1 25.06 43 GLU B O 1
ATOM 3015 N N . GLU B 1 44 ? 43 3.363 -6.289 1 24.09 44 GLU B N 1
ATOM 3016 C CA . GLU B 1 44 ? 42.188 3.355 -7.52 1 24.09 44 GLU B CA 1
ATOM 3017 C C . GLU B 1 44 ? 40.719 3.125 -7.234 1 24.09 44 GLU B C 1
ATOM 3019 O O . GLU B 1 44 ? 40.344 2.094 -6.672 1 24.09 44 GLU B O 1
ATOM 3024 N N . ILE B 1 45 ? 40.031 4.203 -6.91 1 23.12 45 ILE B N 1
ATOM 3025 C CA . ILE B 1 45 ? 38.562 4.242 -6.941 1 2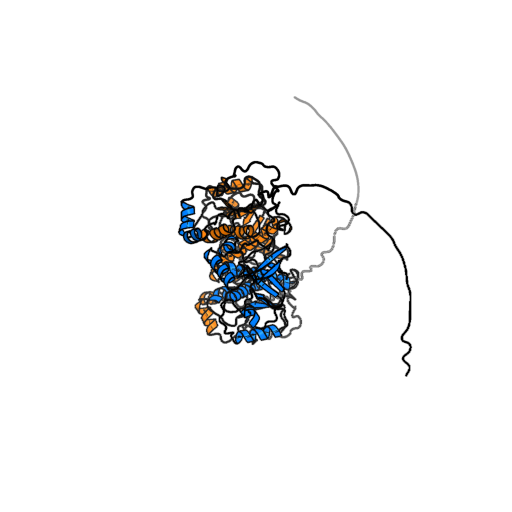3.12 45 ILE B CA 1
ATOM 3026 C C . ILE B 1 45 ? 38.062 3.465 -8.156 1 23.12 45 ILE B C 1
ATOM 3028 O O . ILE B 1 45 ? 38.375 3.805 -9.297 1 23.12 45 ILE B O 1
ATOM 3032 N N . VAL B 1 46 ? 38.031 2.205 -8.062 1 25.42 46 VAL B N 1
ATOM 3033 C CA . VAL B 1 46 ? 37.312 1.446 -9.07 1 25.42 46 VAL B CA 1
ATOM 3034 C C . VAL B 1 46 ? 36.094 2.229 -9.516 1 25.42 46 VAL B C 1
ATOM 3036 O O . VAL B 1 46 ? 35.188 2.516 -8.703 1 25.42 46 VAL B O 1
ATOM 3039 N N . VAL B 1 47 ? 36.25 3.109 -10.43 1 23.55 47 VAL B N 1
ATOM 3040 C CA . VAL B 1 47 ? 35.188 3.764 -11.211 1 23.55 47 VAL B CA 1
ATOM 3041 C C . VAL B 1 47 ? 34.094 2.76 -11.555 1 23.55 47 VAL B C 1
ATOM 3043 O O . VAL B 1 47 ? 34.375 1.726 -12.172 1 23.55 47 VAL B O 1
ATOM 3046 N N . ALA B 1 48 ? 33.062 2.707 -10.773 1 26.34 48 ALA B N 1
ATOM 3047 C CA . ALA B 1 48 ? 31.734 2.154 -11.031 1 26.34 48 ALA B CA 1
ATOM 3048 C C . ALA B 1 48 ? 31.344 2.359 -12.492 1 26.34 48 ALA B C 1
ATOM 3050 O O . ALA B 1 48 ? 31.625 3.41 -13.078 1 26.34 48 ALA B O 1
ATOM 3051 N N . ASN B 1 49 ? 31.453 1.357 -13.281 1 29.47 49 ASN B N 1
ATOM 3052 C CA . ASN B 1 49 ? 30.859 1.437 -14.609 1 29.47 49 ASN B CA 1
ATOM 3053 C C . ASN B 1 49 ? 29.641 2.361 -14.633 1 29.47 49 ASN B C 1
ATOM 3055 O O . ASN B 1 49 ? 28.719 2.189 -13.844 1 29.47 49 ASN B O 1
ATOM 3059 N N . ASP B 1 50 ? 29.891 3.604 -14.953 1 29.83 50 ASP B N 1
ATOM 3060 C CA . ASP B 1 50 ? 28.891 4.625 -15.281 1 29.83 50 ASP B CA 1
ATOM 3061 C C . ASP B 1 50 ? 27.766 4.043 -16.125 1 29.83 50 ASP B C 1
ATOM 3063 O O . ASP B 1 50 ? 27.969 3.674 -17.281 1 29.83 50 ASP B O 1
ATOM 3067 N N . PHE B 1 51 ? 26.953 3.176 -15.617 1 30.44 51 PHE B N 1
ATOM 3068 C CA . PHE B 1 51 ? 25.672 3.035 -16.297 1 30.44 51 PHE B CA 1
ATOM 3069 C C . PHE B 1 51 ? 25.188 4.383 -16.828 1 30.44 51 PHE B C 1
ATOM 3071 O O . PHE B 1 51 ? 24.844 5.27 -16.047 1 30.44 51 PHE B O 1
ATOM 3078 N N . ASP B 1 52 ? 25.828 4.812 -17.922 1 33.84 52 ASP B N 1
ATOM 3079 C CA . ASP B 1 52 ? 25.375 6.039 -18.562 1 33.84 52 ASP B CA 1
ATOM 3080 C C . ASP B 1 52 ? 23.844 6.105 -18.625 1 33.84 52 ASP B C 1
ATOM 3082 O O . ASP B 1 52 ? 23.234 5.555 -19.531 1 33.84 52 ASP B O 1
ATOM 3086 N N . PHE B 1 53 ? 23.297 6.195 -17.5 1 32.66 53 PHE B N 1
ATOM 3087 C CA . PHE B 1 53 ? 21.859 6.398 -17.266 1 32.66 53 PHE B CA 1
ATOM 3088 C C . PHE B 1 53 ? 21.297 7.426 -18.25 1 32.66 53 PHE B C 1
ATOM 3090 O O . PHE B 1 53 ? 20.141 7.332 -18.656 1 32.66 53 PHE B O 1
ATOM 3097 N N . GLU B 1 54 ? 22.094 8.438 -18.609 1 35.88 54 GLU B N 1
ATOM 3098 C CA . GLU B 1 54 ? 21.641 9.414 -19.594 1 35.88 54 GLU B CA 1
ATOM 3099 C C . GLU B 1 54 ? 21.344 8.742 -20.922 1 35.88 54 GLU B C 1
ATOM 3101 O O . GLU B 1 54 ? 20.328 9.023 -21.562 1 35.88 54 GLU B O 1
ATOM 3106 N N . LYS B 1 55 ? 22.234 7.961 -21.469 1 36.31 55 LYS B N 1
ATOM 3107 C CA . LYS B 1 55 ? 21.969 7.27 -22.719 1 36.31 55 LYS B CA 1
ATOM 3108 C C . LYS B 1 55 ? 20.812 6.277 -22.562 1 36.31 55 LYS B C 1
ATOM 3110 O O . LYS B 1 55 ? 20 6.117 -23.484 1 36.31 55 LYS B O 1
ATOM 3115 N N . ASN B 1 56 ? 20.688 5.602 -21.391 1 37.19 56 ASN B N 1
ATOM 3116 C CA . ASN B 1 56 ? 19.578 4.668 -21.203 1 37.19 56 ASN B CA 1
ATOM 3117 C C . ASN B 1 56 ? 18.281 5.406 -20.891 1 37.19 56 ASN B C 1
ATOM 3119 O O . ASN B 1 56 ? 17.188 4.934 -21.234 1 37.19 56 ASN B O 1
ATOM 3123 N N . LEU B 1 57 ? 18.312 6.457 -20.25 1 37.53 57 LEU B N 1
ATOM 3124 C CA . LEU B 1 57 ? 17.109 7.281 -20.094 1 37.53 57 LEU B CA 1
ATOM 3125 C C . LEU B 1 57 ? 16.625 7.797 -21.438 1 37.53 57 LEU B C 1
ATOM 3127 O O . LEU B 1 57 ? 15.414 7.84 -21.688 1 37.53 57 LEU B O 1
ATOM 3131 N N . ALA B 1 58 ? 17.469 8.406 -22.328 1 36.66 58 ALA B N 1
ATOM 3132 C CA . ALA B 1 58 ? 17.062 8.805 -23.672 1 36.66 58 ALA B CA 1
ATOM 3133 C C . ALA B 1 58 ? 16.562 7.605 -24.469 1 36.66 58 ALA B C 1
ATOM 3135 O O . ALA B 1 58 ? 15.742 7.762 -25.375 1 36.66 58 ALA B O 1
ATOM 3136 N N . LEU B 1 59 ? 17.109 6.441 -24.297 1 36.47 59 LEU B N 1
ATOM 3137 C CA . LEU B 1 59 ? 16.719 5.23 -25.016 1 36.47 59 LEU B CA 1
ATOM 3138 C C . LEU B 1 59 ? 15.461 4.617 -24.391 1 36.47 59 LEU B C 1
ATOM 3140 O O . LEU B 1 59 ? 14.93 3.629 -24.906 1 36.47 59 LEU B O 1
ATOM 3144 N N . PHE B 1 60 ? 15.18 4.891 -23.219 1 37.94 60 PHE B N 1
ATOM 3145 C CA . PHE B 1 60 ? 13.938 4.336 -22.703 1 37.94 60 PHE B CA 1
ATOM 3146 C C . PHE B 1 60 ? 12.742 4.887 -23.453 1 37.94 60 PHE B C 1
ATOM 3148 O O . PHE B 1 60 ? 11.922 5.621 -22.891 1 37.94 60 PHE B O 1
ATOM 3155 N N . ASP B 1 61 ? 12.906 5.328 -24.516 1 38.53 61 ASP B N 1
ATOM 3156 C CA . ASP B 1 61 ? 11.695 5.348 -25.328 1 38.53 61 ASP B CA 1
ATOM 3157 C C . ASP B 1 61 ? 10.93 4.027 -25.219 1 38.53 61 ASP B C 1
ATOM 3159 O O . ASP B 1 61 ? 11.531 2.955 -25.328 1 38.53 61 ASP B O 1
ATOM 3163 N N . LYS B 1 62 ? 9.695 4.156 -24.688 1 41.69 62 LYS B N 1
ATOM 3164 C CA . LYS B 1 62 ? 8.789 3.012 -24.75 1 41.69 62 LYS B CA 1
ATOM 3165 C C . LYS B 1 62 ? 9.203 2.041 -25.859 1 41.69 62 LYS B C 1
ATOM 3167 O O . LYS B 1 62 ? 9.156 0.824 -25.672 1 41.69 62 LYS B O 1
ATOM 3172 N N . LYS B 1 63 ? 9.625 2.654 -26.891 1 42.38 63 LYS B N 1
ATOM 3173 C CA . LYS B 1 63 ? 10.047 1.91 -28.062 1 42.38 63 LYS B CA 1
ATOM 3174 C C . LYS B 1 63 ? 11.375 1.196 -27.828 1 42.38 63 LYS B C 1
ATOM 3176 O O . LYS B 1 63 ? 11.57 0.066 -28.281 1 42.38 63 LYS B O 1
ATOM 3181 N N . ALA B 1 64 ? 12.188 1.698 -27.016 1 42.34 64 ALA B N 1
ATOM 3182 C CA . ALA B 1 64 ? 13.5 1.095 -26.828 1 42.34 64 ALA B CA 1
ATOM 3183 C C . ALA B 1 64 ? 13.43 -0.114 -25.906 1 42.34 64 ALA B C 1
ATOM 3185 O O . ALA B 1 64 ? 14.094 -1.127 -26.141 1 42.34 64 ALA B O 1
ATOM 3186 N N . VAL B 1 65 ? 12.633 -0.039 -24.844 1 44.78 65 VAL B N 1
ATOM 3187 C CA . VAL B 1 65 ? 12.422 -1.22 -24.016 1 44.78 65 VAL B CA 1
ATOM 3188 C C . VAL B 1 65 ? 11.773 -2.324 -24.844 1 44.78 65 VAL B C 1
ATOM 3190 O O . VAL B 1 65 ? 12.172 -3.486 -24.766 1 44.78 65 VAL B O 1
ATOM 3193 N N . PHE B 1 66 ? 10.844 -1.967 -25.688 1 44.81 66 PHE B N 1
ATOM 3194 C CA . PHE B 1 66 ? 10.203 -2.936 -26.562 1 44.81 66 PHE B CA 1
ATOM 3195 C C . PHE B 1 66 ? 11.188 -3.455 -27.609 1 44.81 66 PHE B C 1
ATOM 3197 O O . PHE B 1 66 ? 11.203 -4.648 -27.922 1 44.81 66 PHE B O 1
ATOM 3204 N N . GLU B 1 67 ? 11.875 -2.568 -28.188 1 45.56 67 GLU B N 1
ATOM 3205 C CA . GLU B 1 67 ? 12.828 -2.994 -29.203 1 45.56 67 GLU B CA 1
ATOM 3206 C C . GLU B 1 67 ? 13.93 -3.857 -28.594 1 45.56 67 GLU B C 1
ATOM 3208 O O . GLU B 1 67 ? 14.383 -4.824 -29.203 1 45.56 67 GLU B O 1
ATOM 3213 N N . GLU B 1 68 ? 14.352 -3.51 -27.422 1 44.41 68 GLU B N 1
ATOM 3214 C CA . GLU B 1 68 ? 15.312 -4.375 -26.75 1 44.41 68 GLU B CA 1
ATOM 3215 C C . GLU B 1 68 ? 14.688 -5.715 -26.375 1 44.41 68 GLU B C 1
ATOM 3217 O O . GLU B 1 68 ? 15.336 -6.758 -26.469 1 44.41 68 GLU B O 1
ATOM 3222 N N . MET B 1 69 ? 13.477 -5.648 -26.031 1 42.59 69 MET B N 1
ATOM 3223 C CA . MET B 1 69 ? 12.781 -6.891 -25.719 1 42.59 69 MET B CA 1
ATOM 3224 C C . MET B 1 69 ? 12.531 -7.715 -26.969 1 42.59 69 MET B C 1
ATOM 3226 O O . MET B 1 69 ? 12.617 -8.945 -26.938 1 42.59 69 MET B O 1
ATOM 3230 N N . GLU B 1 70 ? 12.094 -7.137 -28.031 1 43.78 70 GLU B N 1
ATOM 3231 C CA . GLU B 1 70 ? 11.906 -7.879 -29.266 1 43.78 70 GLU B CA 1
ATOM 3232 C C . GLU B 1 70 ? 13.234 -8.359 -29.844 1 43.78 70 GLU B C 1
ATOM 3234 O O . GLU B 1 70 ? 13.312 -9.43 -30.438 1 43.78 70 GLU B O 1
ATOM 3239 N N . SER B 1 71 ? 14.211 -7.48 -29.969 1 38.25 71 SER B N 1
ATOM 3240 C CA . SER B 1 71 ? 15.484 -7.879 -30.562 1 38.25 71 SER B CA 1
ATOM 3241 C C . SER B 1 71 ? 16.25 -8.82 -29.641 1 38.25 71 SER B C 1
ATOM 3243 O O . SER B 1 71 ? 17.172 -9.516 -30.078 1 38.25 71 SER B O 1
ATOM 3245 N N . SER B 1 72 ? 16.25 -8.555 -28.328 1 34.88 72 SER B N 1
ATOM 3246 C CA . SER B 1 72 ? 17.125 -9.367 -27.484 1 34.88 72 SER B CA 1
ATOM 3247 C C . SER B 1 72 ? 16.625 -10.797 -27.375 1 34.88 72 SER B C 1
ATOM 3249 O O . SER B 1 72 ? 15.648 -11.07 -26.672 1 34.88 72 SER B O 1
ATOM 3251 N N . GLY B 1 73 ? 16.328 -11.516 -28.312 1 31.61 73 GLY B N 1
ATOM 3252 C CA . GLY B 1 73 ? 16.516 -12.945 -28.125 1 31.61 73 GLY B CA 1
ATOM 3253 C C . GLY B 1 73 ? 17.625 -13.289 -27.141 1 31.61 73 GLY B C 1
ATOM 3254 O O . GLY B 1 73 ? 17.859 -14.461 -26.859 1 31.61 73 GLY B O 1
ATOM 3255 N N . VAL B 1 74 ? 18.875 -12.656 -27.328 1 29.45 74 VAL B N 1
ATOM 3256 C CA . VAL B 1 74 ? 20.109 -12.906 -26.594 1 29.45 74 VAL B CA 1
ATOM 3257 C C . VAL B 1 74 ? 19.953 -12.484 -25.141 1 29.45 74 VAL B C 1
ATOM 3259 O O . VAL B 1 74 ? 19.703 -11.312 -24.859 1 29.45 74 VAL B O 1
ATOM 3262 N N . VAL B 1 75 ? 19.469 -13.297 -24.297 1 30.78 75 VAL B N 1
ATOM 3263 C CA . VAL B 1 75 ? 19.625 -13.25 -22.844 1 30.78 75 VAL B CA 1
ATOM 3264 C C . VAL B 1 75 ? 21.062 -12.852 -22.484 1 30.78 75 VAL B C 1
ATOM 3266 O O . VAL B 1 75 ? 21.969 -13.68 -22.516 1 30.78 75 VAL B O 1
ATOM 3269 N N . THR B 1 76 ? 21.812 -12.023 -23.234 1 28.7 76 THR B N 1
ATOM 3270 C CA . THR B 1 76 ? 23.172 -11.711 -22.781 1 28.7 76 THR B CA 1
ATOM 3271 C C . THR B 1 76 ? 23.172 -11.391 -21.297 1 28.7 76 THR B C 1
ATOM 3273 O O . THR B 1 76 ? 22.297 -10.672 -20.797 1 28.7 76 THR B O 1
ATOM 3276 N N . GLY B 1 77 ? 23.656 -12.352 -20.484 1 28.09 77 GLY B N 1
ATOM 3277 C CA . GLY B 1 77 ? 24.172 -12.281 -19.125 1 28.09 77 GLY B CA 1
ATOM 3278 C C . GLY B 1 77 ? 24.906 -10.984 -18.844 1 28.09 77 GLY B C 1
ATOM 3279 O O . GLY B 1 77 ? 25.922 -10.688 -19.484 1 28.09 77 GLY B O 1
ATOM 3280 N N . VAL B 1 78 ? 24.297 -10.008 -18.719 1 27.83 78 VAL B N 1
ATOM 3281 C CA . VAL B 1 78 ? 24.969 -8.805 -18.234 1 27.83 78 VAL B CA 1
ATOM 3282 C C . VAL B 1 78 ? 26 -9.18 -17.156 1 27.83 78 VAL B C 1
ATOM 3284 O O . VAL B 1 78 ? 25.781 -8.922 -15.977 1 27.83 78 VAL B O 1
ATOM 3287 N N . ARG B 1 79 ? 26.344 -10.484 -16.984 1 27.3 79 ARG B N 1
ATOM 3288 C CA . ARG B 1 79 ? 27.5 -10.719 -16.141 1 27.3 79 ARG B CA 1
ATOM 3289 C C . ARG B 1 79 ? 28.766 -10.141 -16.781 1 27.3 79 ARG B C 1
ATOM 3291 O O . ARG B 1 79 ? 29.875 -10.367 -16.281 1 27.3 79 ARG B O 1
ATOM 3298 N N . LYS B 1 80 ? 28.844 -9.93 -18.016 1 27.22 80 LYS B N 1
ATOM 3299 C CA . LYS B 1 80 ? 30.203 -9.945 -18.562 1 27.22 80 LYS B CA 1
ATOM 3300 C C . LYS B 1 80 ? 31.062 -8.852 -17.938 1 27.22 80 LYS B C 1
ATOM 3302 O O . LYS B 1 80 ? 32.281 -8.852 -18.109 1 27.22 80 LYS B O 1
ATOM 3307 N N . GLY B 1 81 ? 30.594 -7.734 -17.719 1 25.88 81 GLY B N 1
ATOM 3308 C CA . GLY B 1 81 ? 31.672 -6.766 -17.781 1 25.88 81 GLY B CA 1
ATOM 3309 C C . GLY B 1 81 ? 32.625 -6.875 -16.609 1 25.88 81 GLY B C 1
ATOM 3310 O O . GLY B 1 81 ? 33.406 -5.961 -16.344 1 25.88 81 GLY B O 1
ATOM 3311 N N . PHE B 1 82 ? 32.406 -7.844 -15.594 1 24.78 82 PHE B N 1
ATOM 3312 C CA . PHE B 1 82 ? 33.469 -7.793 -14.617 1 24.78 82 PHE B CA 1
ATOM 3313 C C . PHE B 1 82 ? 34.719 -8.516 -15.148 1 24.78 82 PHE B C 1
ATOM 3315 O O . PHE B 1 82 ? 34.719 -9.734 -15.289 1 24.78 82 PHE B O 1
ATOM 3322 N N . ARG B 1 83 ? 35.406 -8 -16.062 1 25.17 83 ARG B N 1
ATOM 3323 C CA . ARG B 1 83 ? 36.688 -8.586 -16.375 1 25.17 83 ARG B CA 1
ATOM 3324 C C . ARG B 1 83 ? 37.469 -8.938 -15.117 1 25.17 83 ARG B C 1
ATOM 3326 O O . ARG B 1 83 ? 37.625 -8.102 -14.227 1 25.17 83 ARG B O 1
ATOM 3333 N N . GLU B 1 84 ? 37.531 -10.156 -14.758 1 25.23 84 GLU B N 1
ATOM 3334 C CA . GLU B 1 84 ? 38.531 -10.625 -13.82 1 25.23 84 GLU B CA 1
ATOM 3335 C C . GLU B 1 84 ? 39.938 -10.133 -14.211 1 25.23 84 GLU B C 1
ATOM 3337 O O . GLU B 1 84 ? 40.438 -10.477 -15.281 1 25.23 84 GLU B O 1
ATOM 3342 N N . SER B 1 85 ? 40.281 -8.852 -14.039 1 25.19 85 SER B N 1
ATOM 3343 C CA . SER B 1 85 ? 41.688 -8.539 -14.156 1 25.19 85 SER B CA 1
ATOM 3344 C C . SER B 1 85 ? 42.562 -9.586 -13.461 1 25.19 85 SER B C 1
ATOM 3346 O O . SER B 1 85 ? 42.188 -10.109 -12.406 1 25.19 85 SER B O 1
ATOM 3348 N N . ASN B 1 86 ? 43.312 -10.328 -14.172 1 28.66 86 ASN B N 1
ATOM 3349 C CA . ASN B 1 86 ? 44.406 -11.219 -13.789 1 28.66 86 ASN B CA 1
ATOM 3350 C C . ASN B 1 86 ? 45.281 -10.586 -12.727 1 28.66 86 ASN B C 1
ATOM 3352 O O . ASN B 1 86 ? 46.281 -9.945 -13.047 1 28.66 86 ASN B O 1
ATOM 3356 N N . ILE B 1 87 ? 44.781 -9.828 -11.742 1 27.22 87 ILE B N 1
ATOM 3357 C CA . ILE B 1 87 ? 45.75 -9.414 -10.719 1 27.22 87 ILE B CA 1
ATOM 3358 C C . ILE B 1 87 ? 46.375 -10.648 -10.062 1 27.22 87 ILE B C 1
ATOM 3360 O O . ILE B 1 87 ? 45.656 -11.617 -9.758 1 27.22 87 ILE B O 1
ATOM 3364 N N . LYS B 1 88 ? 47.625 -10.789 -10.148 1 30.33 88 LYS B N 1
ATOM 3365 C CA . LYS B 1 88 ? 48.5 -11.742 -9.492 1 30.33 88 LYS B CA 1
ATOM 3366 C C . LYS B 1 88 ? 48.062 -12.031 -8.062 1 30.33 88 LYS B C 1
ATOM 3368 O O . LYS B 1 88 ? 47.625 -11.125 -7.352 1 30.33 88 LYS B O 1
ATOM 3373 N N . PRO B 1 89 ? 47.812 -13.336 -7.695 1 32.53 89 PRO B N 1
ATOM 3374 C CA . PRO B 1 89 ? 47.406 -13.859 -6.391 1 32.53 89 PRO B CA 1
ATOM 3375 C C . PRO B 1 89 ? 48.188 -13.234 -5.234 1 32.53 89 PRO B C 1
ATOM 3377 O O . PRO B 1 89 ? 48.25 -13.812 -4.145 1 32.53 89 PRO B O 1
ATOM 3380 N N . ASP B 1 90 ? 48.812 -12.07 -5.348 1 31.42 90 ASP B N 1
ATOM 3381 C CA . ASP B 1 90 ? 49.594 -11.766 -4.145 1 31.42 90 ASP B CA 1
ATOM 3382 C C . ASP B 1 90 ? 48.719 -11.945 -2.889 1 31.42 90 ASP B C 1
ATOM 3384 O O . ASP B 1 90 ? 47.5 -11.805 -2.938 1 31.42 90 ASP B O 1
ATOM 3388 N N . GLU B 1 91 ? 49.219 -12.617 -1.747 1 33.53 91 GLU B N 1
ATOM 3389 C CA . GLU B 1 91 ? 48.812 -13.102 -0.435 1 33.53 91 GLU B CA 1
ATOM 3390 C C . GLU B 1 91 ? 47.844 -12.125 0.228 1 33.53 91 GLU B C 1
ATOM 3392 O O . GLU B 1 91 ? 46.938 -12.531 0.943 1 33.53 91 GLU B O 1
ATOM 3397 N N . SER B 1 92 ? 48.312 -10.875 0.442 1 31.5 92 SER B N 1
ATOM 3398 C CA . SER B 1 92 ? 47.656 -9.977 1.384 1 31.5 92 SER B CA 1
ATOM 3399 C C . SER B 1 92 ? 46.312 -9.477 0.837 1 31.5 92 SER B C 1
ATOM 3401 O O . SER B 1 92 ? 46.156 -8.289 0.557 1 31.5 92 SER B O 1
ATOM 3403 N N . VAL B 1 93 ? 45.656 -10.141 -0.093 1 32.97 93 VAL B N 1
ATOM 3404 C CA . VAL B 1 93 ? 44.344 -9.586 -0.445 1 32.97 93 VAL B CA 1
ATOM 3405 C C . VAL B 1 93 ? 43.5 -9.414 0.815 1 32.97 93 VAL B C 1
ATOM 3407 O O . VAL B 1 93 ? 43.094 -10.398 1.432 1 32.97 93 VAL B O 1
ATOM 3410 N N . LEU B 1 94 ? 43.875 -8.484 1.686 1 31.47 94 LEU B N 1
ATOM 3411 C CA . LEU B 1 94 ? 42.938 -8.062 2.719 1 31.47 94 LEU B CA 1
ATOM 3412 C C . LEU B 1 94 ? 41.5 -8.047 2.178 1 31.47 94 LEU B C 1
ATOM 3414 O O . LEU B 1 94 ? 41.25 -7.414 1.154 1 31.47 94 LEU B O 1
ATOM 3418 N N . GLN B 1 95 ? 40.781 -9.07 2.279 1 32.28 95 GLN B N 1
ATOM 3419 C CA . GLN B 1 95 ? 39.344 -9.031 2.156 1 32.28 95 GLN B CA 1
ATOM 3420 C C . GLN B 1 95 ? 38.812 -7.645 2.488 1 32.28 95 GLN B C 1
ATOM 3422 O O . GLN B 1 95 ? 38.75 -7.258 3.656 1 32.28 95 GLN B O 1
ATOM 3427 N N . GLN B 1 96 ? 39.281 -6.605 1.872 1 31.44 96 GLN B N 1
ATOM 3428 C CA . GLN B 1 96 ? 38.594 -5.348 2.082 1 31.44 96 GLN B CA 1
ATOM 3429 C C . GLN B 1 96 ? 37.094 -5.582 2.299 1 31.44 96 GLN B C 1
ATOM 3431 O O . GLN B 1 96 ? 36.406 -6.043 1.396 1 31.44 96 GLN B O 1
ATOM 3436 N N . GLN B 1 97 ? 36.656 -6.117 3.346 1 35 97 GLN B N 1
ATOM 3437 C CA . GLN B 1 97 ? 35.281 -5.977 3.754 1 35 97 GLN B CA 1
ATOM 3438 C C . GLN B 1 97 ? 34.656 -4.672 3.238 1 35 97 GLN B C 1
ATOM 3440 O O . GLN B 1 97 ? 35.125 -3.586 3.592 1 35 97 GLN B O 1
ATOM 3445 N N . VAL B 1 98 ? 34.469 -4.445 2.018 1 37.28 98 VAL B N 1
ATOM 3446 C CA . VAL B 1 98 ? 33.719 -3.266 1.597 1 37.28 98 VAL B CA 1
ATOM 3447 C C . VAL B 1 98 ? 32.812 -2.799 2.729 1 37.28 98 VAL B C 1
ATOM 3449 O O . VAL B 1 98 ? 31.891 -3.516 3.123 1 37.28 98 VAL B O 1
ATOM 3452 N N . ALA B 1 99 ? 33.25 -2.268 3.707 1 39.94 99 ALA B N 1
ATOM 3453 C CA . ALA B 1 99 ? 32.406 -1.642 4.727 1 39.94 99 ALA B CA 1
ATOM 3454 C C . ALA B 1 99 ? 31.141 -1.08 4.117 1 39.94 99 ALA B C 1
ATOM 3456 O O . ALA B 1 99 ? 31.188 -0.161 3.295 1 39.94 99 ALA B O 1
ATOM 3457 N N . THR B 1 100 ? 30.156 -1.906 3.621 1 53.81 100 THR B N 1
ATOM 3458 C CA . THR B 1 100 ? 28.859 -1.47 3.1 1 53.81 100 THR B CA 1
ATOM 3459 C C . THR B 1 100 ? 28.375 -0.211 3.818 1 53.81 100 THR B C 1
ATOM 3461 O O . THR B 1 100 ? 28.359 -0.166 5.051 1 53.81 100 THR B O 1
ATOM 3464 N N . SER B 1 101 ? 28.531 0.986 3.221 1 66.31 101 SER B N 1
ATOM 3465 C CA . SER B 1 101 ? 28.109 2.275 3.766 1 66.31 101 SER B CA 1
ATOM 3466 C C . SER B 1 101 ? 26.719 2.197 4.375 1 66.31 101 SER B C 1
ATOM 3468 O O . SER B 1 101 ? 25.828 1.548 3.824 1 66.31 101 SER B O 1
ATOM 3470 N N . ARG B 1 102 ? 26.562 2.404 5.613 1 86.12 102 ARG B N 1
ATOM 3471 C CA . ARG B 1 102 ? 25.312 2.486 6.363 1 86.12 102 ARG B CA 1
ATOM 3472 C C . ARG B 1 102 ? 24.734 3.9 6.328 1 86.12 102 ARG B C 1
ATOM 3474 O O . ARG B 1 102 ? 24.25 4.406 7.344 1 86.12 102 ARG B O 1
ATOM 3481 N N . LYS B 1 103 ? 25.062 4.566 5.051 1 93.56 103 LYS B N 1
ATOM 3482 C CA . LYS B 1 103 ? 24.594 5.945 4.941 1 93.56 103 LYS B CA 1
ATOM 3483 C C . LYS B 1 103 ? 24.016 6.219 3.553 1 93.56 103 LYS B C 1
ATOM 3485 O O . LYS B 1 103 ? 24.594 5.797 2.545 1 93.56 103 LYS B O 1
ATOM 3490 N N . ILE B 1 104 ? 22.938 6.855 3.52 1 97.62 104 ILE B N 1
ATOM 3491 C CA . ILE B 1 104 ? 22.453 7.449 2.277 1 97.62 104 ILE B CA 1
ATOM 3492 C C . ILE B 1 104 ? 23.203 8.742 1.988 1 97.62 104 ILE B C 1
ATOM 3494 O O . ILE B 1 104 ? 23.344 9.602 2.865 1 97.62 104 ILE B O 1
ATOM 3498 N N . ILE B 1 105 ? 23.703 8.883 0.766 1 97.94 105 ILE B N 1
ATOM 3499 C CA . ILE B 1 105 ? 24.531 10.039 0.408 1 97.94 105 ILE B CA 1
ATOM 3500 C C . ILE B 1 105 ? 23.781 10.898 -0.611 1 97.94 105 ILE B C 1
ATOM 3502 O O . ILE B 1 105 ? 23.312 10.391 -1.63 1 97.94 105 ILE B O 1
ATOM 3506 N N . VAL B 1 106 ? 23.719 12.125 -0.317 1 98.06 106 VAL B N 1
ATOM 3507 C CA . VAL B 1 106 ? 23.062 13.086 -1.205 1 98.06 106 VAL B CA 1
ATOM 3508 C C . VAL B 1 106 ? 24.047 14.195 -1.57 1 98.06 106 VAL B C 1
ATOM 3510 O O . VAL B 1 106 ? 25.062 14.383 -0.892 1 98.06 106 VAL B O 1
ATOM 3513 N N . PRO B 1 107 ? 23.75 14.867 -2.703 1 97.75 107 PRO B N 1
ATOM 3514 C CA . PRO B 1 107 ? 24.625 16 -3.023 1 97.75 107 PRO B CA 1
ATOM 3515 C C . PRO B 1 107 ? 24.719 17.016 -1.884 1 97.75 107 PRO B C 1
ATOM 3517 O O . PRO B 1 107 ? 23.703 17.375 -1.283 1 97.75 107 PRO B O 1
ATOM 3520 N N . GLU B 1 108 ? 25.922 17.5 -1.623 1 96.56 108 GLU B N 1
ATOM 3521 C CA . GLU B 1 108 ? 26.203 18.312 -0.448 1 96.56 108 GLU B CA 1
ATOM 3522 C C . GLU B 1 108 ? 25.375 19.594 -0.452 1 96.56 108 GLU B C 1
ATOM 3524 O O . GLU B 1 108 ? 24.938 20.062 0.6 1 96.56 108 GLU B O 1
ATOM 3529 N N . ASP B 1 109 ? 25.219 20.156 -1.573 1 96.62 109 ASP B N 1
ATOM 3530 C CA . ASP B 1 109 ? 24.5 21.422 -1.671 1 96.62 109 ASP B CA 1
ATOM 3531 C C . ASP B 1 109 ? 23 21.219 -1.483 1 96.62 109 ASP B C 1
ATOM 3533 O O . ASP B 1 109 ? 22.25 22.188 -1.376 1 96.62 109 ASP B O 1
ATOM 3537 N N . GLN B 1 110 ? 22.594 19.953 -1.409 1 96.62 110 GLN B N 1
ATOM 3538 C CA . GLN B 1 110 ? 21.172 19.609 -1.287 1 96.62 110 GLN B CA 1
ATOM 3539 C C . GLN B 1 110 ? 20.891 18.906 0.035 1 96.62 110 GLN B C 1
ATOM 3541 O O . GLN B 1 110 ? 19.781 18.438 0.264 1 96.62 110 GLN B O 1
ATOM 3546 N N . LYS B 1 111 ? 21.844 18.844 0.838 1 95.88 111 LYS B N 1
ATOM 3547 C CA . LYS B 1 111 ? 21.781 18.031 2.051 1 95.88 111 LYS B CA 1
ATOM 3548 C C . LYS B 1 111 ? 21.312 18.859 3.242 1 95.88 111 LYS B C 1
ATOM 3550 O O . LYS B 1 111 ? 21.734 20 3.416 1 95.88 111 LYS B O 1
ATOM 3555 N N . GLY B 1 112 ? 20.359 18.25 3.992 1 94.5 112 GLY B N 1
ATOM 3556 C CA . GLY B 1 112 ? 19.953 18.812 5.273 1 94.5 112 GLY B CA 1
ATOM 3557 C C . GLY B 1 112 ? 20.438 18 6.457 1 94.5 112 GLY B C 1
ATOM 3558 O O . GLY B 1 112 ? 21.5 17.375 6.395 1 94.5 112 GLY B O 1
ATOM 3559 N N . ARG B 1 113 ? 19.75 18.125 7.531 1 93.25 113 ARG B N 1
ATOM 3560 C CA . ARG B 1 113 ? 20.078 17.406 8.758 1 93.25 113 ARG B CA 1
ATOM 3561 C C . ARG B 1 113 ? 20.094 15.906 8.523 1 93.25 113 ARG B C 1
ATOM 3563 O O . ARG B 1 113 ? 19.281 15.391 7.742 1 93.25 113 ARG B O 1
ATOM 3570 N N . GLU B 1 114 ? 20.953 15.203 9.266 1 95.06 114 GLU B N 1
ATOM 3571 C CA . GLU B 1 114 ? 21.016 13.75 9.18 1 95.06 114 GLU B CA 1
ATOM 3572 C C . GLU B 1 114 ? 20.281 13.094 10.344 1 95.06 114 GLU B C 1
ATOM 3574 O O . GLU B 1 114 ? 20.344 13.578 11.477 1 95.06 114 GLU B O 1
ATOM 3579 N N . TYR B 1 115 ? 19.625 12.062 9.992 1 96.19 115 TYR B N 1
ATOM 3580 C CA . TYR B 1 115 ? 18.922 11.25 10.984 1 96.19 115 TYR B CA 1
ATOM 3581 C C . TYR B 1 115 ? 19.484 9.836 11.031 1 96.19 115 TYR B C 1
ATOM 3583 O O . TYR B 1 115 ? 20.172 9.406 10.102 1 96.19 115 TYR B O 1
ATOM 3591 N N . SER B 1 116 ? 19.203 9.172 12.125 1 95.25 116 SER B N 1
ATOM 3592 C CA . SER B 1 116 ? 19.609 7.781 12.266 1 95.25 116 SER B CA 1
ATOM 3593 C C . SER B 1 116 ? 18.391 6.867 12.43 1 95.25 116 SER B C 1
ATOM 3595 O O . SER B 1 116 ? 17.359 7.293 12.922 1 95.25 116 SER B O 1
ATOM 3597 N N . THR B 1 117 ? 18.547 5.656 11.93 1 94.5 117 THR B N 1
ATOM 3598 C CA . THR B 1 117 ? 17.5 4.66 12.078 1 94.5 117 THR B CA 1
ATOM 3599 C C . THR B 1 117 ? 17.891 3.619 13.125 1 94.5 117 THR B C 1
ATOM 3601 O O . THR B 1 117 ? 19.031 3.588 13.586 1 94.5 117 THR B O 1
ATOM 3604 N N . GLU B 1 118 ? 16.938 2.83 13.508 1 88.75 118 GLU B N 1
ATOM 3605 C CA . GLU B 1 118 ? 17.156 1.79 14.508 1 88.75 118 GLU B CA 1
ATOM 3606 C C . GLU B 1 118 ? 18.188 0.778 14.031 1 88.75 118 GLU B C 1
ATOM 3608 O O . GLU B 1 118 ? 18.922 0.205 14.844 1 88.75 118 GLU B O 1
ATOM 3613 N N . ILE B 1 119 ? 18.266 0.586 12.711 1 86.12 119 ILE B N 1
ATOM 3614 C CA . ILE B 1 119 ? 19.188 -0.428 12.211 1 86.12 119 ILE B CA 1
ATOM 3615 C C . ILE B 1 119 ? 20.531 0.219 11.859 1 86.12 119 ILE B C 1
ATOM 3617 O O . ILE B 1 119 ? 21.375 -0.41 11.227 1 86.12 119 ILE B O 1
ATOM 3621 N N . GLY B 1 120 ? 20.703 1.5 12.117 1 89.31 120 GLY B N 1
ATOM 3622 C CA . GLY B 1 120 ? 22 2.148 12.039 1 89.31 120 GLY B CA 1
ATOM 3623 C C . GLY B 1 120 ? 22.266 2.807 10.703 1 89.31 120 GLY B C 1
ATOM 3624 O O . GLY B 1 120 ? 23.406 3.096 10.359 1 89.31 120 GLY B O 1
ATOM 3625 N N . ILE B 1 121 ? 21.266 2.994 9.961 1 93.62 121 ILE B N 1
ATOM 3626 C CA . ILE B 1 121 ? 21.438 3.678 8.68 1 93.62 121 ILE B CA 1
ATOM 3627 C C . ILE B 1 121 ? 21.234 5.18 8.867 1 93.62 121 ILE B C 1
ATOM 3629 O O . ILE B 1 121 ? 20.312 5.605 9.562 1 93.62 121 ILE B O 1
ATOM 3633 N N . THR B 1 122 ? 22.141 5.969 8.305 1 97.12 122 THR B N 1
ATOM 3634 C CA . THR B 1 122 ? 22.016 7.426 8.344 1 97.12 122 THR B CA 1
ATOM 3635 C C . THR B 1 122 ? 21.188 7.93 7.172 1 97.12 122 THR B C 1
ATOM 3637 O O . THR B 1 122 ? 21.469 7.602 6.016 1 97.12 122 THR B O 1
ATOM 3640 N N . VAL B 1 123 ? 20.203 8.68 7.488 1 97.62 123 VAL B N 1
ATOM 3641 C CA . VAL B 1 123 ? 19.266 9.211 6.496 1 97.62 123 VAL B CA 1
ATOM 3642 C C . VAL B 1 123 ? 19.344 10.734 6.469 1 97.62 123 VAL B C 1
ATOM 3644 O O . VAL B 1 123 ? 18.953 11.398 7.43 1 97.62 123 VAL B O 1
ATOM 3647 N N . PRO B 1 124 ? 19.766 11.32 5.371 1 97.5 124 PRO B N 1
ATOM 3648 C CA . PRO B 1 124 ? 19.797 12.781 5.273 1 97.5 124 PRO B CA 1
ATOM 3649 C C . PRO B 1 124 ? 18.469 13.375 4.82 1 97.5 124 PRO B C 1
ATOM 3651 O O . PRO B 1 124 ? 17.766 12.766 4.008 1 97.5 124 PRO B O 1
ATOM 3654 N N . ALA B 1 125 ? 18.141 14.508 5.395 1 97 125 ALA B N 1
ATOM 3655 C CA . ALA B 1 125 ? 17.109 15.32 4.773 1 97 125 ALA B CA 1
ATOM 3656 C C . ALA B 1 125 ? 17.609 15.938 3.465 1 97 125 ALA B C 1
ATOM 3658 O O . ALA B 1 125 ? 18.812 16.062 3.252 1 97 125 ALA B O 1
ATOM 3659 N N . ILE B 1 126 ? 16.672 16.25 2.592 1 97.38 126 ILE B N 1
ATOM 3660 C CA . ILE B 1 126 ? 17.062 16.797 1.296 1 97.38 126 ILE B CA 1
ATOM 3661 C C . ILE B 1 126 ? 16.312 18.094 1.032 1 97.38 126 ILE B C 1
ATOM 3663 O O . ILE B 1 126 ? 15.289 18.375 1.665 1 97.38 126 ILE B O 1
ATOM 3667 N N . SER B 1 127 ? 16.797 18.891 0.121 1 95.69 127 SER B N 1
ATOM 3668 C CA . SER B 1 127 ? 16.156 20.141 -0.265 1 95.69 127 SER B CA 1
ATOM 3669 C C . SER B 1 127 ? 14.852 19.906 -1.001 1 95.69 127 SER B C 1
ATOM 3671 O O . SER B 1 127 ? 14.656 18.828 -1.593 1 95.69 127 SER B O 1
ATOM 3673 N N . PRO B 1 128 ? 13.945 20.891 -0.965 1 93.38 128 PRO B N 1
ATOM 3674 C CA . PRO B 1 128 ? 12.711 20.766 -1.746 1 93.38 128 PRO B CA 1
ATOM 3675 C C . PRO B 1 128 ? 12.969 20.562 -3.236 1 93.38 128 PRO B C 1
ATOM 3677 O O . PRO B 1 128 ? 12.219 19.859 -3.908 1 93.38 128 PRO B O 1
ATOM 3680 N N . GLU B 1 129 ? 14.008 21.172 -3.736 1 94.25 129 GLU B N 1
ATOM 3681 C CA . GLU B 1 129 ? 14.352 21.047 -5.152 1 94.25 129 GLU B CA 1
ATOM 3682 C C . GLU B 1 129 ? 14.727 19.609 -5.508 1 94.25 129 GLU B C 1
ATOM 3684 O O . GLU B 1 129 ? 14.273 19.078 -6.52 1 94.25 129 GLU B O 1
ATOM 3689 N N . LEU B 1 130 ? 15.578 19.031 -4.684 1 97.31 130 LEU B N 1
ATOM 3690 C CA . LEU B 1 130 ? 15.984 17.656 -4.93 1 97.31 130 LEU B CA 1
ATOM 3691 C C . LEU B 1 130 ? 14.805 16.703 -4.781 1 97.31 130 LEU B C 1
ATOM 3693 O O . LEU B 1 130 ? 14.68 15.742 -5.547 1 97.31 130 LEU B O 1
ATOM 3697 N N . ARG B 1 131 ? 13.969 16.953 -3.854 1 95.88 131 ARG B N 1
ATOM 3698 C CA . ARG B 1 131 ? 12.766 16.156 -3.656 1 95.88 131 ARG B CA 1
ATOM 3699 C C . ARG B 1 131 ? 11.867 16.203 -4.891 1 95.88 131 ARG B C 1
ATOM 3701 O O . ARG B 1 131 ? 11.344 15.164 -5.316 1 95.88 131 ARG B O 1
ATOM 3708 N N . MET B 1 132 ? 11.688 17.359 -5.379 1 94.25 132 MET B N 1
ATOM 3709 C CA . MET B 1 132 ? 10.875 17.516 -6.582 1 94.25 132 MET B CA 1
ATOM 3710 C C . MET B 1 132 ? 11.477 16.734 -7.75 1 94.25 132 MET B C 1
ATOM 3712 O O . MET B 1 132 ? 10.758 16.047 -8.477 1 94.25 132 MET B O 1
ATOM 3716 N N . ARG B 1 133 ? 12.734 16.797 -7.91 1 97.31 133 ARG B N 1
ATOM 3717 C CA . ARG B 1 133 ? 13.414 16.078 -8.977 1 97.31 133 ARG B CA 1
ATOM 3718 C C . ARG B 1 133 ? 13.266 14.57 -8.789 1 97.31 133 ARG B C 1
ATOM 3720 O O . ARG B 1 133 ? 13.055 13.836 -9.758 1 97.31 133 ARG B O 1
ATOM 3727 N N . LEU B 1 134 ? 13.414 14.148 -7.555 1 97.75 134 LEU B N 1
ATOM 3728 C CA . LEU B 1 134 ? 13.281 12.734 -7.234 1 97.75 134 LEU B CA 1
ATOM 3729 C C . LEU B 1 134 ? 11.906 12.211 -7.625 1 97.75 134 LEU B C 1
ATOM 3731 O O . LEU B 1 134 ? 11.789 11.18 -8.297 1 97.75 134 LEU B O 1
ATOM 3735 N N . ILE B 1 135 ? 10.852 12.938 -7.293 1 96.38 135 ILE B N 1
ATOM 3736 C CA . ILE B 1 135 ? 9.484 12.516 -7.551 1 96.38 135 ILE B CA 1
ATOM 3737 C C . ILE B 1 135 ? 9.195 12.578 -9.047 1 96.38 135 ILE B C 1
ATOM 3739 O O . ILE B 1 135 ? 8.594 11.656 -9.609 1 96.38 135 ILE B O 1
ATOM 3743 N N . GLN B 1 136 ? 9.656 13.602 -9.688 1 96.19 136 GLN B N 1
ATOM 3744 C CA . GLN B 1 136 ? 9.461 13.727 -11.125 1 96.19 136 GLN B CA 1
ATOM 3745 C C . GLN B 1 136 ? 10.148 12.594 -11.875 1 96.19 136 GLN B C 1
ATOM 3747 O O . GLN B 1 136 ? 9.57 12.008 -12.797 1 96.19 136 GLN B O 1
ATOM 3752 N N . THR B 1 137 ? 11.359 12.305 -11.5 1 97.19 137 THR B N 1
ATOM 3753 C CA . THR B 1 137 ? 12.109 11.227 -12.125 1 97.19 137 THR B CA 1
ATOM 3754 C C . THR B 1 137 ? 11.414 9.883 -11.898 1 97.19 137 THR B C 1
ATOM 3756 O O . THR B 1 137 ? 11.359 9.055 -12.812 1 97.19 137 THR B O 1
ATOM 3759 N N . SER B 1 138 ? 10.898 9.68 -10.688 1 96.25 138 SER B N 1
ATOM 3760 C CA . SER B 1 138 ? 10.172 8.445 -10.406 1 96.25 138 SER B CA 1
ATOM 3761 C C . SER B 1 138 ? 8.969 8.289 -11.328 1 96.25 138 SER B C 1
ATOM 3763 O O . SER B 1 138 ? 8.703 7.191 -11.828 1 96.25 138 SER B O 1
ATOM 3765 N N . GLU B 1 139 ? 8.266 9.344 -11.578 1 93.81 139 GLU B N 1
ATOM 3766 C CA . GLU B 1 139 ? 7.117 9.305 -12.477 1 93.81 139 GLU B CA 1
ATOM 3767 C C . GLU B 1 139 ? 7.539 9.016 -13.914 1 93.81 139 GLU B C 1
ATOM 3769 O O . GLU B 1 139 ? 6.902 8.219 -14.602 1 93.81 139 GLU B O 1
ATOM 3774 N N . GLN B 1 140 ? 8.578 9.648 -14.297 1 93.25 140 GLN B N 1
ATOM 3775 C CA . GLN B 1 140 ? 9.094 9.438 -15.641 1 93.25 140 GLN B CA 1
ATOM 3776 C C . GLN B 1 140 ? 9.516 7.98 -15.844 1 93.25 140 GLN B C 1
ATOM 3778 O O . GLN B 1 140 ? 9.422 7.453 -16.953 1 93.25 140 GLN B O 1
ATOM 3783 N N . MET B 1 141 ? 9.852 7.375 -14.781 1 92.81 141 MET B N 1
ATOM 3784 C CA . MET B 1 141 ? 10.352 6.008 -14.867 1 92.81 141 MET B CA 1
ATOM 3785 C C . MET B 1 141 ? 9.234 5.004 -14.594 1 92.81 141 MET B C 1
ATOM 3787 O O . MET B 1 141 ? 9.484 3.801 -14.5 1 92.81 141 MET B O 1
ATOM 3791 N N . GLY B 1 142 ? 8.062 5.5 -14.367 1 92.19 142 GLY B N 1
ATOM 3792 C CA . GLY B 1 142 ? 6.926 4.59 -14.398 1 92.19 142 GLY B CA 1
ATOM 3793 C C . GLY B 1 142 ? 6.152 4.551 -13.094 1 92.19 142 GLY B C 1
ATOM 3794 O O . GLY B 1 142 ? 5.082 3.939 -13.023 1 92.19 142 GLY B O 1
ATOM 3795 N N . LEU B 1 143 ? 6.676 5.113 -12.016 1 96.56 143 LEU B N 1
ATOM 3796 C CA . LEU B 1 143 ? 5.949 5.125 -10.75 1 96.56 143 LEU B CA 1
ATOM 3797 C C . LEU B 1 143 ? 4.863 6.191 -10.766 1 96.56 143 LEU B C 1
ATOM 3799 O O . LEU B 1 143 ? 5.141 7.371 -10.539 1 96.56 143 LEU B O 1
ATOM 3803 N N . THR B 1 144 ? 3.637 5.762 -10.914 1 96.06 144 THR B N 1
ATOM 3804 C CA . THR B 1 144 ? 2.543 6.707 -11.125 1 96.06 144 THR B CA 1
ATOM 3805 C C . THR B 1 144 ? 2.189 7.418 -9.82 1 96.06 144 THR B C 1
ATOM 3807 O O . THR B 1 144 ? 2.52 6.934 -8.734 1 96.06 144 THR B O 1
ATOM 3810 N N . ALA B 1 145 ? 1.526 8.57 -9.984 1 96.12 145 ALA B N 1
ATOM 3811 C CA . ALA B 1 145 ? 1.027 9.281 -8.812 1 96.12 145 ALA B CA 1
ATOM 3812 C C . ALA B 1 145 ? 0.044 8.43 -8.023 1 96.12 145 ALA B C 1
ATOM 3814 O O . ALA B 1 145 ? 0.043 8.445 -6.793 1 96.12 145 ALA B O 1
ATOM 3815 N N . GLU B 1 146 ? -0.761 7.629 -8.727 1 96.31 146 GLU B N 1
ATOM 3816 C CA . GLU B 1 146 ? -1.745 6.77 -8.078 1 96.31 146 GLU B CA 1
ATOM 3817 C C . GLU B 1 146 ? -1.068 5.73 -7.191 1 96.31 146 GLU B C 1
ATOM 3819 O O . GLU B 1 146 ? -1.518 5.473 -6.07 1 96.31 146 GLU B O 1
ATOM 3824 N N . GLN B 1 147 ? -0.006 5.141 -7.684 1 97.62 147 GLN B N 1
ATOM 3825 C CA . GLN B 1 147 ? 0.74 4.164 -6.891 1 97.62 147 GLN B CA 1
ATOM 3826 C C . GLN B 1 147 ? 1.367 4.82 -5.664 1 97.62 147 GLN B C 1
ATOM 3828 O O . GLN B 1 147 ? 1.323 4.262 -4.566 1 97.62 147 GLN B O 1
ATOM 3833 N N . ARG B 1 148 ? 1.901 6.016 -5.867 1 97.44 148 ARG B N 1
ATOM 3834 C CA . ARG B 1 148 ? 2.523 6.723 -4.754 1 97.44 148 ARG B CA 1
ATOM 3835 C C . ARG B 1 148 ? 1.485 7.117 -3.709 1 97.44 148 ARG B C 1
ATOM 3837 O O . ARG B 1 148 ? 1.735 7.016 -2.506 1 97.44 148 ARG B O 1
ATOM 3844 N N . ILE B 1 149 ? 0.325 7.57 -4.152 1 97.88 149 ILE B N 1
ATOM 3845 C CA . ILE B 1 149 ? -0.757 7.965 -3.258 1 97.88 149 ILE B CA 1
ATOM 3846 C C . ILE B 1 149 ? -1.223 6.762 -2.445 1 97.88 149 ILE B C 1
ATOM 3848 O O . ILE B 1 149 ? -1.416 6.859 -1.23 1 97.88 149 ILE B O 1
ATOM 3852 N N . GLU B 1 150 ? -1.328 5.648 -3.141 1 98.31 150 GLU B N 1
ATOM 3853 C CA . GLU B 1 150 ? -1.776 4.441 -2.457 1 98.31 150 GLU B CA 1
ATOM 3854 C C . GLU B 1 150 ? -0.76 3.988 -1.414 1 98.31 150 GLU B C 1
ATOM 3856 O O . GLU B 1 150 ? -1.126 3.66 -0.283 1 98.31 150 GLU B O 1
ATOM 3861 N N . ALA B 1 151 ? 0.511 3.986 -1.771 1 98 151 ALA B N 1
ATOM 3862 C CA . ALA B 1 151 ? 1.565 3.605 -0.834 1 98 151 ALA B CA 1
ATOM 3863 C C . ALA B 1 151 ? 1.607 4.555 0.359 1 98 151 ALA B C 1
ATOM 3865 O O . ALA B 1 151 ? 1.754 4.117 1.503 1 98 151 ALA B O 1
ATOM 3866 N N . ALA B 1 152 ? 1.459 5.84 0.092 1 98.31 152 ALA B N 1
ATOM 3867 C CA . ALA B 1 152 ? 1.449 6.844 1.153 1 98.31 152 ALA B CA 1
ATOM 3868 C C . ALA B 1 152 ? 0.286 6.613 2.113 1 98.31 152 ALA B C 1
ATOM 3870 O O . ALA B 1 152 ? 0.455 6.688 3.334 1 98.31 152 ALA B O 1
ATOM 3871 N N . GLY B 1 153 ? -0.886 6.359 1.521 1 98.06 153 GLY B N 1
ATOM 3872 C CA . GLY B 1 153 ? -2.053 6.074 2.342 1 98.06 153 GLY B CA 1
ATOM 3873 C C . GLY B 1 153 ? -1.87 4.871 3.244 1 98.06 153 GLY B C 1
ATOM 3874 O O . GLY B 1 153 ? -2.256 4.902 4.414 1 98.06 153 GLY B O 1
ATOM 3875 N N . LEU B 1 154 ? -1.248 3.857 2.748 1 96.94 154 LEU B N 1
ATOM 3876 C CA . LEU B 1 154 ? -1.023 2.637 3.516 1 96.94 154 LEU B CA 1
ATOM 3877 C C . LEU B 1 154 ? 0.024 2.863 4.602 1 96.94 154 LEU B C 1
ATOM 3879 O O . LEU B 1 154 ? -0.111 2.354 5.715 1 96.94 154 LEU B O 1
ATOM 3883 N N . CYS B 1 155 ? 1.081 3.633 4.312 1 97.38 155 CYS B N 1
ATOM 3884 C CA . CYS B 1 155 ? 2.062 4.004 5.324 1 97.38 155 CYS B CA 1
ATOM 3885 C C . CYS B 1 155 ? 1.408 4.777 6.465 1 97.38 155 CYS B C 1
ATOM 3887 O O . CYS B 1 155 ? 1.629 4.469 7.637 1 97.38 155 CYS B O 1
ATOM 3889 N N . ALA B 1 156 ? 0.592 5.738 6.078 1 98.12 156 ALA B N 1
ATOM 3890 C CA . ALA B 1 156 ? -0.071 6.574 7.078 1 98.12 156 ALA B CA 1
ATOM 3891 C C . ALA B 1 156 ? -1.061 5.758 7.906 1 98.12 156 ALA B C 1
ATOM 3893 O O . ALA B 1 156 ? -1.184 5.965 9.117 1 98.12 156 ALA B O 1
ATOM 3894 N N . TRP B 1 157 ? -1.754 4.875 7.258 1 96.06 157 TRP B N 1
ATOM 3895 C CA . TRP B 1 157 ? -2.666 3.984 7.973 1 96.06 157 TRP B CA 1
ATOM 3896 C C . TRP B 1 157 ? -1.916 3.148 9 1 96.06 157 TRP B C 1
ATOM 3898 O O . TRP B 1 157 ? -2.324 3.068 10.164 1 96.06 157 TRP B O 1
ATOM 3908 N N . GLN B 1 158 ? -0.831 2.533 8.562 1 93.12 158 GLN B N 1
ATOM 3909 C CA . GLN B 1 158 ? -0.042 1.701 9.469 1 93.12 158 GLN B CA 1
ATOM 3910 C C . GLN B 1 158 ? 0.449 2.502 10.664 1 93.12 158 GLN B C 1
ATOM 3912 O O . GLN B 1 158 ? 0.389 2.029 11.805 1 93.12 158 GLN B O 1
ATOM 3917 N N . MET B 1 159 ? 0.881 3.633 10.367 1 94.81 159 MET B N 1
ATOM 3918 C CA . MET B 1 159 ? 1.355 4.492 11.445 1 94.81 159 MET B CA 1
ATOM 3919 C C . MET B 1 159 ? 0.217 4.852 12.391 1 94.81 159 MET B C 1
ATOM 3921 O O . MET B 1 159 ? 0.386 4.816 13.617 1 94.81 159 MET B O 1
ATOM 3925 N N . THR B 1 160 ? -0.929 5.207 11.875 1 95.25 160 THR B N 1
ATOM 3926 C CA . THR B 1 160 ? -2.088 5.59 12.672 1 95.25 160 THR B CA 1
ATOM 3927 C C . THR B 1 160 ? -2.514 4.449 13.594 1 95.25 160 THR B C 1
ATOM 3929 O O . THR B 1 160 ? -2.84 4.676 14.758 1 95.25 160 THR B O 1
ATOM 3932 N N . VAL B 1 161 ? -2.473 3.234 13.094 1 90.06 161 VAL B N 1
ATOM 3933 C CA . VAL B 1 161 ? -2.824 2.064 13.898 1 90.06 161 VAL B CA 1
ATOM 3934 C C . VAL B 1 161 ? -1.889 1.959 15.102 1 90.06 161 VAL B C 1
ATOM 3936 O O . VAL B 1 161 ? -2.332 1.7 16.219 1 90.06 161 VAL B O 1
ATOM 3939 N N . GLN B 1 162 ? -0.649 2.219 14.836 1 88.75 162 GLN B N 1
ATOM 3940 C CA . GLN B 1 162 ? 0.338 2.178 15.914 1 88.75 162 GLN B CA 1
ATOM 3941 C C . GLN B 1 162 ? 0.088 3.285 16.938 1 88.75 162 GLN B C 1
ATOM 3943 O O . GLN B 1 162 ? 0.154 3.053 18.141 1 88.75 162 GLN B O 1
ATOM 3948 N N . LEU B 1 163 ? -0.277 4.434 16.453 1 91.38 163 LEU B N 1
ATOM 3949 C CA . LEU B 1 163 ? -0.45 5.602 17.312 1 91.38 163 LEU B CA 1
ATOM 3950 C C . LEU B 1 163 ? -1.706 5.465 18.156 1 91.38 163 LEU B C 1
ATOM 3952 O O . LEU B 1 163 ? -1.767 5.996 19.266 1 91.38 163 LEU B O 1
ATOM 3956 N N . LEU B 1 164 ? -2.729 4.773 17.688 1 90.06 164 LEU B N 1
ATOM 3957 C CA . LEU B 1 164 ? -4.023 4.699 18.359 1 90.06 164 LEU B CA 1
ATOM 3958 C C . LEU B 1 164 ? -4.07 3.514 19.312 1 90.06 164 LEU B C 1
ATOM 3960 O O . LEU B 1 164 ? -5.133 3.182 19.844 1 90.06 164 LEU B O 1
ATOM 3964 N N . GLY B 1 165 ? -3.045 2.908 19.656 1 80.56 165 GLY B N 1
ATOM 3965 C CA . GLY B 1 165 ? -2.982 1.904 20.703 1 80.56 165 GLY B CA 1
ATOM 3966 C C . GLY B 1 165 ? -2.844 0.491 20.172 1 80.56 165 GLY B C 1
ATOM 3967 O O . GLY B 1 165 ? -2.992 -0.478 20.922 1 80.56 165 GLY B O 1
ATOM 3968 N N . GLY B 1 166 ? -2.643 0.316 19.016 1 73.44 166 GLY B N 1
ATOM 3969 C CA . GLY B 1 166 ? -2.281 -0.993 18.5 1 73.44 166 GLY B CA 1
ATOM 3970 C C . GLY B 1 166 ? -3.484 -1.851 18.156 1 73.44 166 GLY B C 1
ATOM 3971 O O . GLY B 1 166 ? -4.613 -1.359 18.125 1 73.44 166 GLY B O 1
ATOM 3972 N N . PRO B 1 167 ? -3.295 -3.143 18 1 70.44 167 PRO B N 1
ATOM 3973 C CA . PRO B 1 167 ? -4.281 -4.105 17.5 1 70.44 167 PRO B CA 1
ATOM 3974 C C . PRO B 1 167 ? -5.488 -4.246 18.422 1 70.44 167 PRO B C 1
ATOM 3976 O O . PRO B 1 167 ? -6.602 -4.492 17.953 1 70.44 167 PRO B O 1
ATOM 3979 N N . GLN B 1 168 ? -5.316 -3.936 19.625 1 72.81 168 GLN B N 1
ATOM 3980 C CA . GLN B 1 168 ? -6.387 -4.184 20.594 1 72.81 168 GLN B CA 1
ATOM 3981 C C . GLN B 1 168 ? -7.551 -3.221 20.375 1 72.81 168 GLN B C 1
ATOM 3983 O O . GLN B 1 168 ? -8.711 -3.574 20.609 1 72.81 168 GLN B O 1
ATOM 3988 N N . ARG B 1 169 ? -7.258 -2.09 19.906 1 76.19 169 ARG B N 1
ATOM 3989 C CA . ARG B 1 169 ? -8.297 -1.083 19.703 1 76.19 169 ARG B CA 1
ATOM 3990 C C . ARG B 1 169 ? -9.07 -1.354 18.422 1 76.19 169 ARG B C 1
ATOM 3992 O O . ARG B 1 169 ? -10.148 -0.793 18.203 1 76.19 169 ARG B O 1
ATOM 3999 N N . PHE B 1 170 ? -8.547 -2.18 17.625 1 73.5 170 PHE B N 1
ATOM 4000 C CA . PHE B 1 170 ? -9.148 -2.4 16.328 1 73.5 170 PHE B CA 1
ATOM 4001 C C . PHE B 1 170 ? -9.883 -3.736 16.281 1 73.5 170 PHE B C 1
ATOM 4003 O O . PHE B 1 170 ? -10.414 -4.129 15.242 1 73.5 170 PHE B O 1
ATOM 4010 N N . THR B 1 171 ? -9.828 -4.395 17.406 1 62.97 171 THR B N 1
ATOM 4011 C CA . THR B 1 171 ? -10.602 -5.625 17.484 1 62.97 171 THR B CA 1
ATOM 4012 C C . THR B 1 171 ? -12.047 -5.332 17.875 1 62.97 171 THR B C 1
ATOM 4014 O O . THR B 1 171 ? -12.32 -4.375 18.609 1 62.97 171 THR B O 1
ATOM 4017 N N . ARG B 1 172 ? -13.055 -5.93 17.188 1 59.94 172 ARG B N 1
ATOM 4018 C CA . ARG B 1 172 ? -14.492 -5.711 17.219 1 59.94 172 ARG B CA 1
ATOM 4019 C C . ARG B 1 172 ? -15.039 -5.77 18.641 1 59.94 172 ARG B C 1
ATOM 4021 O O . ARG B 1 172 ? -16.047 -5.125 18.953 1 59.94 172 ARG B O 1
ATOM 4028 N N . SER B 1 173 ? -14.391 -6.605 19.375 1 56.56 173 SER B N 1
ATOM 4029 C CA . SER B 1 173 ? -14.992 -6.777 20.688 1 56.56 173 SER B CA 1
ATOM 4030 C C . SER B 1 173 ? -15.094 -5.449 21.422 1 56.56 173 SER B C 1
ATOM 4032 O O . SER B 1 173 ? -15.836 -5.332 22.406 1 56.56 173 SER B O 1
ATOM 4034 N N . ASN B 1 174 ? -14.422 -4.457 20.844 1 54.81 174 ASN B N 1
ATOM 4035 C CA . ASN B 1 174 ? -14.414 -3.176 21.531 1 54.81 174 ASN B CA 1
ATOM 4036 C C . ASN B 1 174 ? -15.258 -2.135 20.812 1 54.81 174 ASN B C 1
ATOM 4038 O O . ASN B 1 174 ? -14.844 -0.988 20.641 1 54.81 174 ASN B O 1
ATOM 4042 N N . ALA B 1 175 ? -16.391 -2.596 20.281 1 54.97 175 ALA B N 1
ATOM 4043 C CA . ALA B 1 175 ? -17.234 -1.701 19.484 1 54.97 175 ALA B CA 1
ATOM 4044 C C . ALA B 1 175 ? -17.531 -0.414 20.25 1 54.97 175 ALA B C 1
ATOM 4046 O O . ALA B 1 175 ? -17.781 0.632 19.656 1 54.97 175 ALA B O 1
ATOM 4047 N N . HIS B 1 176 ? -17.359 -0.497 21.531 1 57.81 176 HIS B N 1
ATOM 4048 C CA . HIS B 1 176 ? -17.688 0.672 22.328 1 57.81 176 HIS B CA 1
ATOM 4049 C C . HIS B 1 176 ? -16.578 1.705 22.297 1 57.81 176 HIS B C 1
ATOM 4051 O O . HIS B 1 176 ? -16.781 2.863 22.656 1 57.81 176 HIS B O 1
ATOM 4057 N N . GLN B 1 177 ? -15.492 1.243 21.656 1 75.88 177 GLN B N 1
ATOM 4058 C CA . GLN B 1 177 ? -14.422 2.234 21.703 1 75.88 177 GLN B CA 1
ATOM 4059 C C . GLN B 1 177 ? -13.742 2.369 20.344 1 75.88 177 GLN B C 1
ATOM 4061 O O . GLN B 1 177 ? -12.516 2.334 20.25 1 75.88 177 GLN B O 1
ATOM 4066 N N . THR B 1 178 ? -14.547 2.582 19.328 1 85.94 178 THR B N 1
ATOM 4067 C CA . THR B 1 178 ? -14.008 2.793 17.984 1 85.94 178 THR B CA 1
ATOM 4068 C C . THR B 1 178 ? -13.195 4.082 17.922 1 85.94 178 THR B C 1
ATOM 4070 O O . THR B 1 178 ? -13.656 5.137 18.359 1 85.94 178 THR B O 1
ATOM 4073 N N . PRO B 1 179 ? -12 3.973 17.453 1 92.56 179 PRO B N 1
ATOM 4074 C CA . PRO B 1 179 ? -11.203 5.195 17.359 1 92.56 179 PRO B CA 1
ATOM 4075 C C . PRO B 1 179 ? -11.805 6.23 16.422 1 92.56 179 PRO B C 1
ATOM 4077 O O . PRO B 1 179 ? -12.43 5.867 15.414 1 92.56 179 PRO B O 1
ATOM 4080 N N . SER B 1 180 ? -11.633 7.492 16.781 1 95.62 180 SER B N 1
ATOM 4081 C CA . SER B 1 180 ? -12.117 8.609 15.969 1 95.62 180 SER B CA 1
ATOM 4082 C C . SER B 1 180 ? -10.961 9.438 15.422 1 95.62 180 SER B C 1
ATOM 4084 O O . SER B 1 180 ? -10.07 9.844 16.172 1 95.62 180 SER B O 1
ATOM 4086 N N . VAL B 1 181 ? -10.984 9.664 14.062 1 97.81 181 VAL B N 1
ATOM 4087 C CA . VAL B 1 181 ? -9.898 10.375 13.398 1 97.81 181 VAL B CA 1
ATOM 4088 C C . VAL B 1 181 ? -10.469 11.453 12.484 1 97.81 181 VAL B C 1
ATOM 4090 O O . VAL B 1 181 ? -11.453 11.219 11.773 1 97.81 181 VAL B O 1
ATOM 4093 N N . VAL B 1 182 ? -9.922 12.672 12.562 1 98.69 182 VAL B N 1
ATOM 4094 C CA . VAL B 1 182 ? -10.203 13.711 11.578 1 98.69 182 VAL B CA 1
ATOM 4095 C C . VAL B 1 182 ? -9.031 13.859 10.617 1 98.69 182 VAL B C 1
ATOM 4097 O O . VAL B 1 182 ? -7.879 13.969 11.055 1 98.69 182 VAL B O 1
ATOM 4100 N N . VAL B 1 183 ? -9.312 13.789 9.352 1 98.81 183 VAL B N 1
ATOM 4101 C CA . VAL B 1 183 ? -8.305 14.016 8.32 1 98.81 183 VAL B CA 1
ATOM 4102 C C . VAL B 1 183 ? -8.594 15.336 7.602 1 98.81 183 VAL B C 1
ATOM 4104 O O . VAL B 1 183 ? -9.703 15.555 7.117 1 98.81 183 VAL B O 1
ATOM 4107 N N . MET B 1 184 ? -7.613 16.219 7.562 1 98.06 184 MET B N 1
ATOM 4108 C CA . MET B 1 184 ? -7.75 17.5 6.875 1 98.06 184 MET B CA 1
ATOM 4109 C C . MET B 1 184 ? -6.91 17.531 5.602 1 98.06 184 MET B C 1
ATOM 4111 O O . MET B 1 184 ? -5.684 17.422 5.66 1 98.06 184 MET B O 1
ATOM 4115 N N . ALA B 1 185 ? -7.594 17.703 4.465 1 96.75 185 ALA B N 1
ATOM 4116 C CA . ALA B 1 185 ? -6.934 17.5 3.178 1 96.75 185 ALA B CA 1
ATOM 4117 C C . ALA B 1 185 ? -7.023 18.766 2.314 1 96.75 185 ALA B C 1
ATOM 4119 O O . ALA B 1 185 ? -8.117 19.266 2.066 1 96.75 185 ALA B O 1
ATOM 4120 N N . GLY B 1 186 ? -5.836 19.281 1.861 1 93.94 186 GLY B N 1
ATOM 4121 C CA . GLY B 1 186 ? -5.777 20.391 0.935 1 93.94 186 GLY B CA 1
ATOM 4122 C C . GLY B 1 186 ? -5.828 19.969 -0.52 1 93.94 186 GLY B 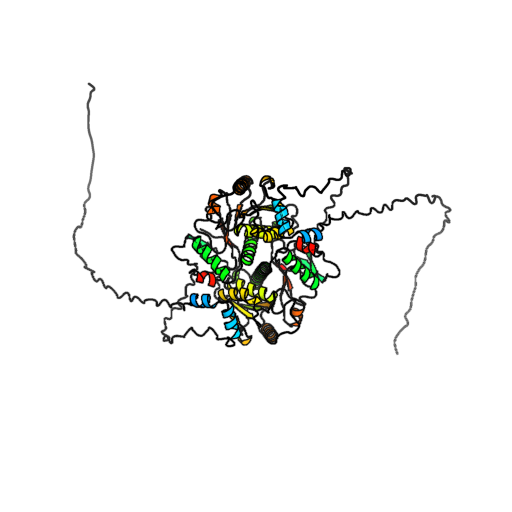C 1
ATOM 4123 O O . GLY B 1 186 ? -5.867 18.781 -0.821 1 93.94 186 GLY B O 1
ATOM 4124 N N . PRO B 1 187 ? -5.848 20.922 -1.478 1 92.31 187 PRO B N 1
ATOM 4125 C CA . PRO B 1 187 ? -6.039 20.641 -2.904 1 92.31 187 PRO B CA 1
ATOM 4126 C C . PRO B 1 187 ? -4.727 20.344 -3.629 1 92.31 187 PRO B C 1
ATOM 4128 O O . PRO B 1 187 ? -4.41 21 -4.625 1 92.31 187 PRO B O 1
ATOM 4131 N N . HIS B 1 188 ? -3.945 19.469 -3.17 1 93.06 188 HIS B N 1
ATOM 4132 C CA . HIS B 1 188 ? -2.654 19.062 -3.715 1 93.06 188 HIS B CA 1
ATOM 4133 C C . HIS B 1 188 ? -2.377 17.594 -3.438 1 93.06 188 HIS B C 1
ATOM 4135 O O . HIS B 1 188 ? -3.246 16.875 -2.936 1 93.06 188 HIS B O 1
ATOM 4141 N N . ILE B 1 189 ? -1.201 17.125 -3.775 1 94.5 189 ILE B N 1
ATOM 4142 C CA . ILE B 1 189 ? -0.86 15.711 -3.689 1 94.5 189 ILE B CA 1
ATOM 4143 C C . ILE B 1 189 ? -0.936 15.25 -2.236 1 94.5 189 ILE B C 1
ATOM 4145 O O . ILE B 1 189 ? -1.34 14.117 -1.958 1 94.5 189 ILE B O 1
ATOM 4149 N N . GLN B 1 190 ? -0.511 16.109 -1.278 1 95.19 190 GLN B N 1
ATOM 4150 C CA . GLN B 1 190 ? -0.625 15.758 0.132 1 95.19 190 GLN B CA 1
ATOM 4151 C C . GLN B 1 190 ? -2.082 15.539 0.527 1 95.19 190 GLN B C 1
ATOM 4153 O O . GLN B 1 190 ? -2.389 14.641 1.312 1 95.19 190 GLN B O 1
ATOM 4158 N N . GLY B 1 191 ? -2.889 16.406 -0.015 1 96.38 191 GLY B N 1
ATOM 4159 C CA . GLY B 1 191 ? -4.312 16.203 0.211 1 96.38 191 GLY B CA 1
ATOM 4160 C C . GLY B 1 191 ? -4.82 14.867 -0.321 1 96.38 191 GLY B C 1
ATOM 4161 O O . GLY B 1 191 ? -5.598 14.188 0.346 1 96.38 191 GLY B O 1
ATOM 4162 N N . LEU B 1 192 ? -4.398 14.484 -1.531 1 97.31 192 LEU B N 1
ATOM 4163 C CA . LEU B 1 192 ? -4.766 13.195 -2.109 1 97.31 192 LEU B CA 1
ATOM 4164 C C . LEU B 1 192 ? -4.281 12.047 -1.23 1 97.31 192 LEU B C 1
ATOM 4166 O O . LEU B 1 192 ? -5.004 11.07 -1.026 1 97.31 192 LEU B O 1
ATOM 4170 N N . GLN B 1 193 ? -3.098 12.18 -0.671 1 98.12 193 GLN B N 1
ATOM 4171 C CA . GLN B 1 193 ? -2.574 11.195 0.27 1 98.12 193 GLN B CA 1
ATOM 4172 C C . GLN B 1 193 ? -3.447 11.109 1.519 1 98.12 193 GLN B C 1
ATOM 4174 O O . GLN B 1 193 ? -3.725 10.016 2.016 1 98.12 193 GLN B O 1
ATOM 4179 N N . GLY B 1 194 ? -3.84 12.25 2.002 1 98.56 194 GLY B N 1
ATOM 4180 C CA . GLY B 1 194 ? -4.742 12.297 3.145 1 98.56 194 GLY B CA 1
ATOM 4181 C C . GLY B 1 194 ? -6.07 11.609 2.883 1 98.56 194 GLY B C 1
ATOM 4182 O O . GLY B 1 194 ? -6.555 10.852 3.723 1 98.56 194 GLY B O 1
ATOM 4183 N N . ILE B 1 195 ? -6.668 11.875 1.763 1 98.5 195 ILE B N 1
ATOM 4184 C CA . ILE B 1 195 ? -7.945 11.273 1.406 1 98.5 195 ILE B CA 1
ATOM 4185 C C . ILE B 1 195 ? -7.785 9.758 1.305 1 98.5 195 ILE B C 1
ATOM 4187 O O . ILE B 1 195 ? -8.641 9 1.771 1 98.5 195 ILE B O 1
ATOM 4191 N N . CYS B 1 196 ? -6.719 9.344 0.68 1 98.44 196 CYS B N 1
ATOM 4192 C CA . CYS B 1 196 ? -6.426 7.918 0.586 1 98.44 196 CYS B CA 1
ATOM 4193 C C . CYS B 1 196 ? -6.289 7.297 1.972 1 98.44 196 CYS B C 1
ATOM 4195 O O . CYS B 1 196 ? -6.816 6.211 2.225 1 98.44 196 CYS B O 1
ATOM 4197 N N . THR B 1 197 ? -5.59 7.969 2.861 1 98.56 197 THR B N 1
ATOM 4198 C CA . THR B 1 197 ? -5.457 7.523 4.242 1 98.56 197 THR B CA 1
ATOM 4199 C C . THR B 1 197 ? -6.828 7.395 4.906 1 98.56 197 THR B C 1
ATOM 4201 O O . THR B 1 197 ? -7.121 6.387 5.547 1 98.56 197 THR B O 1
ATOM 4204 N N . ALA B 1 198 ? -7.66 8.422 4.715 1 98.56 198 ALA B N 1
ATOM 4205 C CA . ALA B 1 198 ? -9.008 8.422 5.273 1 98.56 198 ALA B CA 1
ATOM 4206 C C . ALA B 1 198 ? -9.805 7.211 4.793 1 98.56 198 ALA B C 1
ATOM 4208 O O . ALA B 1 198 ? -10.523 6.586 5.57 1 98.56 198 ALA B O 1
ATOM 4209 N N . ARG B 1 199 ? -9.648 6.883 3.549 1 97.94 199 ARG B N 1
ATOM 4210 C CA . ARG B 1 199 ? -10.336 5.727 2.984 1 97.94 199 ARG B CA 1
ATOM 4211 C C . ARG B 1 199 ? -9.922 4.441 3.695 1 97.94 199 ARG B C 1
ATOM 4213 O O . ARG B 1 199 ? -10.773 3.66 4.121 1 97.94 199 ARG B O 1
ATOM 4220 N N . HIS B 1 200 ? -8.648 4.23 3.809 1 97.5 200 HIS B N 1
ATOM 4221 C CA . HIS B 1 200 ? -8.141 3.014 4.438 1 97.5 200 HIS B CA 1
ATOM 4222 C C . HIS B 1 200 ? -8.578 2.924 5.895 1 97.5 200 HIS B C 1
ATOM 4224 O O . HIS B 1 200 ? -8.906 1.839 6.383 1 97.5 200 HIS B O 1
ATOM 4230 N N . LEU B 1 201 ? -8.602 4.031 6.578 1 96.44 201 LEU B N 1
ATOM 4231 C CA . LEU B 1 201 ? -9.031 4.047 7.969 1 96.44 201 LEU B CA 1
ATOM 4232 C C . LEU B 1 201 ? -10.523 3.73 8.078 1 96.44 201 LEU B C 1
ATOM 4234 O O . LEU B 1 201 ? -10.93 2.91 8.906 1 96.44 201 LEU B O 1
ATOM 4238 N N . ALA B 1 202 ? -11.289 4.363 7.223 1 96.12 202 ALA B N 1
ATOM 4239 C CA . ALA B 1 202 ? -12.742 4.168 7.246 1 96.12 202 ALA B CA 1
ATOM 4240 C C . ALA B 1 202 ? -13.109 2.734 6.883 1 96.12 202 ALA B C 1
ATOM 4242 O O . ALA B 1 202 ? -14.086 2.188 7.398 1 96.12 202 ALA B O 1
ATOM 4243 N N . ASN B 1 203 ? -12.328 2.148 6.043 1 94.62 203 ASN B N 1
ATOM 4244 C CA . ASN B 1 203 ? -12.547 0.762 5.648 1 94.62 203 ASN B CA 1
ATOM 4245 C C . ASN B 1 203 ? -12.375 -0.191 6.828 1 94.62 203 ASN B C 1
ATOM 4247 O O . ASN B 1 203 ? -12.852 -1.329 6.785 1 94.62 203 ASN B O 1
ATOM 4251 N N . ARG B 1 204 ? -11.695 0.16 7.871 1 88.56 204 ARG B N 1
ATOM 4252 C CA . ARG B 1 204 ? -11.336 -0.738 8.961 1 88.56 204 ARG B CA 1
ATOM 4253 C C . ARG B 1 204 ? -11.984 -0.297 10.273 1 88.56 204 ARG B C 1
ATOM 4255 O O . ARG B 1 204 ? -11.336 -0.307 11.32 1 88.56 204 ARG B O 1
ATOM 4262 N N . ASN B 1 205 ? -13.078 0.112 10.25 1 80.31 205 ASN B N 1
ATOM 4263 C CA . ASN B 1 205 ? -13.961 0.427 11.367 1 80.31 205 ASN B CA 1
ATOM 4264 C C . ASN B 1 205 ? -13.406 1.556 12.227 1 80.31 205 ASN B C 1
ATOM 4266 O O . ASN B 1 205 ? -13.398 1.464 13.453 1 80.31 205 ASN B O 1
ATOM 4270 N N . VAL B 1 206 ? -12.742 2.463 11.727 1 92.12 206 VAL B N 1
ATOM 4271 C CA . VAL B 1 206 ? -12.391 3.736 12.352 1 92.12 206 VAL B CA 1
ATOM 4272 C C . VAL B 1 206 ? -13.43 4.797 11.984 1 92.12 206 VAL B C 1
ATOM 4274 O O . VAL B 1 206 ? -13.859 4.875 10.828 1 92.12 206 VAL B O 1
ATOM 4277 N N . GLN B 1 207 ? -13.852 5.527 12.961 1 94.69 207 GLN B N 1
ATOM 4278 C CA . GLN B 1 207 ? -14.719 6.66 12.672 1 94.69 207 GLN B CA 1
ATOM 4279 C C . GLN B 1 207 ? -13.93 7.828 12.094 1 94.69 207 GLN B C 1
ATOM 4281 O O . GLN B 1 207 ? -13.188 8.5 12.812 1 94.69 207 GLN B O 1
ATOM 4286 N N . VAL B 1 208 ? -14.164 8.086 10.812 1 97.62 208 VAL B N 1
ATOM 4287 C CA . VAL B 1 208 ? -13.352 9.094 10.133 1 97.62 208 VAL B CA 1
ATOM 4288 C C . VAL B 1 208 ? -14.234 10.258 9.695 1 97.62 208 VAL B C 1
ATOM 4290 O O . VAL B 1 208 ? -15.328 10.055 9.164 1 97.62 208 VAL B O 1
ATOM 4293 N N . THR B 1 209 ? -13.781 11.477 9.984 1 98.5 209 THR B N 1
ATOM 4294 C CA . THR B 1 209 ? -14.305 12.68 9.352 1 98.5 209 THR B CA 1
ATOM 4295 C C . THR B 1 209 ? -13.258 13.336 8.461 1 98.5 209 THR B C 1
ATOM 4297 O O . THR B 1 209 ? -12.164 13.664 8.922 1 98.5 209 THR B O 1
ATOM 4300 N N . LEU B 1 210 ? -13.594 13.414 7.203 1 98.62 210 LEU B N 1
ATOM 4301 C CA . LEU B 1 210 ? -12.711 14.047 6.234 1 98.62 210 LEU B CA 1
ATOM 4302 C C . LEU B 1 210 ? -13.102 15.508 6.012 1 98.62 210 LEU B C 1
ATOM 4304 O O . LEU B 1 210 ? -14.25 15.797 5.66 1 98.62 210 LEU B O 1
ATOM 4308 N N . PHE B 1 211 ? -12.148 16.422 6.242 1 98.06 211 PHE B N 1
ATOM 4309 C CA . PHE B 1 211 ? -12.336 17.859 6.012 1 98.06 211 PHE B CA 1
ATOM 4310 C C . PHE B 1 211 ? -11.586 18.312 4.766 1 98.06 211 PHE B C 1
ATOM 4312 O O . PHE B 1 211 ? -10.375 18.094 4.648 1 98.06 211 PHE B O 1
ATOM 4319 N N . ILE B 1 212 ? -12.289 18.875 3.865 1 94.81 212 ILE B N 1
ATOM 4320 C CA . ILE B 1 212 ? -11.727 19.406 2.631 1 94.81 212 ILE B CA 1
ATOM 4321 C C . ILE B 1 212 ? -12.094 20.891 2.488 1 94.81 212 ILE B C 1
ATOM 4323 O O . ILE B 1 212 ? -13.211 21.203 2.08 1 94.81 212 ILE B O 1
ATOM 4327 N N . PRO B 1 213 ? -11.156 21.766 2.711 1 91.19 213 PRO B N 1
ATOM 4328 C CA . PRO B 1 213 ? -11.484 23.188 2.65 1 91.19 213 PRO B CA 1
ATOM 4329 C C . PRO B 1 213 ? -11.758 23.672 1.227 1 91.19 213 PRO B C 1
ATOM 4331 O O . PRO B 1 213 ? -12.469 24.656 1.031 1 91.19 213 PRO B O 1
ATOM 4334 N N . ARG B 1 214 ? -11.133 23.016 0.239 1 88.44 214 ARG B N 1
ATOM 4335 C CA . ARG B 1 214 ? -11.32 23.359 -1.164 1 88.44 214 ARG B CA 1
ATOM 4336 C C . ARG B 1 214 ? -11.336 22.125 -2.047 1 88.44 214 ARG B C 1
ATOM 4338 O O . ARG B 1 214 ? -10.336 21.406 -2.143 1 88.44 214 ARG B O 1
ATOM 4345 N N . LYS B 1 215 ? -12.406 21.984 -2.672 1 86.56 215 LYS B N 1
ATOM 4346 C CA . LYS B 1 215 ? -12.539 20.859 -3.59 1 86.56 215 LYS B CA 1
ATOM 4347 C C . LYS B 1 215 ? -12.07 21.234 -4.992 1 86.56 215 LYS B C 1
ATOM 4349 O O . LYS B 1 215 ? -12.492 22.25 -5.547 1 86.56 215 LYS B O 1
ATOM 4354 N N . THR B 1 216 ? -11.141 20.531 -5.441 1 89.31 216 THR B N 1
ATOM 4355 C CA . THR B 1 216 ? -10.68 20.688 -6.816 1 89.31 216 THR B CA 1
ATOM 4356 C C . THR B 1 216 ? -10.93 19.422 -7.625 1 89.31 216 THR B C 1
ATOM 4358 O O . THR B 1 216 ? -11.172 18.359 -7.059 1 89.31 216 THR B O 1
ATOM 4361 N N . GLN B 1 217 ? -10.906 19.516 -8.945 1 90.06 217 GLN B N 1
ATOM 4362 C CA . GLN B 1 217 ? -11.172 18.391 -9.844 1 90.06 217 GLN B CA 1
ATOM 4363 C C . GLN B 1 217 ? -10.211 17.234 -9.594 1 90.06 217 GLN B C 1
ATOM 4365 O O . GLN B 1 217 ? -10.586 16.062 -9.688 1 90.06 217 GLN B O 1
ATOM 4370 N N . ASP B 1 218 ? -9 17.547 -9.219 1 89.94 218 ASP B N 1
ATOM 4371 C CA . ASP B 1 218 ? -7.961 16.547 -9.023 1 89.94 218 ASP B CA 1
ATOM 4372 C C . ASP B 1 218 ? -8.273 15.648 -7.828 1 89.94 218 ASP B C 1
ATOM 4374 O O . ASP B 1 218 ? -7.797 14.516 -7.75 1 89.94 218 ASP B O 1
ATOM 4378 N N . LEU B 1 219 ? -9.109 16.172 -6.93 1 93.25 219 LEU B N 1
ATOM 4379 C CA . LEU B 1 219 ? -9.391 15.43 -5.707 1 93.25 219 LEU B CA 1
ATOM 4380 C C . LEU B 1 219 ? -10.531 14.438 -5.926 1 93.25 219 LEU B C 1
ATOM 4382 O O . LEU B 1 219 ? -10.734 13.523 -5.121 1 93.25 219 LEU B O 1
ATOM 4386 N N . ILE B 1 220 ? -11.25 14.539 -6.965 1 90.94 220 ILE B N 1
ATOM 4387 C CA . ILE B 1 220 ? -12.555 13.922 -7.156 1 90.94 220 ILE B CA 1
ATOM 4388 C C . ILE B 1 220 ? -12.414 12.398 -7.129 1 90.94 220 ILE B C 1
ATOM 4390 O O . ILE B 1 220 ? -13.156 11.711 -6.426 1 90.94 220 ILE B O 1
ATOM 4394 N N . PRO B 1 221 ? -11.453 11.859 -7.801 1 89.25 221 PRO B N 1
ATOM 4395 C CA . PRO B 1 221 ? -11.398 10.391 -7.809 1 89.25 221 PRO B CA 1
ATOM 4396 C C . PRO B 1 221 ? -11.172 9.805 -6.422 1 89.25 221 PRO B C 1
ATOM 4398 O O . PRO B 1 221 ? -11.859 8.852 -6.027 1 89.25 221 PRO B O 1
ATOM 4401 N N . GLN B 1 222 ? -10.273 10.375 -5.668 1 95.12 222 GLN B N 1
ATOM 4402 C CA . GLN B 1 222 ? -10.016 9.891 -4.316 1 95.12 222 GLN B CA 1
ATOM 4403 C C . GLN B 1 222 ? -11.18 10.211 -3.387 1 95.12 222 GLN B C 1
ATOM 4405 O O . GLN B 1 222 ? -11.516 9.414 -2.504 1 95.12 222 GLN B O 1
ATOM 4410 N N . LEU B 1 223 ? -11.75 11.367 -3.621 1 95.19 223 LEU B N 1
ATOM 4411 C CA . LEU B 1 223 ? -12.891 11.773 -2.805 1 95.19 223 LEU B CA 1
ATOM 4412 C C . LEU B 1 223 ? -14.07 10.844 -3.027 1 95.19 223 LEU B C 1
ATOM 4414 O O . LEU B 1 223 ? -14.734 10.438 -2.072 1 95.19 223 LEU B O 1
ATOM 4418 N N . ALA B 1 224 ? -14.32 10.5 -4.242 1 92.94 224 ALA B N 1
ATOM 4419 C CA . ALA B 1 224 ? -15.406 9.578 -4.57 1 92.94 224 ALA B CA 1
ATOM 4420 C C . ALA B 1 224 ? -15.219 8.234 -3.869 1 92.94 224 ALA B C 1
ATOM 4422 O O . ALA B 1 224 ? -16.172 7.695 -3.289 1 92.94 224 ALA B O 1
ATOM 4423 N N . LEU B 1 225 ? -14.062 7.762 -3.906 1 95.12 225 LEU B N 1
ATOM 4424 C CA . LEU B 1 225 ? -13.75 6.496 -3.244 1 95.12 225 LEU B CA 1
ATOM 4425 C C . LEU B 1 225 ? -14.023 6.59 -1.746 1 95.12 225 LEU B C 1
ATOM 4427 O O . LEU B 1 225 ? -14.625 5.688 -1.164 1 95.12 225 LEU B O 1
ATOM 4431 N N . TYR B 1 226 ? -13.555 7.672 -1.18 1 97.19 226 TYR B N 1
ATOM 4432 C CA . TYR B 1 226 ? -13.781 7.867 0.248 1 97.19 226 TYR B CA 1
ATOM 4433 C C . TYR B 1 226 ? -15.273 7.879 0.565 1 97.19 226 TYR B C 1
ATOM 4435 O O . TYR B 1 226 ? -15.711 7.281 1.553 1 97.19 226 TYR B O 1
ATOM 4443 N N . MET B 1 227 ? -15.984 8.492 -0.221 1 95.75 227 MET B N 1
ATOM 4444 C CA . MET B 1 227 ? -17.422 8.609 0.023 1 95.75 227 MET B CA 1
ATOM 4445 C C . MET B 1 227 ? -18.078 7.234 0.035 1 95.75 227 MET B C 1
ATOM 4447 O O . MET B 1 227 ? -19.031 7.008 0.778 1 95.75 227 MET B O 1
ATOM 4451 N N . HIS B 1 228 ? -17.531 6.332 -0.671 1 96.31 228 HIS B N 1
ATOM 4452 C CA . HIS B 1 228 ? -18.094 4.988 -0.745 1 96.31 228 HIS B CA 1
ATOM 4453 C C . HIS B 1 228 ? -17.734 4.172 0.493 1 96.31 228 HIS B C 1
ATOM 4455 O O . HIS B 1 228 ? -18.234 3.053 0.663 1 96.31 228 HIS B O 1
ATOM 4461 N N . THR B 1 229 ? -16.938 4.656 1.372 1 96.12 229 THR B N 1
ATOM 4462 C CA . THR B 1 229 ? -16.688 3.99 2.645 1 96.12 229 THR B CA 1
ATOM 4463 C C . THR B 1 229 ? -17.812 4.262 3.635 1 96.12 229 THR B C 1
ATOM 4465 O O . THR B 1 229 ? -17.953 3.551 4.629 1 96.12 229 THR B O 1
ATOM 4468 N N . GLY B 1 230 ? -18.547 5.352 3.443 1 93.94 230 GLY B N 1
ATOM 4469 C CA . GLY B 1 230 ? -19.562 5.781 4.387 1 93.94 230 GLY B CA 1
ATOM 4470 C C . GLY B 1 230 ? -19.031 6.719 5.457 1 93.94 230 GLY B C 1
ATOM 4471 O O . GLY B 1 230 ? -19.75 7.082 6.387 1 93.94 230 GLY B O 1
ATOM 4472 N N . GLY B 1 231 ? -17.734 7.141 5.332 1 95.69 231 GLY B N 1
ATOM 4473 C CA . GLY B 1 231 ? -17.172 8.086 6.281 1 95.69 231 GLY B CA 1
ATOM 4474 C C . GLY B 1 231 ? -17.781 9.477 6.164 1 95.69 231 GLY B C 1
ATOM 4475 O O . GLY B 1 231 ? -18.359 9.828 5.133 1 95.69 231 GLY B O 1
ATOM 4476 N N . ALA B 1 232 ? -17.625 10.211 7.199 1 97.12 232 ALA B N 1
ATOM 4477 C CA . ALA B 1 232 ? -18.188 11.555 7.246 1 97.12 232 ALA B CA 1
ATOM 4478 C C . ALA B 1 232 ? -17.344 12.539 6.453 1 97.12 232 ALA B C 1
ATOM 4480 O O . ALA B 1 232 ? -16.125 12.398 6.383 1 97.12 232 ALA B O 1
ATOM 4481 N N . LEU B 1 233 ? -18.016 13.469 5.863 1 96.88 233 LEU B N 1
ATOM 4482 C CA . LEU B 1 233 ? -17.375 14.547 5.117 1 96.88 233 LEU B CA 1
ATOM 4483 C C . LEU B 1 233 ? -17.75 15.906 5.703 1 96.88 233 LEU B C 1
ATOM 4485 O O . LEU B 1 233 ? -18.922 16.172 5.988 1 96.88 233 LEU B O 1
ATOM 4489 N N . ALA B 1 234 ? -16.734 16.766 5.945 1 95.5 234 ALA B N 1
ATOM 4490 C CA . ALA B 1 234 ? -16.953 18.109 6.453 1 95.5 234 ALA B CA 1
ATOM 4491 C C . ALA B 1 234 ? -16.391 19.156 5.492 1 95.5 234 ALA B C 1
ATOM 4493 O O . ALA B 1 234 ? -15.219 19.094 5.113 1 95.5 234 ALA B O 1
ATOM 4494 N N . ALA B 1 235 ? -17.156 20.078 5.102 1 87.69 235 ALA B N 1
ATOM 4495 C CA . ALA B 1 235 ? -16.719 21.156 4.219 1 87.69 235 ALA B CA 1
ATOM 4496 C C . ALA B 1 235 ? -16.406 22.422 5.016 1 87.69 235 ALA B C 1
ATOM 4498 O O . ALA B 1 235 ? -15.742 23.328 4.512 1 87.69 235 ALA B O 1
ATOM 4499 N N . SER B 1 236 ? -16.984 22.469 6.219 1 91.06 236 SER B N 1
ATOM 4500 C CA . SER B 1 236 ? -16.719 23.594 7.117 1 91.06 236 SER B CA 1
ATOM 4501 C C . SER B 1 236 ? -16.25 23.109 8.484 1 91.06 236 SER B C 1
ATOM 4503 O O . SER B 1 236 ? -16.578 21.984 8.891 1 91.06 236 SER B O 1
ATOM 4505 N N . VAL B 1 237 ? -15.516 23.922 9.148 1 93.75 237 VAL B N 1
ATOM 4506 C CA . VAL B 1 237 ? -15.008 23.578 10.469 1 93.75 237 VAL B CA 1
ATOM 4507 C C . VAL B 1 237 ? -16.172 23.406 11.445 1 93.75 237 VAL B C 1
ATOM 4509 O O . VAL B 1 237 ? -16.062 22.656 12.43 1 93.75 237 VAL B O 1
ATOM 4512 N N . ARG B 1 238 ? -17.297 24.031 11.211 1 92.94 238 ARG B N 1
ATOM 4513 C CA . ARG B 1 238 ? -18.484 23.938 12.062 1 92.94 238 ARG B CA 1
ATOM 4514 C C . ARG B 1 238 ? -19.031 22.516 12.086 1 92.94 238 ARG B C 1
ATOM 4516 O O . ARG B 1 238 ? -19.734 22.141 13.023 1 92.94 238 ARG B O 1
ATOM 4523 N N . ASP B 1 239 ? -18.641 21.719 11.031 1 94.56 239 ASP B N 1
ATOM 4524 C CA . ASP B 1 239 ? -19.156 20.359 10.891 1 94.56 239 ASP B CA 1
ATOM 4525 C C . ASP B 1 239 ? -18.203 19.344 11.516 1 94.56 239 ASP B C 1
ATOM 4527 O O . ASP B 1 239 ? -18.469 18.141 11.539 1 94.56 239 ASP B O 1
ATOM 4531 N N . LEU B 1 240 ? -17.109 19.844 12.039 1 97 240 LEU B N 1
ATOM 4532 C CA . LEU B 1 240 ? -16.141 18.953 12.68 1 97 240 LEU B CA 1
ATOM 4533 C C . LEU B 1 240 ? -16.562 18.625 14.102 1 97 240 LEU B C 1
ATOM 4535 O O . LEU B 1 240 ? -17.344 19.359 14.711 1 97 240 LEU B O 1
ATOM 4539 N N . PRO B 1 241 ? -16.062 17.5 14.586 1 95.94 241 PRO B N 1
ATOM 4540 C CA . PRO B 1 241 ? -16.438 17.109 15.945 1 95.94 241 PRO B CA 1
ATOM 4541 C C . PRO B 1 241 ? -16.062 18.172 16.984 1 95.94 241 PRO B C 1
ATOM 4543 O O . PRO B 1 241 ? -15 18.797 16.891 1 95.94 241 PRO B O 1
ATOM 4546 N N . ARG B 1 242 ? -16.938 18.344 17.984 1 92.38 242 ARG B N 1
ATOM 4547 C CA . ARG B 1 242 ? -16.703 19.297 19.062 1 92.38 242 ARG B CA 1
ATOM 4548 C C . ARG B 1 242 ? -15.883 18.656 20.188 1 92.38 242 ARG B C 1
ATOM 4550 O O . ARG B 1 242 ? -15.109 19.344 20.859 1 92.38 242 ARG B O 1
ATOM 4557 N N . GLN B 1 243 ? -16.141 17.391 20.297 1 93.81 243 GLN B N 1
ATOM 4558 C CA . GLN B 1 243 ? -15.375 16.656 21.312 1 93.81 243 GLN B CA 1
ATOM 4559 C C . GLN B 1 243 ? -14.008 16.25 20.766 1 93.81 243 GLN B C 1
ATOM 4561 O O . GLN B 1 243 ? -13.828 16.109 19.562 1 93.81 243 GLN B O 1
ATOM 4566 N N . PRO B 1 244 ? -13.125 16.031 21.672 1 95.44 244 PRO B N 1
ATOM 4567 C CA . PRO B 1 244 ? -11.805 15.602 21.219 1 95.44 244 PRO B CA 1
ATOM 4568 C C . PRO B 1 244 ? -11.836 14.258 20.5 1 95.44 244 PRO B C 1
ATOM 4570 O O . PRO B 1 244 ? -12.547 13.336 20.922 1 95.44 244 PRO B O 1
ATOM 4573 N N . VAL B 1 245 ? -11.172 14.219 19.406 1 97.25 245 VAL B N 1
ATOM 4574 C CA . VAL B 1 245 ? -10.992 12.961 18.688 1 97.25 245 VAL B CA 1
ATOM 4575 C C . VAL B 1 245 ? -9.695 12.289 19.125 1 97.25 245 VAL B C 1
ATOM 4577 O O . VAL B 1 245 ? -8.938 12.852 19.922 1 97.25 245 VAL B O 1
ATOM 4580 N N . ASP B 1 246 ? -9.453 11.086 18.641 1 96.44 246 ASP B N 1
ATOM 4581 C CA . ASP B 1 246 ? -8.266 10.344 19.062 1 96.44 246 ASP B CA 1
ATOM 4582 C C . ASP B 1 246 ? -7.023 10.828 18.312 1 96.44 246 ASP B C 1
ATOM 4584 O O . ASP B 1 246 ? -5.906 10.719 18.828 1 96.44 246 ASP B O 1
ATOM 4588 N N . LEU B 1 247 ? -7.219 11.344 17.125 1 97.88 247 LEU B N 1
ATOM 4589 C CA . LEU B 1 247 ? -6.098 11.758 16.281 1 97.88 247 LEU B CA 1
ATOM 4590 C C . LEU B 1 247 ? -6.566 12.711 15.188 1 97.88 247 LEU B C 1
ATOM 4592 O O . LEU B 1 247 ? -7.652 12.531 14.625 1 97.88 247 LEU B O 1
ATOM 4596 N N . VAL B 1 248 ? -5.758 13.695 14.875 1 98.38 248 VAL B N 1
ATOM 4597 C CA . VAL B 1 248 ? -5.934 14.539 13.703 1 98.38 248 VAL B CA 1
ATOM 4598 C C . VAL B 1 248 ? -4.789 14.312 12.727 1 98.38 248 VAL B C 1
ATOM 4600 O O . VAL B 1 248 ? -3.617 14.336 13.109 1 98.38 248 VAL B O 1
ATOM 4603 N N . ILE B 1 249 ? -5.137 14.055 11.477 1 98.5 249 ILE B N 1
ATOM 4604 C CA . ILE B 1 249 ? -4.145 13.93 10.414 1 98.5 249 ILE B CA 1
ATOM 4605 C C . ILE B 1 249 ? -4.176 15.172 9.531 1 98.5 249 ILE B C 1
ATOM 4607 O O . ILE B 1 249 ? -5.215 15.508 8.961 1 98.5 249 ILE B O 1
ATOM 4611 N N . ASP B 1 250 ? -3.004 15.805 9.477 1 96.81 250 ASP B N 1
ATOM 4612 C CA . ASP B 1 250 ? -2.879 17.047 8.727 1 96.81 250 ASP B CA 1
ATOM 4613 C C . ASP B 1 250 ? -2.268 16.797 7.348 1 96.81 250 ASP B C 1
ATOM 4615 O O . ASP B 1 250 ? -1.149 16.297 7.242 1 96.81 250 ASP B O 1
ATOM 4619 N N . ALA B 1 251 ? -2.963 17.125 6.344 1 96.62 251 ALA B N 1
ATOM 4620 C CA . ALA B 1 251 ? -2.512 17.172 4.957 1 96.62 251 ALA B CA 1
ATOM 4621 C C . ALA B 1 251 ? -3.014 18.438 4.258 1 96.62 251 ALA B C 1
ATOM 4623 O O . ALA B 1 251 ? -3.402 18.391 3.086 1 96.62 251 ALA B O 1
ATOM 4624 N N . LEU B 1 252 ? -2.969 19.594 4.898 1 94.56 252 LEU B N 1
ATOM 4625 C CA . LEU B 1 252 ? -3.57 20.828 4.43 1 94.56 252 LEU B CA 1
ATOM 4626 C C . LEU B 1 252 ? -2.621 21.578 3.496 1 94.56 252 LEU B C 1
ATOM 4628 O O . LEU B 1 252 ? -3.064 22.312 2.605 1 94.56 252 LEU B O 1
ATOM 4632 N N . ALA B 1 253 ? -1.322 21.406 3.779 1 90.12 253 ALA B N 1
ATOM 4633 C CA . ALA B 1 253 ? -0.347 22.156 2.99 1 90.12 253 ALA B CA 1
ATOM 4634 C C . ALA B 1 253 ? 0.349 21.25 1.977 1 90.12 253 ALA B C 1
ATOM 4636 O O . ALA B 1 253 ? 0.606 20.078 2.256 1 90.12 253 ALA B O 1
ATOM 4637 N N . GLY B 1 254 ? 0.668 21.859 0.791 1 88.06 254 GLY B N 1
ATOM 4638 C CA . GLY B 1 254 ? 1.343 21.125 -0.27 1 88.06 254 GLY B CA 1
ATOM 4639 C C . GLY B 1 254 ? 2.662 21.75 -0.681 1 88.06 254 GLY B C 1
ATOM 4640 O O . GLY B 1 254 ? 2.885 22.953 -0.456 1 88.06 254 GLY B O 1
ATOM 4641 N N . HIS B 1 255 ? 3.453 21 -1.294 1 77.19 255 HIS B N 1
ATOM 4642 C CA . HIS B 1 255 ? 4.781 21.406 -1.731 1 77.19 255 HIS B CA 1
ATOM 4643 C C . HIS B 1 255 ? 4.699 22.547 -2.748 1 77.19 255 HIS B C 1
ATOM 4645 O O . HIS B 1 255 ? 5.574 23.406 -2.789 1 77.19 255 HIS B O 1
ATOM 4651 N N . ASN B 1 256 ? 3.67 22.516 -3.604 1 70 256 ASN B N 1
ATOM 4652 C CA . ASN B 1 256 ? 3.611 23.5 -4.688 1 70 256 ASN B CA 1
ATOM 4653 C C . ASN B 1 256 ? 2.539 24.547 -4.43 1 70 256 ASN B C 1
ATOM 4655 O O . ASN B 1 256 ? 2.111 25.25 -5.355 1 70 256 ASN B O 1
ATOM 4659 N N . GLN B 1 257 ? 2.17 24.531 -3.219 1 65.19 257 GLN B N 1
ATOM 4660 C CA . GLN B 1 257 ? 1.073 25.469 -2.959 1 65.19 257 GLN B CA 1
ATOM 4661 C C . GLN B 1 257 ? 1.564 26.906 -2.938 1 65.19 257 GLN B C 1
ATOM 4663 O O . GLN B 1 257 ? 2.646 27.188 -2.42 1 65.19 257 GLN B O 1
ATOM 4668 N N . LYS B 1 258 ? 0.783 27.594 -3.771 1 59.44 258 LYS B N 1
ATOM 4669 C CA . LYS B 1 258 ? 1.032 29.031 -3.697 1 59.44 258 LYS B CA 1
ATOM 4670 C C . LYS B 1 258 ? 0.74 29.578 -2.301 1 59.44 258 LYS B C 1
ATOM 4672 O O . LYS B 1 258 ? -0.01 28.969 -1.537 1 59.44 258 LYS B O 1
ATOM 4677 N N . LYS B 1 259 ? 1.436 30.609 -1.855 1 61 259 LYS B N 1
ATOM 4678 C CA . LYS B 1 259 ? 1.531 31.25 -0.543 1 61 259 LYS B CA 1
ATOM 4679 C C . LYS B 1 259 ? 0.15 31.625 -0.013 1 61 259 LYS B C 1
ATOM 4681 O O . LYS B 1 259 ? -0.047 31.734 1.2 1 61 259 LYS B O 1
ATOM 4686 N N . GLU B 1 260 ? -0.79 31.641 -0.828 1 61.19 260 GLU B N 1
ATOM 4687 C CA . GLU B 1 260 ? -1.991 32.188 -0.2 1 61.19 260 GLU B CA 1
ATOM 4688 C C . GLU B 1 260 ? -2.764 31.094 0.544 1 61.19 260 GLU B C 1
ATOM 4690 O O . GLU B 1 260 ? -3.217 30.125 -0.062 1 61.19 260 GLU B O 1
ATOM 4695 N N . VAL B 1 261 ? -2.592 31.219 1.88 1 63.38 261 VAL B N 1
ATOM 4696 C CA . VAL B 1 261 ? -3.338 30.312 2.756 1 63.38 261 VAL B CA 1
ATOM 4697 C C . VAL B 1 261 ? -4.805 30.75 2.807 1 63.38 261 VAL B C 1
ATOM 4699 O O . VAL B 1 261 ? -5.109 31.891 3.166 1 63.38 261 VAL B O 1
ATOM 4702 N N . MET B 1 262 ? -5.613 29.844 2.404 1 71.31 262 MET B N 1
ATOM 4703 C CA . MET B 1 262 ? -7.047 30.125 2.402 1 71.31 262 MET B CA 1
ATOM 4704 C C . MET B 1 262 ? -7.582 30.234 3.826 1 71.31 262 MET B C 1
ATOM 4706 O O . MET B 1 262 ? -7.023 29.641 4.754 1 71.31 262 MET B O 1
ATOM 4710 N N . GLU B 1 263 ? -8.602 31.172 3.98 1 78.56 263 GLU B N 1
ATOM 4711 C CA . GLU B 1 263 ? -9.281 31.344 5.258 1 78.56 263 GLU B CA 1
ATOM 4712 C C . GLU B 1 263 ? -9.719 30.016 5.852 1 78.56 263 GLU B C 1
ATOM 4714 O O . GLU B 1 263 ? -9.547 29.766 7.047 1 78.56 263 GLU B O 1
ATOM 4719 N N . GLN B 1 264 ? -10.211 29.141 5.027 1 82.38 264 GLN B N 1
ATOM 4720 C CA . GLN B 1 264 ? -10.695 27.844 5.5 1 82.38 264 GLN B CA 1
ATOM 4721 C C . GLN B 1 264 ? -9.555 27 6.066 1 82.38 264 GLN B C 1
ATOM 4723 O O . GLN B 1 264 ? -9.758 26.25 7.016 1 82.38 264 GLN B O 1
ATOM 4728 N N . THR B 1 265 ? -8.469 27.203 5.562 1 87.69 265 THR B N 1
ATOM 4729 C CA . THR B 1 265 ? -7.297 26.484 6.07 1 87.69 265 THR B CA 1
ATOM 4730 C C . THR B 1 265 ? -6.918 27 7.457 1 87.69 265 THR B C 1
ATOM 4732 O O . THR B 1 265 ? -6.625 26.203 8.352 1 87.69 265 THR B O 1
ATOM 4735 N N . LEU B 1 266 ? -6.992 28.312 7.613 1 88.69 266 LEU B N 1
ATOM 4736 C CA . LEU B 1 266 ? -6.66 28.906 8.906 1 88.69 266 LEU B CA 1
ATOM 4737 C C . LEU B 1 266 ? -7.664 28.484 9.969 1 88.69 266 LEU B C 1
ATOM 4739 O O . LEU B 1 266 ? -7.289 28.203 11.109 1 88.69 266 LEU B O 1
ATOM 4743 N N . ASN B 1 267 ? -8.906 28.438 9.602 1 92.75 267 ASN B N 1
ATOM 4744 C CA . ASN B 1 267 ? -9.945 27.969 10.523 1 92.75 267 ASN B CA 1
ATOM 4745 C C . ASN B 1 267 ? -9.727 26.516 10.93 1 92.75 267 ASN B C 1
ATOM 4747 O O . ASN B 1 267 ? -9.945 26.156 12.086 1 92.75 267 ASN B O 1
ATOM 4751 N N . ALA B 1 268 ? -9.32 25.734 10 1 94.62 268 ALA B N 1
ATOM 4752 C CA . ALA B 1 268 ? -9.055 24.328 10.266 1 94.62 268 ALA B CA 1
ATOM 4753 C C . ALA B 1 268 ? -7.887 24.172 11.242 1 94.62 268 ALA B C 1
ATOM 4755 O O . ALA B 1 268 ? -7.926 23.328 12.133 1 94.62 268 ALA B O 1
ATOM 4756 N N . VAL B 1 269 ? -6.902 24.984 11.023 1 94.25 269 VAL B N 1
ATOM 4757 C CA . VAL B 1 269 ? -5.727 24.969 11.891 1 94.25 269 VAL B CA 1
ATOM 4758 C C . VAL B 1 269 ? -6.133 25.328 13.32 1 94.25 269 VAL B C 1
ATOM 4760 O O . VAL B 1 269 ? -5.719 24.656 14.273 1 94.25 269 VAL B O 1
ATOM 4763 N N . GLU B 1 270 ? -6.945 26.375 13.461 1 95 270 GLU B N 1
ATOM 4764 C CA . GLU B 1 270 ? -7.434 26.766 14.773 1 95 270 GLU B CA 1
ATOM 4765 C C . GLU B 1 270 ? -8.234 25.641 15.43 1 95 270 GLU B C 1
ATOM 4767 O O . GLU B 1 270 ? -8.039 25.344 16.609 1 95 270 GLU B O 1
ATOM 4772 N N . TRP B 1 271 ? -9.062 25.047 14.695 1 97.12 271 TRP B N 1
ATOM 4773 C CA . TRP B 1 271 ? -9.852 23.938 15.211 1 97.12 271 TRP B CA 1
ATOM 4774 C C . TRP B 1 271 ? -8.953 22.812 15.711 1 97.12 271 TRP B C 1
ATOM 4776 O O . TRP B 1 271 ? -9.156 22.281 16.797 1 97.12 271 TRP B O 1
ATOM 4786 N N . ALA B 1 272 ? -8 22.422 14.891 1 96.81 272 ALA B N 1
ATOM 4787 C CA . ALA B 1 272 ? -7.109 21.312 15.211 1 96.81 272 ALA B CA 1
ATOM 4788 C C . ALA B 1 272 ? -6.348 21.578 16.516 1 96.81 272 ALA B C 1
ATOM 4790 O O . ALA B 1 272 ? -6.223 20.688 17.359 1 96.81 272 ALA B O 1
ATOM 4791 N N . ASN B 1 273 ? -5.859 22.797 16.656 1 94.69 273 ASN B N 1
ATOM 4792 C CA . ASN B 1 273 ? -5.105 23.172 17.844 1 94.69 273 ASN B CA 1
ATOM 4793 C C . ASN B 1 273 ? -5.996 23.203 19.094 1 94.69 273 ASN B C 1
ATOM 4795 O O . ASN B 1 273 ? -5.543 22.891 20.188 1 94.69 273 ASN B O 1
ATOM 4799 N N . GLN B 1 274 ? -7.262 23.469 18.969 1 95.38 274 GLN B N 1
ATOM 4800 C CA . GLN B 1 274 ? -8.195 23.578 20.078 1 95.38 274 GLN B CA 1
ATOM 4801 C C . GLN B 1 274 ? -8.75 22.203 20.453 1 95.38 274 GLN B C 1
ATOM 4803 O O . GLN B 1 274 ? -9.188 22 21.594 1 95.38 274 GLN B O 1
ATOM 4808 N N . ASN B 1 275 ? -8.836 21.234 19.531 1 94.69 275 ASN B N 1
ATOM 4809 C CA . ASN B 1 275 ? -9.375 19.906 19.75 1 94.69 275 ASN B CA 1
ATOM 4810 C C . ASN B 1 275 ? -8.547 19.125 20.781 1 94.69 275 ASN B C 1
ATOM 4812 O O . ASN B 1 275 ? -9.07 18.25 21.453 1 94.69 275 ASN B O 1
ATOM 4816 N N . MET B 1 276 ? -7.27 19.391 20.953 1 91.31 276 MET B N 1
ATOM 4817 C CA . MET B 1 276 ? -6.328 18.828 21.922 1 91.31 276 MET B CA 1
ATOM 4818 C C . MET B 1 276 ? -5.906 17.422 21.5 1 91.31 276 MET B C 1
ATOM 4820 O O . MET B 1 276 ? -5.086 16.781 22.172 1 91.31 276 MET B O 1
ATOM 4824 N N . ALA B 1 277 ? -6.473 16.828 20.453 1 96.38 277 ALA B N 1
ATOM 4825 C CA . ALA B 1 277 ? -5.98 15.555 19.906 1 96.38 277 ALA B CA 1
ATOM 4826 C C . ALA B 1 277 ? -4.566 15.711 19.359 1 96.38 277 ALA B C 1
ATOM 4828 O O . ALA B 1 277 ? -4.211 16.766 18.828 1 96.38 277 ALA B O 1
ATOM 4829 N N . PRO B 1 278 ? -3.721 14.664 19.578 1 96.75 278 PRO B N 1
ATOM 4830 C CA . PRO B 1 278 ? -2.426 14.727 18.891 1 96.75 278 PRO B CA 1
ATOM 4831 C C . PRO B 1 278 ? -2.559 14.844 17.375 1 96.75 278 PRO B C 1
ATOM 4833 O O . PRO B 1 278 ? -3.516 14.32 16.797 1 96.75 278 PRO B O 1
ATOM 4836 N N . ILE B 1 279 ? -1.591 15.516 16.766 1 96.94 279 ILE B N 1
ATOM 4837 C CA . ILE B 1 279 ? -1.645 15.781 15.328 1 96.94 279 ILE B CA 1
ATOM 4838 C C . ILE B 1 279 ? -0.51 15.039 14.625 1 96.94 279 ILE B C 1
ATOM 4840 O O . ILE B 1 279 ? 0.648 15.133 15.031 1 96.94 279 ILE B O 1
ATOM 4844 N N . LEU B 1 280 ? -0.843 14.258 13.602 1 97.31 280 LEU B N 1
ATOM 4845 C CA . LEU B 1 280 ? 0.089 13.656 12.648 1 97.31 280 LEU B CA 1
ATOM 4846 C C . LEU B 1 280 ? 0.108 14.438 11.344 1 97.31 280 LEU B C 1
ATOM 4848 O O . LEU B 1 280 ? -0.917 14.547 10.664 1 97.31 280 LEU B O 1
ATOM 4852 N N . SER B 1 281 ? 1.241 14.984 11 1 96.69 281 SER B N 1
ATOM 4853 C CA . SER B 1 281 ? 1.376 15.695 9.734 1 96.69 281 SER B CA 1
ATOM 4854 C C . SER B 1 281 ? 1.905 14.773 8.641 1 96.69 281 SER B C 1
ATOM 4856 O O . SER B 1 281 ? 2.945 14.133 8.812 1 96.69 281 SER B O 1
ATOM 4858 N N . LEU B 1 282 ? 1.177 14.75 7.512 1 96.81 282 LEU B N 1
ATOM 4859 C CA . LEU B 1 282 ? 1.533 13.875 6.402 1 96.81 282 LEU B CA 1
ATOM 4860 C C . LEU B 1 282 ? 2.373 14.617 5.367 1 96.81 282 LEU B C 1
ATOM 4862 O O . LEU B 1 282 ? 1.927 15.617 4.801 1 96.81 282 LEU B O 1
ATOM 4866 N N . ASP B 1 283 ? 3.545 14.102 5.109 1 95.56 283 ASP B N 1
ATOM 4867 C CA . ASP B 1 283 ? 4.488 14.617 4.121 1 95.56 283 ASP B CA 1
ATOM 4868 C C . ASP B 1 283 ? 4.625 16.141 4.234 1 95.56 283 ASP B C 1
ATOM 4870 O O . ASP B 1 283 ? 4.453 16.859 3.248 1 95.56 283 ASP B O 1
ATOM 4874 N N . PRO B 1 284 ? 5.035 16.578 5.387 1 93.62 284 PRO B N 1
ATOM 4875 C CA . PRO B 1 284 ? 5.102 18.016 5.605 1 93.62 284 PRO B CA 1
ATOM 4876 C C . PRO B 1 284 ? 6.082 18.719 4.668 1 93.62 284 PRO B C 1
ATOM 4878 O O . PRO B 1 284 ? 7.078 18.109 4.254 1 93.62 284 PRO B O 1
ATOM 4881 N N . CYS B 1 285 ? 5.754 19.906 4.375 1 89.19 285 CYS B N 1
ATOM 4882 C CA . CYS B 1 285 ? 6.586 20.766 3.543 1 89.19 285 CYS B CA 1
ATOM 4883 C C . CYS B 1 285 ? 6.883 22.078 4.25 1 89.19 285 CYS B C 1
ATOM 4885 O O . CYS B 1 285 ? 6.598 22.234 5.438 1 89.19 285 CYS B O 1
ATOM 4887 N N . LEU B 1 286 ? 7.566 23 3.559 1 83.69 286 LEU B N 1
ATOM 4888 C CA . LEU B 1 286 ? 7.938 24.281 4.145 1 83.69 286 LEU B CA 1
ATOM 4889 C C . LEU B 1 286 ? 6.703 25.078 4.57 1 83.69 286 LEU B C 1
ATOM 4891 O O . LEU B 1 286 ? 6.715 25.75 5.605 1 83.69 286 LEU B O 1
ATOM 4895 N N . GLN B 1 287 ? 5.645 24.891 3.881 1 84.69 287 GLN B N 1
ATOM 4896 C CA . GLN B 1 287 ? 4.402 25.609 4.168 1 84.69 287 GLN B CA 1
ATOM 4897 C C . GLN B 1 287 ? 3.727 25.047 5.418 1 84.69 287 GLN B C 1
ATOM 4899 O O . GLN B 1 287 ? 3.045 25.781 6.141 1 84.69 287 GLN B O 1
ATOM 4904 N N . THR B 1 288 ? 3.889 23.797 5.684 1 85.62 288 THR B N 1
ATOM 4905 C CA . THR B 1 288 ? 3.303 23.156 6.855 1 85.62 288 THR B CA 1
ATOM 4906 C C . THR B 1 288 ? 3.775 23.828 8.141 1 85.62 288 THR B C 1
ATOM 4908 O O . THR B 1 288 ? 2.984 24.062 9.055 1 85.62 288 THR B O 1
ATOM 4911 N N . SER B 1 289 ? 5 24.203 8.133 1 81.31 289 SER B N 1
ATOM 4912 C CA . SER B 1 289 ? 5.594 24.812 9.32 1 81.31 289 SER B CA 1
ATOM 4913 C C . SER B 1 289 ? 5.031 26.219 9.562 1 81.31 289 SER B C 1
ATOM 4915 O O . SER B 1 289 ? 5.055 26.703 10.688 1 81.31 289 SER B O 1
ATOM 4917 N N . SER B 1 290 ? 4.508 26.766 8.555 1 82.69 290 SER B N 1
ATOM 4918 C CA . SER B 1 290 ? 4.012 28.141 8.672 1 82.69 290 SER B CA 1
ATOM 4919 C C . SER B 1 290 ? 2.553 28.156 9.117 1 82.69 290 SER B C 1
ATOM 4921 O O . SER B 1 290 ? 2.029 29.203 9.5 1 82.69 290 SER B O 1
ATOM 4923 N N . LEU B 1 291 ? 1.909 27.047 9.117 1 86.94 291 LEU B N 1
ATOM 4924 C CA . LEU B 1 291 ? 0.485 26.984 9.43 1 86.94 291 LEU B CA 1
ATOM 4925 C C . LEU B 1 291 ? 0.247 27.172 10.922 1 86.94 291 LEU B C 1
ATOM 4927 O O . LEU B 1 291 ? -0.848 27.562 11.336 1 86.94 291 LEU B O 1
ATOM 4931 N N . GLY B 1 292 ? 1.27 26.875 11.75 1 87.75 292 GLY B N 1
ATOM 4932 C CA . GLY B 1 292 ? 1.125 27.047 13.188 1 87.75 292 GLY B CA 1
ATOM 4933 C C . GLY B 1 292 ? 0.465 25.859 13.867 1 87.75 292 GLY B C 1
ATOM 4934 O O . GLY B 1 292 ? -0.098 26 14.953 1 87.75 292 GLY B O 1
ATOM 4935 N N . LEU B 1 293 ? 0.462 24.672 13.242 1 92.06 293 LEU B N 1
ATOM 4936 C CA . LEU B 1 293 ? -0.087 23.453 13.836 1 92.06 293 LEU B CA 1
ATOM 4937 C C . LEU B 1 293 ? 0.838 22.922 14.922 1 92.06 293 LEU B C 1
ATOM 4939 O O . LEU B 1 293 ? 2.062 22.938 14.773 1 92.06 293 LEU B O 1
ATOM 4943 N N . GLU B 1 294 ? 0.313 22.453 16.031 1 92.38 294 GLU B N 1
ATOM 4944 C CA . GLU B 1 294 ? 1.077 21.781 17.062 1 92.38 294 GLU B CA 1
ATOM 4945 C C . GLU B 1 294 ? 1.264 20.297 16.734 1 92.38 294 GLU B C 1
ATOM 4947 O O . GLU B 1 294 ? 0.694 19.438 17.406 1 92.38 294 GLU B O 1
ATOM 4952 N N . VAL B 1 295 ? 2.166 20.047 15.898 1 94.56 295 VAL B N 1
ATOM 4953 C CA . VAL B 1 295 ? 2.361 18.719 15.336 1 94.56 295 VAL B CA 1
ATOM 4954 C C . VAL B 1 295 ? 3.139 17.859 16.328 1 94.56 295 VAL B C 1
ATOM 4956 O O . VAL B 1 295 ? 4.199 18.25 16.812 1 94.56 295 VAL B O 1
ATOM 4959 N N . LYS B 1 296 ? 2.596 16.719 16.625 1 95.5 296 LYS B N 1
ATOM 4960 C CA . LYS B 1 296 ? 3.264 15.766 17.516 1 95.5 296 LYS B CA 1
ATOM 4961 C C . LYS B 1 296 ? 4.137 14.797 16.734 1 95.5 296 LYS B C 1
ATOM 4963 O O . LYS B 1 296 ? 5.215 14.406 17.188 1 95.5 296 LYS B O 1
ATOM 4968 N N . TRP B 1 297 ? 3.613 14.344 15.57 1 96.19 297 TRP B N 1
ATOM 4969 C CA . TRP B 1 297 ? 4.34 13.43 14.695 1 96.19 297 TRP B CA 1
ATOM 4970 C C . TRP B 1 297 ? 4.309 13.914 13.25 1 96.19 297 TRP B C 1
ATOM 4972 O O . TRP B 1 297 ? 3.354 14.57 12.828 1 96.19 297 TRP B O 1
ATOM 4982 N N . SER B 1 298 ? 5.324 13.57 12.531 1 96.56 298 SER B N 1
ATOM 4983 C CA . SER B 1 298 ? 5.387 13.805 11.086 1 96.56 298 SER B CA 1
ATOM 4984 C C . SER B 1 298 ? 5.789 12.539 10.344 1 96.56 298 SER B C 1
ATOM 4986 O O . SER B 1 298 ? 6.645 11.781 10.805 1 96.56 298 SER B O 1
ATOM 4988 N N . LEU B 1 299 ? 5.125 12.312 9.25 1 97.12 299 LEU B N 1
ATOM 4989 C CA . LEU B 1 299 ? 5.48 11.227 8.352 1 97.12 299 LEU B CA 1
ATOM 4990 C C . LEU B 1 299 ? 6.008 11.758 7.027 1 97.12 299 LEU B C 1
ATOM 4992 O O . LEU B 1 299 ? 5.238 12.273 6.211 1 97.12 299 LEU B O 1
ATOM 4996 N N . ALA B 1 300 ? 7.301 11.688 6.91 1 96.62 300 ALA B N 1
ATOM 4997 C CA . ALA B 1 300 ? 7.914 12.031 5.633 1 96.62 300 ALA B CA 1
ATOM 4998 C C . ALA B 1 300 ? 7.883 10.852 4.672 1 96.62 300 ALA B C 1
ATOM 5000 O O . ALA B 1 300 ? 7.875 9.695 5.102 1 96.62 300 ALA B O 1
ATOM 5001 N N . LEU B 1 301 ? 7.859 11.125 3.395 1 96.69 301 LEU B N 1
ATOM 5002 C CA . LEU B 1 301 ? 7.785 10.086 2.377 1 96.69 301 LEU B CA 1
ATOM 5003 C C . LEU B 1 301 ? 8.992 10.156 1.445 1 96.69 301 LEU B C 1
ATOM 5005 O O . LEU B 1 301 ? 9.359 11.234 0.976 1 96.69 301 LEU B O 1
ATOM 5009 N N . GLY B 1 302 ? 9.578 8.984 1.146 1 94.88 302 GLY B N 1
ATOM 5010 C CA . GLY B 1 302 ? 10.781 8.945 0.339 1 94.88 302 GLY B CA 1
ATOM 5011 C C . GLY B 1 302 ? 12.031 9.312 1.117 1 94.88 302 GLY B C 1
ATOM 5012 O O . GLY B 1 302 ? 12.734 8.43 1.623 1 94.88 302 GLY B O 1
ATOM 5013 N N . LEU B 1 303 ? 12.312 10.578 1.305 1 97 303 LEU B N 1
ATOM 5014 C CA . LEU B 1 303 ? 13.32 11.18 2.178 1 97 303 LEU B CA 1
ATOM 5015 C C . LEU B 1 303 ? 12.766 12.414 2.875 1 97 303 LEU B C 1
ATOM 5017 O O . LEU B 1 303 ? 11.898 13.109 2.33 1 97 303 LEU B O 1
ATOM 5021 N N . PRO B 1 304 ? 13.211 12.617 4.082 1 96.06 304 PRO B N 1
ATOM 5022 C CA . PRO B 1 304 ? 12.703 13.812 4.77 1 96.06 304 PRO B CA 1
ATOM 5023 C C . PRO B 1 304 ? 13.172 15.109 4.121 1 96.06 304 PRO B C 1
ATOM 5025 O O . PRO B 1 304 ? 14.234 15.148 3.502 1 96.06 304 PRO B O 1
ATOM 5028 N N . LEU B 1 305 ? 12.352 16.109 4.27 1 94.31 305 LEU B N 1
ATOM 5029 C CA . LEU B 1 305 ? 12.688 17.422 3.738 1 94.31 305 LEU B CA 1
ATOM 5030 C C . LEU B 1 305 ? 13.492 18.234 4.75 1 94.31 305 LEU B C 1
ATOM 5032 O O . LEU B 1 305 ? 13.203 18.203 5.949 1 94.31 305 LEU B O 1
ATOM 5036 N N . ALA B 1 306 ? 14.391 19 4.152 1 91.44 306 ALA B N 1
ATOM 5037 C CA . ALA B 1 306 ? 15.164 19.906 4.996 1 91.44 306 ALA B CA 1
ATOM 5038 C C . ALA B 1 306 ? 14.266 20.953 5.652 1 91.44 306 ALA B C 1
ATOM 5040 O O . ALA B 1 306 ? 13.336 21.469 5.02 1 91.44 306 ALA B O 1
ATOM 5041 N N . ASN B 1 307 ? 14.461 21.25 6.918 1 78.88 307 ASN B N 1
ATOM 5042 C CA . ASN B 1 307 ? 13.812 22.281 7.711 1 78.88 307 ASN B CA 1
ATOM 5043 C C . ASN B 1 307 ? 12.344 21.953 7.984 1 78.88 307 ASN B C 1
ATOM 5045 O O . ASN B 1 307 ? 11.531 22.844 8.234 1 78.88 307 ASN B O 1
ATOM 5049 N N . THR B 1 308 ? 11.977 20.531 7.777 1 77.5 308 THR B N 1
ATOM 5050 C CA . THR B 1 308 ? 10.648 20.047 8.125 1 77.5 308 THR B CA 1
ATOM 5051 C C . THR B 1 308 ? 10.742 18.688 8.812 1 77.5 308 THR B C 1
ATOM 5053 O O . THR B 1 308 ? 11.594 17.859 8.453 1 77.5 308 THR B O 1
ATOM 5056 N N . PRO B 1 309 ? 9.984 18.281 9.797 1 62.84 309 PRO B N 1
ATOM 5057 C CA . PRO B 1 309 ? 9.219 19.25 10.586 1 62.84 309 PRO B CA 1
ATOM 5058 C C . PRO B 1 309 ? 10.086 20.031 11.57 1 62.84 309 PRO B C 1
ATOM 5060 O O . PRO B 1 309 ? 11.219 19.625 11.852 1 62.84 309 PRO B O 1
ATOM 5063 N N . LYS B 1 310 ? 9.539 21.047 12.133 1 68 310 LYS B N 1
ATOM 5064 C CA . LYS B 1 310 ? 10.258 21.828 13.125 1 68 310 LYS B CA 1
ATOM 5065 C C . LYS B 1 310 ? 10.109 21.219 14.516 1 68 310 LYS B C 1
ATOM 5067 O O . LYS B 1 310 ? 10.969 21.422 15.383 1 68 310 LYS B O 1
ATOM 5072 N N . SER B 1 311 ? 9.07 20.469 14.719 1 75.88 311 SER B N 1
ATOM 5073 C CA . SER B 1 311 ? 8.789 19.891 16.031 1 75.88 311 SER B CA 1
ATOM 5074 C C . SER B 1 311 ? 8.141 18.516 15.914 1 75.88 311 SER B C 1
ATOM 5076 O O . SER B 1 311 ? 7.699 18.125 14.828 1 75.88 311 SER B O 1
ATOM 5078 N N . GLY B 1 312 ? 8.305 17.797 17.016 1 89 312 GLY B N 1
ATOM 5079 C CA . GLY B 1 312 ? 7.691 16.484 17.078 1 89 312 GLY B CA 1
ATOM 5080 C C . GLY B 1 312 ? 8.609 15.375 16.609 1 89 312 GLY B C 1
ATOM 5081 O O . GLY B 1 312 ? 9.75 15.625 16.219 1 89 312 GLY B O 1
ATOM 5082 N N . ARG B 1 313 ? 8.102 14.188 16.641 1 94.12 313 ARG B N 1
ATOM 5083 C CA . ARG B 1 313 ? 8.852 13.023 16.188 1 94.12 313 ARG B CA 1
ATOM 5084 C C . ARG B 1 313 ? 8.672 12.805 14.688 1 94.12 313 ARG B C 1
ATOM 5086 O O . ARG B 1 313 ? 7.566 12.961 14.164 1 94.12 313 ARG B O 1
ATOM 5093 N N . LEU B 1 314 ? 9.781 12.438 14.062 1 96.06 314 LEU B N 1
ATOM 5094 C CA . LEU B 1 314 ? 9.766 12.266 12.609 1 96.06 314 LEU B CA 1
ATOM 5095 C C . LEU B 1 314 ? 9.828 10.789 12.242 1 96.06 314 LEU B C 1
ATOM 5097 O O . LEU B 1 314 ? 10.633 10.039 12.789 1 96.06 314 LEU B O 1
ATOM 5101 N N . TYR B 1 315 ? 8.953 10.414 11.367 1 97.12 315 TYR B N 1
ATOM 5102 C CA . TYR B 1 315 ? 8.93 9.086 10.773 1 97.12 315 TYR B CA 1
ATOM 5103 C C . TYR B 1 315 ? 9.141 9.164 9.266 1 97.12 315 TYR B C 1
ATOM 5105 O O . TYR B 1 315 ? 8.938 10.211 8.656 1 97.12 315 TYR B O 1
ATOM 5113 N N . LEU B 1 316 ? 9.609 8.055 8.734 1 97.38 316 LEU B N 1
ATOM 5114 C CA . LEU B 1 316 ? 9.812 7.93 7.297 1 97.38 316 LEU B CA 1
ATOM 5115 C C . LEU B 1 316 ? 9.016 6.762 6.73 1 97.38 316 LEU B C 1
ATOM 5117 O O . LEU B 1 316 ? 9.047 5.66 7.285 1 97.38 316 LEU B O 1
ATOM 5121 N N . GLY B 1 317 ? 8.25 7.016 5.699 1 97.75 317 GLY B N 1
ATOM 5122 C CA . GLY B 1 317 ? 7.492 5.984 5.004 1 97.75 317 GLY B CA 1
ATOM 5123 C C . GLY B 1 317 ? 8.078 5.621 3.654 1 97.75 317 GLY B C 1
ATOM 5124 O O . GLY B 1 317 ? 8.547 6.496 2.92 1 97.75 317 GLY B O 1
ATOM 5125 N N . ASP B 1 318 ? 8.039 4.355 3.324 1 97.06 318 ASP B N 1
ATOM 5126 C CA . ASP B 1 318 ? 8.516 3.836 2.047 1 97.06 318 ASP B CA 1
ATOM 5127 C C . ASP B 1 318 ? 7.414 3.867 0.991 1 97.06 318 ASP B C 1
ATOM 5129 O O . ASP B 1 318 ? 6.434 3.125 1.088 1 97.06 318 ASP B O 1
ATOM 5133 N N . ILE B 1 319 ? 7.574 4.641 -0.041 1 96.88 319 ILE B N 1
ATOM 5134 C CA . ILE B 1 319 ? 6.539 4.723 -1.064 1 96.88 319 ILE B CA 1
ATOM 5135 C C . ILE B 1 319 ? 6.973 3.938 -2.301 1 96.88 319 ILE B C 1
ATOM 5137 O O . ILE B 1 319 ? 6.43 4.137 -3.391 1 96.88 319 ILE B O 1
ATOM 5141 N N . GLY B 1 320 ? 8.016 3.148 -2.197 1 96.62 320 GLY B N 1
ATOM 5142 C CA . GLY B 1 320 ? 8.32 2.133 -3.193 1 96.62 320 GLY B CA 1
ATOM 5143 C C . GLY B 1 320 ? 9.219 2.637 -4.305 1 96.62 320 GLY B C 1
ATOM 5144 O O . GLY B 1 320 ? 9.211 2.096 -5.414 1 96.62 320 GLY B O 1
ATOM 5145 N N . ILE B 1 321 ? 10.047 3.654 -4.094 1 97.81 321 ILE B N 1
ATOM 5146 C CA . ILE B 1 321 ? 10.945 4.199 -5.105 1 97.81 321 ILE B CA 1
ATOM 5147 C C . ILE B 1 321 ? 12.156 3.289 -5.262 1 97.81 321 ILE B C 1
ATOM 5149 O O . ILE B 1 321 ? 12.867 3.012 -4.289 1 97.81 321 ILE B O 1
ATOM 5153 N N . PRO B 1 322 ? 12.422 2.855 -6.441 1 97.69 322 PRO B N 1
ATOM 5154 C CA . PRO B 1 322 ? 13.594 2.004 -6.652 1 97.69 322 PRO B CA 1
ATOM 5155 C C . PRO B 1 322 ? 14.906 2.764 -6.504 1 97.69 322 PRO B C 1
ATOM 5157 O O . PRO B 1 322 ? 14.961 3.967 -6.773 1 97.69 322 PRO B O 1
ATOM 5160 N N . LYS B 1 323 ? 15.961 2.072 -6.156 1 96.56 323 LYS B N 1
ATOM 5161 C CA . LYS B 1 323 ? 17.266 2.676 -5.898 1 96.56 323 LYS B CA 1
ATOM 5162 C C . LYS B 1 323 ? 17.812 3.355 -7.152 1 96.56 323 LYS B C 1
ATOM 5164 O O . LYS B 1 323 ? 18.531 4.359 -7.062 1 96.56 323 LYS B O 1
ATOM 5169 N N . GLY B 1 324 ? 17.453 2.822 -8.32 1 97.06 324 GLY B N 1
ATOM 5170 C CA . GLY B 1 324 ? 17.906 3.426 -9.562 1 97.06 324 GLY B CA 1
ATOM 5171 C C . GLY B 1 324 ? 17.344 4.816 -9.789 1 97.06 324 GLY B C 1
ATOM 5172 O O . GLY B 1 324 ? 17.984 5.652 -10.438 1 97.06 324 GLY B O 1
ATOM 5173 N N . VAL B 1 325 ? 16.141 5.074 -9.32 1 97.75 325 VAL B N 1
ATOM 5174 C CA . VAL B 1 325 ? 15.539 6.402 -9.406 1 97.75 325 VAL B CA 1
ATOM 5175 C C . VAL B 1 325 ? 16.344 7.391 -8.562 1 97.75 325 VAL B C 1
ATOM 5177 O O . VAL B 1 325 ? 16.594 8.516 -8.992 1 97.75 325 VAL B O 1
ATOM 5180 N N . PHE B 1 326 ? 16.766 6.973 -7.348 1 98.19 326 PHE B N 1
ATOM 5181 C CA . PHE B 1 326 ? 17.609 7.797 -6.5 1 98.19 326 PHE B CA 1
ATOM 5182 C C . PHE B 1 326 ? 18.938 8.094 -7.191 1 98.19 326 PHE B C 1
ATOM 5184 O O . PHE B 1 326 ? 19.391 9.242 -7.207 1 98.19 326 PHE B O 1
ATOM 5191 N N . SER B 1 327 ? 19.5 7.105 -7.785 1 97.81 327 SER B N 1
ATOM 5192 C CA . SER B 1 327 ? 20.781 7.262 -8.469 1 97.81 327 SER B CA 1
ATOM 5193 C C . SER B 1 327 ? 20.688 8.266 -9.617 1 97.81 327 SER B C 1
ATOM 5195 O O . SER B 1 327 ? 21.609 9.039 -9.852 1 97.81 327 SER B O 1
ATOM 5197 N N . ALA B 1 328 ? 19.562 8.25 -10.266 1 97.69 328 ALA B N 1
ATOM 5198 C CA . ALA B 1 328 ? 19.359 9.125 -11.414 1 97.69 328 ALA B CA 1
ATOM 5199 C C . ALA B 1 328 ? 19.375 10.594 -11 1 97.69 328 ALA B C 1
ATOM 5201 O O . ALA B 1 328 ? 19.562 11.477 -11.836 1 97.69 328 ALA B O 1
ATOM 5202 N N . VAL B 1 329 ? 19.188 10.852 -9.734 1 98.12 329 VAL B N 1
ATOM 5203 C CA . VAL B 1 329 ? 19.234 12.227 -9.258 1 98.12 329 VAL B CA 1
ATOM 5204 C C . VAL B 1 329 ? 20.406 12.406 -8.312 1 98.12 329 VAL B C 1
ATOM 5206 O O . VAL B 1 329 ? 20.359 13.227 -7.387 1 98.12 329 VAL B O 1
ATOM 5209 N N . ASP B 1 330 ? 21.375 11.57 -8.375 1 97.94 330 ASP B N 1
ATOM 5210 C CA . ASP B 1 330 ? 22.688 11.664 -7.73 1 97.94 330 ASP B CA 1
ATOM 5211 C C . ASP B 1 330 ? 22.594 11.352 -6.242 1 97.94 330 ASP B C 1
ATOM 5213 O O . ASP B 1 330 ? 23.281 11.961 -5.426 1 97.94 330 ASP B O 1
ATOM 5217 N N . ILE B 1 331 ? 21.719 10.461 -5.867 1 98.25 331 ILE B N 1
ATOM 5218 C CA . ILE B 1 331 ? 21.625 9.961 -4.5 1 98.25 331 ILE B CA 1
ATOM 5219 C C . ILE B 1 331 ? 22.125 8.523 -4.441 1 98.25 331 ILE B C 1
ATOM 5221 O O . ILE B 1 331 ? 21.688 7.668 -5.211 1 98.25 331 ILE B O 1
ATOM 5225 N N . ASN B 1 332 ? 23.125 8.258 -3.621 1 97.5 332 ASN B N 1
ATOM 5226 C CA . ASN B 1 332 ? 23.484 6.883 -3.289 1 97.5 332 ASN B CA 1
ATOM 5227 C C . ASN B 1 332 ? 22.594 6.336 -2.172 1 97.5 332 ASN B C 1
ATOM 5229 O O . ASN B 1 332 ? 22.812 6.629 -0.997 1 97.5 332 ASN B O 1
ATOM 5233 N N . TYR B 1 333 ? 21.719 5.535 -2.602 1 96.69 333 TYR B N 1
ATOM 5234 C CA . TYR B 1 333 ? 20.641 5.145 -1.703 1 96.69 333 TYR B CA 1
ATOM 5235 C C . TYR B 1 333 ? 20.844 3.723 -1.192 1 96.69 333 TYR B C 1
ATOM 5237 O O . TYR B 1 333 ? 21.25 2.838 -1.947 1 96.69 333 TYR B O 1
ATOM 5245 N N . ILE B 1 334 ? 20.625 3.525 0.075 1 93.56 334 ILE B N 1
ATOM 5246 C CA . ILE B 1 334 ? 20.438 2.225 0.713 1 93.56 334 ILE B CA 1
ATOM 5247 C C . ILE B 1 334 ? 19.156 2.221 1.524 1 93.56 334 ILE B C 1
ATOM 5249 O O . ILE B 1 334 ? 18.828 3.209 2.188 1 93.56 334 ILE B O 1
ATOM 5253 N N . SER B 1 335 ? 18.422 1.154 1.421 1 93.88 335 SER B N 1
ATOM 5254 C CA . SER B 1 335 ? 17.125 1.129 2.092 1 93.88 335 SER B CA 1
ATOM 5255 C C . SER B 1 335 ? 17.297 1.133 3.607 1 93.88 335 SER B C 1
ATOM 5257 O O . SER B 1 335 ? 17.984 0.274 4.168 1 93.88 335 SER B O 1
ATOM 5259 N N . PRO B 1 336 ? 16.641 2.027 4.273 1 94.69 336 PRO B N 1
ATOM 5260 C CA . PRO B 1 336 ? 16.703 2.062 5.738 1 94.69 336 PRO B CA 1
ATOM 5261 C C . PRO B 1 336 ? 15.547 1.317 6.402 1 94.69 336 PRO B C 1
ATOM 5263 O O . PRO B 1 336 ? 15.453 1.295 7.633 1 94.69 336 PRO B O 1
ATOM 5266 N N . PHE B 1 337 ? 14.719 0.591 5.691 1 93.25 337 PHE B N 1
ATOM 5267 C CA . PHE B 1 337 ? 13.414 0.179 6.188 1 93.25 337 PHE B CA 1
ATOM 5268 C C . PHE B 1 337 ? 13.477 -1.226 6.777 1 93.25 337 PHE B C 1
ATOM 5270 O O . PHE B 1 337 ? 12.68 -1.574 7.652 1 93.25 337 PHE B O 1
ATOM 5277 N N . GLY B 1 338 ? 14.406 -2.031 6.309 1 87.56 338 GLY B N 1
ATOM 5278 C CA . GLY B 1 338 ? 14.383 -3.42 6.738 1 87.56 338 GLY B CA 1
ATOM 5279 C C . GLY B 1 338 ? 13.062 -4.113 6.453 1 87.56 338 GLY B C 1
ATOM 5280 O O . GLY B 1 338 ? 12.617 -4.152 5.305 1 87.56 338 GLY B O 1
ATOM 5281 N N . ASP B 1 339 ? 12.336 -4.57 7.5 1 88.06 339 ASP B N 1
ATOM 5282 C CA . ASP B 1 339 ? 11.094 -5.32 7.344 1 88.06 339 ASP B CA 1
ATOM 5283 C C . ASP B 1 339 ? 9.883 -4.422 7.559 1 88.06 339 ASP B C 1
ATOM 5285 O O . ASP B 1 339 ? 8.75 -4.906 7.641 1 88.06 339 ASP B O 1
ATOM 5289 N N . LYS B 1 340 ? 10.102 -3.117 7.594 1 90.25 340 LYS B N 1
ATOM 5290 C CA . LYS B 1 340 ? 9.016 -2.199 7.914 1 90.25 340 LYS B CA 1
ATOM 5291 C C . LYS B 1 340 ? 8.742 -1.242 6.758 1 90.25 340 LYS B C 1
ATOM 5293 O O . LYS B 1 340 ? 9.625 -0.994 5.93 1 90.25 340 LYS B O 1
ATOM 5298 N N . PHE B 1 341 ? 7.535 -0.676 6.754 1 91.69 341 PHE B N 1
ATOM 5299 C CA . PHE B 1 341 ? 7.18 0.344 5.777 1 91.69 341 PHE B CA 1
ATOM 5300 C C . PHE B 1 341 ? 7.352 1.74 6.363 1 91.69 341 PHE B C 1
ATOM 5302 O O . PHE B 1 341 ? 7.469 2.721 5.621 1 91.69 341 PHE B O 1
ATOM 5309 N N . VAL B 1 342 ? 7.215 1.815 7.652 1 96.19 342 VAL B N 1
ATOM 5310 C CA . VAL B 1 342 ? 7.344 3.078 8.375 1 96.19 342 VAL B CA 1
ATOM 5311 C C . VAL B 1 342 ? 8.352 2.93 9.508 1 96.19 342 VAL B C 1
ATOM 5313 O O . VAL B 1 342 ? 8.273 1.987 10.297 1 96.19 342 VAL B O 1
ATOM 5316 N N . ILE B 1 343 ? 9.336 3.832 9.523 1 95.75 343 ILE B N 1
ATOM 5317 C CA . ILE B 1 343 ? 10.359 3.74 10.555 1 95.75 343 ILE B CA 1
ATOM 5318 C C . ILE B 1 343 ? 10.539 5.098 11.234 1 95.75 343 ILE B C 1
ATOM 5320 O O . ILE B 1 343 ? 10.383 6.141 10.594 1 95.75 343 ILE B O 1
ATOM 5324 N N . PRO B 1 344 ? 10.836 5.082 12.523 1 95.94 344 PRO B N 1
ATOM 5325 C CA . PRO B 1 344 ? 11.172 6.348 13.18 1 95.94 344 PRO B CA 1
ATOM 5326 C C . PRO B 1 344 ? 12.555 6.867 12.789 1 95.94 344 PRO B C 1
ATOM 5328 O O . PRO B 1 344 ? 13.461 6.074 12.523 1 95.94 344 PRO B O 1
ATOM 5331 N N . LEU B 1 345 ? 12.641 8.102 12.656 1 96.06 345 LEU B N 1
ATOM 5332 C CA . LEU B 1 345 ? 13.93 8.758 12.477 1 96.06 345 LEU B CA 1
ATOM 5333 C C . LEU B 1 345 ? 14.383 9.445 13.766 1 96.06 345 LEU B C 1
ATOM 5335 O O . LEU B 1 345 ? 13.617 10.203 14.367 1 96.06 345 LEU B O 1
ATOM 5339 N N . GLU B 1 346 ? 15.578 9.117 14.148 1 92.75 346 GLU B N 1
ATOM 5340 C CA . GLU B 1 346 ? 16.109 9.688 15.383 1 92.75 346 GLU B CA 1
ATOM 5341 C C . GLU B 1 346 ? 17.172 10.75 15.094 1 92.75 346 GLU B C 1
ATOM 5343 O O . GLU B 1 346 ? 17.922 10.625 14.133 1 92.75 346 GLU B O 1
ATOM 5348 N N . THR B 1 347 ? 17.141 11.859 15.828 1 83.19 347 THR B N 1
ATOM 5349 C CA . THR B 1 347 ? 18.125 12.922 15.703 1 83.19 347 THR B CA 1
ATOM 5350 C C . THR B 1 347 ? 19.391 12.57 16.484 1 83.19 347 THR B C 1
ATOM 5352 O O . THR B 1 347 ? 19.312 11.906 17.531 1 83.19 347 THR B O 1
#

pLDDT: mean 72.92, std 30.62, range [14.51, 98.81]

Foldseek 3Di:
DDPDDPDDYDDDDDDDDDDDDPDPDDDDDPDDDPDDPPVPPPPPPPPDPPPVVVVVLVQVPVVNVVVCVVPCPPPPPPPPPPPPPPDDPDPPPPPPPVPPQLEKDDPPVFWADWWAFPVGRIATAGALVLVVLLVVLLVSVPCPLVLLLLQLLVQVLVVVCVLLPHDVQLDCVPVVRAAEEEEEAEDDSLRSSRLSNLLVCLQRRHAYEYEYCDDDPVNVVSNVSSVVSVHHYDNALVPDDPEAGQEYEDSHDDSPDDPDDDPRLLRVQVSQQVSPHAYEYEQDDPVNCVSPHPHAEYEHEPGHHHPPDPDHWYKYFYSPRDQVSCVVSPMRDDDSAVPHRMTTIHD/DDDDDYDDYYDDDYDDDDDDDDDDDDDDPPPPPCVPDPPPPVPPPPPDPPPVVVVVLVQVPVVNVVVCVVPCPPPPPPPPPPPPPPPDPDPPPPPPPVPPQLEKDDPPVFWADWWAFPVGRIATAGALVLVVLLVVLLVSVPCPLVLLLLLLLVQVLVVVCVLLPHDVQLDCVPVVRAAEEEEEAEDDSLRSSRLSNLLVCLQRRHAYEYEYCDDDPVNVVSNVSSVVSVHHYDNALVPDDPEAGQEYEYSHDDSPDDPDDDPRLLRVQVSQQVSPHAYEYEQDDPVNCVSPHPHAEYEHEPGHHHPPPPDHWYKYFYSPRDQVSCVVSPMRDDDSAVPHRMTTIHD

InterPro domains:
  IPR004443 YjeF N-terminal domain [PF03853] (146-283)
  IPR004443 YjeF N-terminal domain [PS51385] (130-327)
  IPR019050 FDF domain [PF09532] (46-106)
  IPR019050 FDF domain [SM01199] (45-142)
  IPR025762 DFDF domain [PS51512] (39-75)
  IPR036652 YjeF N-terminal domain superfamily [G3DSA:3.40.50.10260] (93-347)
  IPR036652 YjeF N-terminal domain superfamily [SSF64153] (137-343)

Secondary structure (DSSP, 8-state):
----------------------------------------------------HHHHHHH--HHHHHHHHHH------TTTT---------S-----------B-B--GGGEEEEEE-TTS-EEEEE-HHHHHHHHHHHHHTT--HHHHHHHHHHHHHHHHHHHTTSGGGGSGGGGGG--EEEEEE-SSHHHHHHHHHHHHHHTTT-EEEEE-SS--GGGHHHHHHHHTTT-EEESSGGGS-SS--SEEEEE---TT--S---HHHHHHHHHHHHH---EEEES--HHHHHTT---SEEEEESSPBTT--SSSEEEEE-----HHHHHHTT-B-----TT-SEEEEB-/----------------------------------------------------HHHHHHH--HHHHHHHHHH------TTTT---------S-----------B-B--GGGEEEEEE-TTS-EEEEE-HHHHHHHHHHHHHTT--HHHHHHHHHHHHHHHHHHHTTSGGGGSGGGGGG--EEEEEE-SSHHHHHHHHHHHHHHHTT-EEEEE-SS--GGGHHHHHHHHTTT-EEESSGGGS-SS--SEEEEE---TT--S---HHHHHHHHHHHHH---EEEES--HHHHHTT---SEEEEESSPBTT--SSSEEEEE-----HHHHHHTT-B-----TT-SEEEEB-